Protein AF-A0A7V2TYA4-F1 (afdb_monomer_lite)

pLDDT: mean 87.41, std 10.98, range [27.66, 98.38]

Structure (mmCIF, N/CA/C/O backbone):
data_AF-A0A7V2TYA4-F1
#
_entry.id   AF-A0A7V2TYA4-F1
#
loop_
_atom_site.group_PDB
_atom_site.id
_atom_site.type_symbol
_atom_site.label_atom_id
_atom_site.label_alt_id
_atom_site.label_comp_id
_atom_site.label_asym_id
_atom_site.label_entity_id
_atom_site.label_seq_id
_atom_site.pdbx_PDB_ins_code
_atom_site.Cartn_x
_atom_site.Cartn_y
_atom_site.Cartn_z
_atom_site.occupancy
_atom_site.B_iso_or_equiv
_atom_site.auth_seq_id
_atom_site.auth_comp_id
_atom_site.auth_asym_id
_atom_site.auth_atom_id
_atom_site.pdbx_PDB_model_num
ATOM 1 N N . MET A 1 1 ? -23.452 -5.985 17.671 1.00 49.81 1 MET A N 1
ATOM 2 C CA . MET A 1 1 ? -23.048 -7.409 17.518 1.00 49.81 1 MET A CA 1
ATOM 3 C C . MET A 1 1 ? -22.885 -8.075 18.882 1.00 49.81 1 MET A C 1
ATOM 5 O O . MET A 1 1 ? -22.301 -7.465 19.767 1.00 49.81 1 MET A O 1
ATOM 9 N N . ASN A 1 2 ? -23.367 -9.310 19.077 1.00 70.25 2 ASN A N 1
ATOM 10 C CA . ASN A 1 2 ? -23.093 -10.059 20.311 1.00 70.25 2 ASN A CA 1
ATOM 11 C C . ASN A 1 2 ? -21.607 -10.469 20.336 1.00 70.25 2 ASN A C 1
ATOM 13 O O . ASN A 1 2 ? -21.193 -11.371 19.610 1.00 70.25 2 ASN A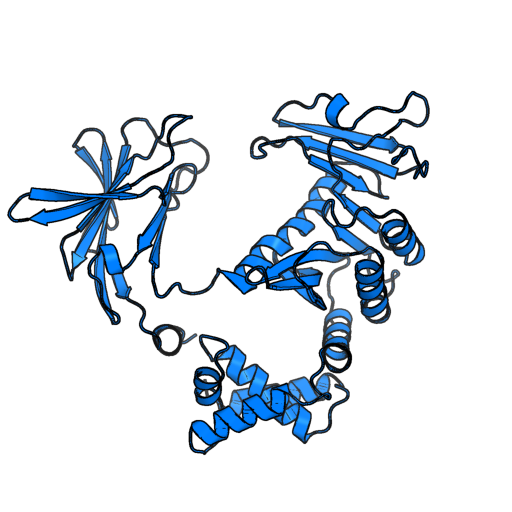 O 1
ATOM 17 N N . SER A 1 3 ? -20.818 -9.776 21.159 1.00 72.62 3 SER A N 1
ATOM 18 C CA . SER A 1 3 ? -19.359 -9.909 21.293 1.00 72.62 3 SER A CA 1
ATOM 19 C C . SER A 1 3 ? -18.895 -11.362 21.512 1.00 72.62 3 SER A C 1
ATOM 21 O O . SER A 1 3 ? -17.857 -11.776 21.002 1.00 72.62 3 SER A O 1
ATOM 23 N N . VAL A 1 4 ? -19.699 -12.183 22.195 1.00 76.81 4 VAL A N 1
ATOM 24 C CA . VAL A 1 4 ? -19.394 -13.605 22.432 1.00 76.81 4 VAL A CA 1
ATOM 25 C C . VAL A 1 4 ? -19.609 -14.454 21.175 1.00 76.81 4 VAL A C 1
ATOM 27 O O . VAL A 1 4 ? -18.836 -15.372 20.906 1.00 76.81 4 VAL A O 1
ATOM 30 N N . HIS A 1 5 ? -20.632 -14.139 20.379 1.00 82.06 5 HIS A N 1
ATOM 31 C CA . HIS A 1 5 ? -20.927 -14.865 19.144 1.00 82.06 5 HIS A CA 1
ATOM 32 C C . HIS A 1 5 ? -19.833 -14.652 18.090 1.00 82.06 5 HIS A C 1
ATOM 34 O O . HIS A 1 5 ? -19.353 -15.619 17.499 1.00 82.06 5 HIS A O 1
ATOM 40 N N . LEU A 1 6 ? -19.375 -13.404 17.925 1.00 83.25 6 LEU A N 1
ATOM 41 C CA . LEU A 1 6 ? -18.252 -13.072 17.043 1.00 83.25 6 LEU A CA 1
ATOM 42 C C . LEU A 1 6 ? -16.983 -13.836 17.448 1.00 83.25 6 LEU A C 1
ATOM 44 O O . LEU A 1 6 ? -16.308 -14.414 16.596 1.00 83.25 6 LEU A O 1
ATOM 48 N N . HIS A 1 7 ? -16.694 -13.907 18.752 1.00 86.19 7 HIS A N 1
ATOM 49 C CA . HIS A 1 7 ? -15.555 -14.666 19.260 1.00 86.19 7 HIS A CA 1
ATOM 50 C C . HIS A 1 7 ? -15.613 -16.142 18.852 1.00 86.19 7 HIS A C 1
ATOM 52 O O . HIS A 1 7 ? -14.642 -16.694 18.335 1.00 86.19 7 HIS A O 1
ATOM 58 N N . GLN A 1 8 ? -16.763 -16.786 19.069 1.00 85.94 8 GLN A N 1
ATOM 59 C CA . GLN A 1 8 ? -16.965 -18.199 18.752 1.00 85.94 8 GLN A CA 1
ATOM 60 C C . GLN A 1 8 ? -16.798 -18.476 17.254 1.00 85.94 8 GLN A C 1
ATOM 62 O O . GLN A 1 8 ? -16.127 -19.444 16.889 1.00 85.94 8 GLN A O 1
ATOM 67 N N . GLN A 1 9 ? -17.336 -17.608 16.391 1.00 88.31 9 GLN A N 1
ATOM 68 C CA . GLN A 1 9 ? -17.153 -17.708 14.941 1.00 88.31 9 GLN A CA 1
ATOM 69 C C . GLN A 1 9 ? -15.679 -17.579 14.539 1.00 88.31 9 GLN A C 1
ATOM 71 O O . GLN A 1 9 ? -15.179 -18.395 13.764 1.00 88.31 9 GLN A O 1
ATOM 76 N N . LEU A 1 10 ? -14.952 -16.612 15.111 1.00 89.94 10 LEU A N 1
ATOM 77 C CA . LEU A 1 10 ? -13.520 -16.440 14.854 1.00 89.94 10 LEU A CA 1
ATOM 78 C C . LEU A 1 10 ? -12.712 -17.669 15.283 1.00 89.94 10 LEU A C 1
ATOM 80 O O . LEU A 1 10 ? -11.847 -18.114 14.533 1.00 89.94 10 LEU A O 1
ATOM 84 N N . VAL A 1 11 ? -13.009 -18.260 16.444 1.00 88.75 11 VAL A N 1
ATOM 85 C CA . VAL A 1 11 ? -12.352 -19.498 16.896 1.00 88.75 11 VAL A CA 1
ATOM 86 C C . VAL A 1 11 ? -12.607 -20.647 15.919 1.00 88.75 11 VAL A C 1
ATOM 88 O O . VAL A 1 11 ? -11.665 -21.339 15.534 1.00 88.75 11 VAL A O 1
ATOM 91 N N . GLN A 1 12 ? -13.856 -20.836 15.483 1.00 88.19 12 GLN A N 1
ATOM 92 C CA . GLN A 1 12 ? -14.211 -21.884 14.520 1.00 88.19 12 GLN A CA 1
ATOM 93 C C . GLN A 1 12 ? -13.504 -21.687 13.174 1.00 88.19 12 GLN A C 1
ATOM 95 O O . GLN A 1 12 ? -12.961 -22.641 12.615 1.00 88.19 12 GLN A O 1
ATOM 100 N N . HIS A 1 13 ? -13.462 -20.456 12.663 1.00 87.94 13 HIS A N 1
ATOM 101 C CA . HIS A 1 13 ? -12.759 -20.146 11.420 1.00 87.94 13 HIS A CA 1
ATOM 102 C C . HIS A 1 13 ? -11.248 -20.353 11.543 1.00 87.94 13 HIS A C 1
ATOM 104 O O . HIS A 1 13 ? -10.657 -21.013 10.688 1.00 87.94 13 HIS A O 1
ATOM 110 N N . LEU A 1 14 ? -10.618 -19.873 12.621 1.00 88.12 14 LEU A N 1
ATOM 111 C CA . LEU A 1 14 ? -9.180 -20.049 12.850 1.00 88.12 14 LEU A CA 1
ATOM 112 C C . LEU A 1 14 ? -8.789 -21.528 12.993 1.00 88.12 14 LEU A C 1
ATOM 114 O O . LEU A 1 14 ? -7.738 -21.923 12.484 1.00 88.12 14 LEU A O 1
ATOM 118 N N . ALA A 1 15 ? -9.648 -22.355 13.597 1.00 86.50 15 ALA A N 1
ATOM 119 C CA . ALA A 1 15 ? -9.442 -23.802 13.668 1.00 86.50 15 ALA A CA 1
ATOM 120 C C . ALA A 1 15 ? -9.391 -24.452 12.271 1.00 86.50 15 ALA A C 1
ATOM 122 O O . ALA A 1 15 ? -8.589 -25.358 12.031 1.00 86.50 15 ALA A O 1
ATOM 123 N N . GLY A 1 16 ? -10.176 -23.941 11.317 1.00 85.25 16 GLY A N 1
ATOM 124 C CA . GLY A 1 16 ? -10.157 -24.380 9.918 1.00 85.25 16 GLY A CA 1
ATOM 125 C C . GLY A 1 16 ? -8.878 -24.009 9.152 1.00 85.25 16 GLY A C 1
ATOM 126 O O . GLY A 1 16 ? -8.538 -24.671 8.170 1.00 85.25 16 GLY A O 1
ATOM 127 N N . LEU A 1 17 ? -8.124 -23.001 9.608 1.00 85.31 17 LEU A N 1
ATOM 128 C CA . LEU A 1 17 ? -6.913 -22.513 8.933 1.00 85.31 17 LEU A CA 1
ATOM 129 C C . LEU A 1 17 ? -5.669 -23.385 9.171 1.00 85.31 17 LEU A C 1
ATOM 131 O O . LEU A 1 17 ? -4.616 -23.097 8.601 1.00 85.31 17 LEU A O 1
ATOM 135 N N . ARG A 1 18 ? -5.766 -24.449 9.990 1.00 83.62 18 ARG A N 1
ATOM 136 C CA . ARG A 1 18 ? -4.643 -25.339 10.359 1.00 83.62 18 ARG A CA 1
ATOM 137 C C . ARG A 1 18 ? -3.399 -24.553 10.807 1.00 83.62 18 ARG A C 1
ATOM 139 O O . ARG A 1 18 ? -2.277 -24.844 10.389 1.00 83.62 18 ARG A O 1
ATOM 146 N N . LEU A 1 19 ? -3.607 -23.526 11.634 1.00 85.62 19 LEU A N 1
ATOM 147 C CA . LEU A 1 19 ? -2.517 -22.742 12.212 1.00 85.62 19 LEU A CA 1
ATOM 148 C C . LEU A 1 19 ? -1.627 -23.646 13.089 1.00 85.62 19 LEU A C 1
ATOM 150 O O . LEU A 1 19 ? -2.163 -24.505 13.792 1.00 85.62 19 LEU A O 1
ATOM 154 N N . PRO A 1 20 ? -0.295 -23.444 13.122 1.00 86.69 20 PRO A N 1
ATOM 155 C CA . PRO A 1 20 ? 0.617 -24.193 13.991 1.00 86.69 20 PRO A CA 1
ATOM 156 C C . PRO A 1 20 ? 0.544 -23.688 15.446 1.00 86.69 20 PRO A C 1
ATOM 158 O O . PRO A 1 20 ? 1.549 -23.314 16.045 1.00 86.69 20 PRO A O 1
ATOM 161 N N . LEU A 1 21 ? -0.670 -23.625 15.991 1.00 86.19 21 LEU A N 1
ATOM 162 C CA . LEU A 1 21 ? -1.006 -23.078 17.300 1.00 86.19 21 LEU A CA 1
ATOM 163 C C . LEU A 1 21 ? -1.814 -24.100 18.098 1.00 86.19 21 LEU A C 1
ATOM 165 O O . LEU A 1 21 ? -2.700 -24.758 17.549 1.00 86.19 21 LEU A O 1
ATOM 169 N N . SER A 1 22 ? -1.565 -24.180 19.405 1.00 87.94 22 SER A N 1
ATOM 170 C CA . SER A 1 22 ? -2.420 -24.946 20.314 1.00 87.94 22 SER A CA 1
ATOM 171 C C . SER A 1 22 ? -3.815 -24.324 20.410 1.00 87.94 22 SER A C 1
ATOM 173 O O . SER A 1 22 ? -4.001 -23.135 20.145 1.00 87.94 22 SER A O 1
ATOM 175 N N . GLN A 1 23 ? -4.808 -25.106 20.831 1.00 86.56 23 GLN A N 1
ATOM 176 C CA . GLN A 1 23 ? -6.184 -24.621 20.959 1.00 86.56 23 GLN A CA 1
ATOM 177 C C . GLN A 1 23 ? -6.295 -23.350 21.835 1.00 86.56 23 GLN A C 1
ATOM 179 O O . GLN A 1 23 ? -6.886 -22.377 21.364 1.00 86.56 23 GLN A O 1
ATOM 184 N N . PRO A 1 24 ? -5.638 -23.244 23.013 1.00 87.56 24 PRO A N 1
ATOM 185 C CA . PRO A 1 24 ? -5.630 -21.994 23.783 1.00 87.56 24 PRO A CA 1
ATOM 186 C C . PRO A 1 24 ? -4.994 -20.803 23.050 1.00 87.56 24 PRO A C 1
ATOM 188 O O . PRO A 1 24 ? -5.409 -19.659 23.237 1.00 87.56 24 PRO A O 1
ATOM 191 N N . GLN A 1 25 ? -3.971 -21.040 22.223 1.00 87.25 25 GLN A N 1
ATOM 192 C CA . GLN A 1 25 ? -3.331 -19.982 21.436 1.00 87.25 25 GLN A CA 1
ATOM 193 C C . GLN A 1 25 ? -4.248 -19.483 20.316 1.00 87.25 25 GLN A C 1
ATOM 195 O O . GLN A 1 25 ? -4.301 -18.279 20.083 1.00 87.25 25 GLN A O 1
ATOM 200 N N . GLN A 1 26 ? -5.000 -20.375 19.668 1.00 88.25 26 GLN A N 1
ATOM 201 C CA . GLN A 1 26 ? -5.997 -19.998 18.661 1.00 88.25 26 GLN A CA 1
ATOM 202 C C . GLN A 1 26 ? -7.149 -19.201 19.281 1.00 88.25 26 GLN A C 1
ATOM 204 O O . GLN A 1 26 ? -7.541 -18.176 18.730 1.00 88.25 26 GLN A O 1
ATOM 209 N N . THR A 1 27 ? -7.633 -19.601 20.462 1.00 88.31 27 THR A N 1
ATOM 210 C CA . THR A 1 27 ? -8.625 -18.818 21.216 1.00 88.31 27 THR A CA 1
ATOM 211 C C . THR A 1 27 ? -8.098 -17.423 21.547 1.00 88.31 27 THR A C 1
ATOM 213 O O . THR A 1 27 ? -8.790 -16.433 21.328 1.00 88.31 27 THR A O 1
ATOM 216 N N . ASN A 1 28 ? -6.849 -17.307 22.008 1.00 88.81 28 ASN A N 1
ATOM 217 C CA . ASN A 1 28 ? -6.254 -15.992 22.252 1.00 88.81 28 ASN A CA 1
ATOM 218 C C . ASN A 1 28 ? -6.092 -15.173 20.962 1.00 88.81 28 ASN A C 1
ATOM 220 O O . ASN A 1 28 ? -6.313 -13.967 20.985 1.00 88.81 28 ASN A O 1
ATOM 224 N N . LEU A 1 29 ? -5.753 -15.795 19.831 1.00 88.62 29 LEU A N 1
ATOM 225 C CA . LEU A 1 29 ? -5.696 -15.095 18.547 1.00 88.62 29 LEU A CA 1
ATOM 226 C C . LEU A 1 29 ? -7.082 -14.590 18.117 1.00 88.62 29 LEU A C 1
ATOM 228 O O . LEU A 1 29 ? -7.189 -13.460 17.654 1.00 88.62 29 LEU A O 1
ATOM 232 N N . ALA A 1 30 ? -8.144 -15.368 18.335 1.00 91.12 30 ALA A N 1
ATOM 233 C CA . ALA A 1 30 ? -9.515 -14.919 18.092 1.00 91.12 30 ALA A CA 1
ATOM 234 C C . ALA A 1 30 ? -9.883 -13.698 18.953 1.00 91.12 30 ALA A C 1
ATOM 236 O O . ALA A 1 30 ? -10.539 -12.786 18.458 1.00 91.12 30 ALA A O 1
ATOM 237 N N . LEU A 1 31 ? -9.427 -13.646 20.215 1.00 91.12 31 LEU A N 1
ATOM 238 C CA . LEU A 1 31 ? -9.601 -12.469 21.078 1.00 91.12 31 LEU A CA 1
ATOM 239 C C . LEU A 1 31 ? -8.906 -11.237 20.486 1.00 91.12 31 LEU A C 1
ATOM 241 O O . LEU A 1 31 ? -9.491 -10.160 20.475 1.00 91.12 31 LEU A O 1
ATOM 245 N N . TRP A 1 32 ? -7.688 -11.400 19.962 1.00 89.31 32 TRP A N 1
ATOM 246 C CA . TRP A 1 32 ? -6.960 -10.327 19.281 1.00 89.31 32 TRP A CA 1
ATOM 247 C C . TRP A 1 32 ? -7.662 -9.851 18.017 1.00 89.31 32 TRP A C 1
ATOM 249 O O . TRP A 1 32 ? -7.841 -8.651 17.850 1.00 89.31 32 TRP A O 1
ATOM 259 N N . CYS A 1 33 ? -8.067 -10.772 17.140 1.00 89.50 33 CYS A N 1
ATOM 260 C CA . CYS A 1 33 ? -8.778 -10.436 15.909 1.00 89.50 33 CYS A CA 1
ATOM 261 C C . CYS A 1 33 ? -10.065 -9.670 16.206 1.00 89.50 33 CYS A C 1
ATOM 263 O O . CYS A 1 33 ? -10.332 -8.662 15.565 1.00 89.50 33 CYS A O 1
ATOM 265 N N . GLN A 1 34 ? -10.826 -10.114 17.204 1.00 89.75 34 GLN A N 1
ATOM 266 C CA . GLN A 1 34 ? -12.022 -9.416 17.642 1.00 89.75 34 GLN A CA 1
ATOM 267 C C . GLN A 1 34 ? -11.703 -8.037 18.205 1.00 89.75 34 GLN A C 1
ATOM 269 O O . GLN A 1 34 ? -12.293 -7.066 17.748 1.00 89.75 34 GLN A O 1
ATOM 274 N N . ALA A 1 35 ? -10.773 -7.946 19.162 1.00 89.38 35 ALA A N 1
ATOM 275 C CA . ALA A 1 35 ? -10.396 -6.675 19.764 1.00 89.38 35 ALA A CA 1
ATOM 276 C C . ALA A 1 35 ? -9.945 -5.685 18.688 1.00 89.38 35 ALA A C 1
ATOM 278 O O . ALA A 1 35 ? -10.424 -4.565 18.682 1.00 89.38 35 ALA A O 1
ATOM 279 N N . LEU A 1 36 ? -9.108 -6.105 17.738 1.00 86.06 36 LEU A N 1
ATOM 280 C CA . LEU A 1 36 ? -8.670 -5.271 16.615 1.00 86.06 36 LEU A CA 1
ATOM 281 C C . LEU A 1 36 ? -9.812 -4.890 15.665 1.00 86.06 36 LEU A C 1
ATOM 283 O O . LEU A 1 36 ? -9.789 -3.794 15.127 1.00 86.06 36 LEU A O 1
ATOM 287 N N . ALA A 1 37 ? -10.789 -5.772 15.447 1.00 83.50 37 ALA A N 1
ATOM 288 C CA . ALA A 1 37 ? -11.907 -5.510 14.541 1.00 83.50 37 ALA A CA 1
ATOM 289 C C . ALA A 1 37 ? -12.947 -4.542 15.119 1.00 83.50 37 ALA A C 1
ATOM 291 O O . ALA A 1 37 ? -13.611 -3.847 14.359 1.00 83.50 37 ALA A O 1
ATOM 292 N N . VAL A 1 38 ? -13.120 -4.529 16.444 1.00 80.56 38 VAL A N 1
ATOM 293 C CA . VAL A 1 38 ? -14.115 -3.680 17.123 1.00 80.56 38 VAL A CA 1
ATOM 294 C C . VAL A 1 38 ? -13.498 -2.455 17.787 1.00 80.56 38 VAL A C 1
ATOM 296 O O . VAL A 1 38 ? -14.233 -1.597 18.265 1.00 80.56 38 VAL A O 1
ATOM 299 N N . SER A 1 39 ? -12.166 -2.398 17.886 1.00 78.12 39 SER A N 1
ATOM 300 C CA . SER A 1 39 ? -11.492 -1.286 18.544 1.00 78.12 39 SER A CA 1
ATOM 301 C C . SER A 1 39 ? -11.128 -0.193 17.553 1.00 78.12 39 SER A C 1
ATOM 303 O O . SER A 1 39 ? -10.645 -0.493 16.464 1.00 78.12 39 SER A O 1
ATOM 305 N N . PRO A 1 40 ? -11.254 1.064 17.986 1.00 63.16 40 PRO A N 1
ATOM 306 C CA . PRO A 1 40 ? -10.957 2.231 17.165 1.00 63.16 40 PRO A CA 1
ATOM 307 C C . PRO A 1 40 ? -9.465 2.350 16.815 1.00 63.16 40 PRO A C 1
ATOM 309 O O . PRO A 1 40 ? -9.065 2.670 15.702 1.00 63.16 40 PRO A O 1
ATOM 312 N N . ASN A 1 41 ? -8.606 1.971 17.759 1.00 73.69 41 ASN A N 1
ATOM 313 C CA . ASN A 1 41 ? -7.161 2.016 17.597 1.00 73.69 41 ASN A CA 1
ATOM 314 C C . ASN A 1 41 ? -6.480 0.804 18.241 1.00 73.69 41 ASN A C 1
ATOM 316 O O . ASN A 1 41 ? -7.079 0.009 18.970 1.00 73.69 41 ASN A O 1
ATOM 320 N N . CYS A 1 42 ? -5.180 0.677 17.985 1.00 77.75 42 CYS A N 1
ATOM 321 C CA . CYS A 1 42 ? -4.367 -0.440 18.449 1.00 77.75 42 CYS A CA 1
ATOM 322 C C . CYS A 1 42 ? -3.738 -0.230 19.842 1.00 77.75 42 CYS A C 1
ATOM 324 O O . CYS A 1 42 ? -2.888 -1.026 20.256 1.00 77.75 42 CYS A O 1
ATOM 326 N N . HIS A 1 43 ? -4.137 0.801 20.602 1.00 80.56 43 HIS A N 1
ATOM 327 C CA . HIS A 1 43 ? -3.653 0.963 21.973 1.00 80.56 43 HIS A CA 1
ATOM 328 C C . HIS A 1 43 ? -4.181 -0.169 22.859 1.00 80.56 43 HIS A C 1
ATOM 330 O O . HIS A 1 43 ? -5.376 -0.450 22.900 1.00 80.56 43 HIS A O 1
ATOM 336 N N . LEU A 1 44 ? -3.300 -0.795 23.648 1.00 85.44 44 LEU A N 1
ATOM 337 C CA . LEU A 1 44 ? -3.672 -1.942 24.492 1.00 85.44 44 LEU A CA 1
ATOM 338 C C . LEU A 1 44 ? -4.829 -1.635 25.452 1.00 85.44 44 LEU A C 1
ATOM 340 O O . LEU A 1 44 ? -5.635 -2.512 25.748 1.00 85.44 44 LEU A O 1
ATOM 344 N N . ALA A 1 45 ? -4.904 -0.394 25.940 1.00 81.00 45 ALA A N 1
ATOM 345 C CA . ALA A 1 45 ? -5.953 0.055 26.848 1.00 81.00 45 ALA A CA 1
ATOM 346 C C . ALA A 1 45 ? -7.329 0.173 26.180 1.00 81.00 45 ALA A C 1
ATOM 348 O O . ALA A 1 45 ? -8.334 0.058 26.881 1.00 81.00 45 ALA A O 1
ATOM 349 N N . THR A 1 46 ? -7.352 0.398 24.867 1.00 79.62 46 THR A N 1
ATOM 350 C CA . THR A 1 46 ? -8.543 0.417 24.015 1.00 79.62 46 THR A CA 1
ATOM 351 C C . THR A 1 46 ? -8.936 -1.008 23.650 1.00 79.62 46 THR A C 1
ATOM 353 O O . THR A 1 46 ? -10.057 -1.427 23.912 1.00 79.62 46 THR A O 1
ATOM 356 N N . LEU A 1 47 ? -7.974 -1.800 23.164 1.00 85.31 47 LEU A N 1
ATOM 357 C CA . LEU A 1 47 ? -8.180 -3.203 22.797 1.00 85.31 47 LEU A CA 1
ATOM 358 C C . LEU A 1 47 ? -8.737 -4.038 23.955 1.00 85.31 47 LEU A C 1
ATOM 360 O O . LEU A 1 47 ? -9.556 -4.927 23.741 1.00 85.31 47 LEU A O 1
ATOM 364 N N . ALA A 1 48 ? -8.323 -3.736 25.189 1.00 89.25 48 ALA A N 1
ATOM 365 C CA . ALA A 1 48 ? -8.840 -4.388 26.386 1.00 89.25 48 ALA A CA 1
ATOM 366 C C . ALA A 1 48 ? -10.360 -4.215 26.568 1.00 89.25 48 ALA A C 1
ATOM 368 O O . ALA A 1 48 ? -10.991 -5.119 27.109 1.00 89.25 48 ALA A O 1
ATOM 369 N N . LEU A 1 49 ? -10.945 -3.101 26.106 1.00 86.19 49 LEU A N 1
ATOM 370 C CA . LEU A 1 49 ? -12.392 -2.845 26.167 1.00 86.19 49 LEU A CA 1
ATOM 371 C C . LEU A 1 49 ? -13.173 -3.702 25.159 1.00 86.19 49 LEU A C 1
ATOM 373 O O . LEU A 1 49 ? -14.327 -4.037 25.405 1.00 86.19 49 LEU A O 1
ATOM 377 N N . GLY A 1 50 ? -12.537 -4.096 24.050 1.00 86.19 50 GLY A N 1
ATOM 378 C CA . GLY A 1 50 ? -13.127 -4.961 23.025 1.00 86.19 50 GLY A CA 1
ATOM 379 C C . GLY A 1 50 ? -13.093 -6.459 23.354 1.00 86.19 50 GLY A C 1
ATOM 380 O O . GLY A 1 50 ? -13.606 -7.268 22.577 1.00 86.19 50 GLY A O 1
ATOM 381 N N . LEU A 1 51 ? -12.483 -6.860 24.477 1.00 89.31 51 LEU A N 1
ATOM 382 C CA . LEU A 1 51 ? -12.362 -8.266 24.859 1.00 89.31 51 LEU A CA 1
ATOM 383 C C . LEU A 1 51 ? -13.655 -8.795 25.507 1.00 89.31 51 LEU A C 1
ATOM 385 O O . LEU A 1 51 ? -14.104 -8.237 26.507 1.00 89.31 51 LEU A O 1
ATOM 389 N N . PRO A 1 52 ? -14.209 -9.933 25.046 1.00 88.44 52 PRO A N 1
ATOM 390 C CA . PRO A 1 52 ? -15.380 -10.578 25.646 1.00 88.44 52 PRO A CA 1
ATOM 391 C C . PRO A 1 52 ? -15.015 -11.373 26.916 1.00 88.44 52 PRO A C 1
ATOM 393 O O . PRO A 1 52 ? -15.381 -12.540 27.053 1.00 88.44 52 PRO A O 1
ATOM 396 N N . LEU A 1 53 ? -14.241 -10.781 27.830 1.00 88.56 53 LEU A N 1
ATOM 397 C CA . LEU A 1 53 ? -13.761 -11.427 29.054 1.00 88.56 53 LEU A CA 1
ATOM 398 C C . LEU A 1 53 ? -14.112 -10.595 30.295 1.00 88.56 53 LEU A C 1
ATOM 400 O O . LEU A 1 53 ? -13.909 -9.381 30.280 1.00 88.56 53 LEU A O 1
ATOM 404 N N . PRO A 1 54 ? -14.556 -11.223 31.400 1.00 86.19 54 PRO A N 1
ATOM 405 C CA . PRO A 1 54 ? -14.699 -10.525 32.669 1.00 86.19 54 PRO A CA 1
ATOM 406 C C . PRO A 1 54 ? -13.318 -10.223 33.266 1.00 86.19 54 PRO A C 1
ATOM 408 O O . PRO A 1 54 ? -12.413 -11.060 33.234 1.00 86.19 54 PRO A O 1
ATOM 411 N N . GLY A 1 55 ? -13.154 -9.040 33.854 1.00 87.69 55 GLY A N 1
ATOM 412 C CA . GLY A 1 55 ? -11.938 -8.684 34.578 1.00 87.69 55 GLY A CA 1
ATOM 413 C C . GLY A 1 55 ? -11.713 -7.182 34.690 1.00 87.69 55 GLY A C 1
ATOM 414 O O . GLY A 1 55 ? -12.331 -6.386 33.990 1.00 87.69 55 GLY A O 1
ATOM 415 N N . GLN A 1 56 ? -10.796 -6.799 35.578 1.00 88.69 56 GLN A N 1
ATOM 416 C CA . GLN A 1 56 ? -10.315 -5.420 35.665 1.00 88.69 56 GLN A CA 1
ATOM 417 C C . GLN A 1 56 ? -9.496 -5.058 34.419 1.00 88.69 56 GLN A C 1
ATOM 419 O O . GLN A 1 56 ? -8.744 -5.889 33.894 1.00 88.69 56 GLN A O 1
ATOM 424 N N . ARG A 1 57 ? -9.610 -3.802 33.976 1.00 85.81 57 ARG A N 1
ATOM 425 C CA . ARG A 1 57 ? -8.984 -3.289 32.750 1.00 85.81 57 ARG A CA 1
ATOM 426 C C . ARG A 1 57 ? -7.474 -3.523 32.736 1.00 85.81 57 ARG A C 1
ATOM 428 O O . ARG A 1 57 ? -6.929 -3.983 31.736 1.00 85.81 57 ARG A O 1
ATOM 435 N N . GLU A 1 58 ? -6.801 -3.285 33.854 1.00 88.94 58 GLU A N 1
ATOM 436 C CA . GLU A 1 58 ? -5.355 -3.445 34.014 1.00 88.94 58 GLU A CA 1
ATOM 437 C C . GLU A 1 58 ? -4.926 -4.896 33.770 1.00 88.94 58 GLU A C 1
ATOM 439 O O . GLU A 1 58 ? -3.938 -5.147 33.076 1.00 88.94 58 GLU A O 1
ATOM 444 N N . ASN A 1 59 ? -5.700 -5.864 34.267 1.00 91.69 59 ASN A N 1
ATOM 445 C CA . ASN A 1 59 ? -5.420 -7.286 34.071 1.00 91.69 59 ASN A CA 1
ATOM 446 C C . ASN A 1 59 ? -5.582 -7.695 32.600 1.00 91.69 59 ASN A C 1
ATOM 448 O O . ASN A 1 59 ? -4.763 -8.457 32.079 1.00 91.69 59 ASN A O 1
ATOM 452 N N . LEU A 1 60 ? -6.589 -7.154 31.910 1.00 91.12 60 LEU A N 1
ATOM 453 C CA . LEU A 1 60 ? -6.804 -7.378 30.478 1.00 91.12 60 LEU A CA 1
ATOM 454 C C . LEU A 1 60 ? -5.690 -6.745 29.627 1.00 91.12 60 LEU A C 1
ATOM 456 O O . LEU A 1 60 ? -5.156 -7.398 28.729 1.00 91.12 60 LEU A O 1
ATOM 460 N N . ILE A 1 61 ? -5.249 -5.529 29.963 1.00 89.50 61 ILE A N 1
ATOM 461 C CA . ILE A 1 61 ? -4.095 -4.875 29.323 1.00 89.50 61 ILE A CA 1
ATOM 462 C C . ILE A 1 61 ? -2.828 -5.718 29.500 1.00 89.50 61 ILE A C 1
ATOM 464 O O . ILE A 1 61 ? -2.087 -5.949 28.540 1.00 89.50 61 ILE A O 1
ATOM 468 N N . GLN A 1 62 ? -2.564 -6.202 30.717 1.00 89.44 62 GLN A N 1
ATOM 469 C CA . GLN A 1 62 ? -1.392 -7.037 30.986 1.00 89.44 62 GLN A CA 1
ATOM 470 C C . GLN A 1 62 ? -1.464 -8.383 30.261 1.00 89.44 62 GLN A C 1
ATOM 472 O O . GLN A 1 62 ? -0.434 -8.873 29.795 1.00 89.44 62 GLN A O 1
ATOM 477 N N . ARG A 1 63 ? -2.662 -8.963 30.111 1.00 90.12 63 ARG A N 1
ATOM 478 C CA . ARG A 1 63 ? -2.878 -10.161 29.289 1.00 90.12 63 ARG A CA 1
ATOM 479 C C . ARG A 1 63 ? -2.458 -9.911 27.840 1.00 90.12 63 ARG A C 1
ATOM 481 O O . ARG A 1 63 ? -1.599 -10.637 27.343 1.00 90.12 63 ARG A O 1
ATOM 488 N N . LEU A 1 64 ? -2.980 -8.856 27.208 1.00 88.31 64 LEU A N 1
ATOM 489 C CA . LEU A 1 64 ? -2.616 -8.483 25.836 1.00 88.31 64 LEU A CA 1
ATOM 490 C C . LEU A 1 64 ? -1.103 -8.245 25.711 1.00 88.31 64 LEU A C 1
ATOM 492 O O . LEU A 1 64 ? -0.431 -8.816 24.854 1.00 88.31 64 LEU A O 1
ATOM 496 N N . ARG A 1 65 ? -0.511 -7.479 26.633 1.00 88.44 65 ARG A N 1
ATOM 497 C CA . ARG A 1 65 ? 0.936 -7.221 26.631 1.00 88.44 65 ARG A CA 1
ATOM 498 C C . ARG A 1 65 ? 1.770 -8.505 26.716 1.00 88.44 65 ARG A C 1
ATOM 500 O O . ARG A 1 65 ? 2.815 -8.588 26.075 1.00 88.44 65 ARG A O 1
ATOM 507 N N . ARG A 1 66 ? 1.349 -9.491 27.515 1.00 87.75 66 ARG A N 1
ATOM 508 C CA . ARG A 1 66 ? 2.027 -10.796 27.612 1.00 87.75 66 ARG A CA 1
ATOM 509 C C . ARG A 1 66 ? 1.864 -11.612 26.336 1.00 87.75 66 ARG A C 1
ATOM 511 O O . ARG A 1 66 ? 2.814 -12.275 25.934 1.00 87.75 66 ARG A O 1
ATOM 518 N N . ASP A 1 67 ? 0.700 -11.548 25.698 1.00 84.62 67 ASP A N 1
ATOM 519 C CA . ASP A 1 67 ? 0.443 -12.264 24.449 1.00 84.62 67 ASP A CA 1
ATOM 520 C C . ASP A 1 67 ? 1.341 -11.772 23.308 1.00 84.62 67 ASP A C 1
ATOM 522 O O . ASP A 1 67 ? 1.938 -12.605 22.630 1.00 84.62 67 ASP A O 1
ATOM 526 N N . LEU A 1 68 ? 1.557 -10.458 23.168 1.00 82.19 68 LEU A N 1
ATOM 527 C CA . LEU A 1 68 ? 2.467 -9.893 22.154 1.00 82.19 68 LEU A CA 1
ATOM 528 C C . LEU A 1 68 ? 3.926 -10.360 22.287 1.00 82.19 68 LEU A C 1
ATOM 530 O O . LEU A 1 68 ? 4.685 -10.288 21.325 1.00 82.19 68 LEU A O 1
ATOM 534 N N . LYS A 1 69 ? 4.333 -10.845 23.466 1.00 83.81 69 LYS A N 1
ATOM 535 C CA . LYS A 1 69 ? 5.688 -11.367 23.710 1.00 83.81 69 LYS A CA 1
ATOM 536 C C . LYS A 1 69 ? 5.842 -12.845 23.342 1.00 83.81 69 LYS A C 1
ATOM 538 O O . LYS A 1 69 ? 6.947 -13.374 23.424 1.00 83.81 69 LYS A O 1
ATOM 543 N N . LYS A 1 70 ? 4.759 -13.542 22.986 1.00 83.75 70 LYS A N 1
ATOM 544 C CA . LYS A 1 70 ? 4.796 -14.981 22.700 1.00 83.75 70 LYS A CA 1
ATOM 545 C C . LYS A 1 70 ? 5.346 -15.240 21.302 1.00 83.75 70 LYS A C 1
ATOM 547 O O . LYS A 1 70 ? 4.753 -14.827 20.311 1.00 83.75 70 LYS A O 1
ATOM 552 N N . GLU A 1 71 ? 6.393 -16.057 21.217 1.00 74.31 71 GLU A N 1
ATOM 553 C CA . GLU A 1 71 ? 6.977 -16.493 19.938 1.00 74.31 71 GLU A CA 1
ATOM 554 C C . GLU A 1 71 ? 5.977 -17.209 19.022 1.00 74.31 71 GLU A C 1
ATOM 556 O O . GLU A 1 71 ? 6.086 -17.146 17.799 1.00 74.31 71 GLU A O 1
ATOM 561 N N . ALA A 1 72 ? 4.971 -17.869 19.601 1.00 72.44 72 ALA A N 1
ATOM 562 C CA . ALA A 1 72 ? 3.934 -18.559 18.841 1.00 72.44 72 ALA A CA 1
ATOM 563 C C . ALA A 1 72 ? 3.170 -17.618 17.890 1.00 72.44 72 ALA A C 1
ATOM 565 O O . ALA A 1 72 ? 2.755 -18.053 16.823 1.00 72.44 72 ALA A O 1
ATOM 566 N N . LEU A 1 73 ? 3.029 -16.332 18.234 1.00 71.25 73 LEU A N 1
ATOM 567 C CA . LEU A 1 73 ? 2.319 -15.338 17.422 1.00 71.25 73 LEU A CA 1
ATOM 568 C C . LEU A 1 73 ? 3.214 -14.634 16.389 1.00 71.25 73 LEU A C 1
ATOM 570 O O . LEU A 1 73 ? 2.765 -13.698 15.729 1.00 71.25 73 LEU A O 1
ATOM 574 N N . GLN A 1 74 ? 4.463 -15.073 16.206 1.00 74.88 74 GLN A N 1
ATOM 575 C CA . GLN A 1 74 ? 5.325 -14.524 15.160 1.00 74.88 74 GLN A CA 1
ATOM 576 C C . GLN A 1 74 ? 4.697 -14.727 13.771 1.00 74.88 74 GLN A C 1
ATOM 578 O O . GLN A 1 74 ? 4.241 -15.824 13.420 1.00 74.88 74 GLN A O 1
ATOM 583 N N . SER A 1 75 ? 4.709 -13.665 12.957 1.00 72.44 75 SER A N 1
ATOM 584 C CA . SER A 1 75 ? 4.108 -13.648 11.614 1.00 72.44 75 SER A CA 1
ATOM 585 C C . SER A 1 75 ? 4.678 -14.743 10.704 1.00 72.44 75 SER A C 1
ATOM 587 O O . SER A 1 75 ? 3.978 -15.283 9.848 1.00 72.44 75 SER A O 1
ATOM 589 N N . ASP A 1 76 ? 5.935 -15.124 10.918 1.00 70.31 76 ASP A N 1
ATOM 590 C CA . ASP A 1 76 ? 6.662 -16.175 10.199 1.00 70.31 76 ASP A CA 1
ATOM 591 C C . ASP A 1 76 ? 6.024 -17.550 10.335 1.00 70.31 76 ASP A C 1
ATOM 593 O O . ASP A 1 76 ? 6.015 -18.319 9.373 1.00 70.31 76 ASP A O 1
ATOM 597 N N . ARG A 1 77 ? 5.421 -17.832 11.489 1.00 73.25 77 ARG A N 1
ATOM 598 C CA . ARG A 1 77 ? 4.818 -19.134 11.780 1.00 73.25 77 ARG A CA 1
ATOM 599 C C . ARG A 1 77 ? 3.332 -19.159 11.454 1.00 73.25 77 ARG A C 1
ATOM 601 O O . ARG A 1 77 ? 2.867 -20.072 10.779 1.00 73.25 77 ARG A O 1
ATOM 608 N N . CYS A 1 78 ? 2.591 -18.152 11.907 1.00 80.56 78 CYS A N 1
ATOM 609 C CA . CYS A 1 78 ? 1.131 -18.187 11.839 1.00 80.56 78 CYS A CA 1
ATOM 610 C C . CYS A 1 78 ? 0.572 -17.656 10.523 1.00 80.56 78 CYS A C 1
ATOM 612 O O . CYS A 1 78 ? -0.354 -18.237 9.959 1.00 80.56 78 CYS A O 1
ATOM 614 N N . TYR A 1 79 ? 1.146 -16.571 10.001 1.00 86.56 79 TYR A N 1
ATOM 615 C CA . TYR A 1 79 ? 0.530 -15.848 8.892 1.00 86.56 79 TYR A CA 1
ATOM 616 C C . TYR A 1 79 ? 0.560 -16.644 7.579 1.00 86.56 79 TYR A C 1
ATOM 618 O O . TYR A 1 79 ? -0.349 -16.548 6.762 1.00 86.56 79 TYR A O 1
ATOM 626 N N . GLN A 1 80 ? 1.564 -17.505 7.389 1.00 86.81 80 GLN A N 1
ATOM 627 C CA . GLN A 1 80 ? 1.682 -18.316 6.171 1.00 86.81 80 GLN A CA 1
ATOM 628 C C . GLN A 1 80 ? 0.533 -19.316 5.990 1.00 86.81 80 GLN A C 1
ATOM 630 O O . GLN A 1 80 ? 0.162 -19.619 4.858 1.00 86.81 80 GLN A O 1
ATOM 635 N N . ALA A 1 81 ? -0.059 -19.819 7.074 1.00 88.62 81 ALA A N 1
ATOM 636 C CA . ALA A 1 81 ? -1.222 -20.698 6.983 1.00 88.62 81 ALA A CA 1
ATOM 637 C C . ALA A 1 81 ? -2.460 -19.944 6.459 1.00 88.62 81 ALA A C 1
ATOM 639 O O . ALA A 1 81 ? -3.155 -20.454 5.579 1.00 88.62 81 ALA A O 1
ATOM 640 N N . LEU A 1 82 ? -2.659 -18.693 6.892 1.00 89.31 82 LEU A N 1
ATOM 641 C CA . LEU A 1 82 ? -3.686 -17.806 6.337 1.00 89.31 82 LEU A CA 1
ATOM 642 C C . LEU A 1 82 ? -3.440 -17.526 4.848 1.00 89.31 82 LEU A C 1
ATOM 644 O O . LEU A 1 82 ? -4.364 -17.614 4.047 1.00 89.31 82 LEU A O 1
ATOM 648 N N . VAL A 1 83 ? -2.191 -17.260 4.456 1.00 92.62 83 VAL A N 1
ATOM 649 C CA . VAL A 1 83 ? -1.829 -17.022 3.048 1.00 92.62 83 VAL A CA 1
ATOM 650 C C . VAL A 1 83 ? -2.125 -18.237 2.165 1.00 92.62 83 VAL A C 1
ATOM 652 O O . VAL A 1 83 ? -2.672 -18.089 1.074 1.00 92.62 83 VAL A O 1
ATOM 655 N N . ARG A 1 84 ? -1.822 -19.454 2.634 1.00 91.62 84 ARG A N 1
ATOM 656 C CA . ARG A 1 84 ? -2.184 -20.688 1.913 1.00 91.62 84 ARG A CA 1
ATOM 657 C C . ARG A 1 84 ? -3.694 -20.840 1.781 1.00 91.62 84 ARG A C 1
ATOM 659 O O . ARG A 1 84 ? -4.169 -21.217 0.715 1.00 91.62 84 ARG A O 1
ATOM 666 N N . HIS A 1 85 ? -4.444 -20.544 2.842 1.00 91.62 85 HIS A N 1
ATOM 667 C CA . HIS A 1 85 ? -5.902 -20.594 2.802 1.00 91.62 85 HIS A CA 1
ATOM 668 C C . HIS A 1 85 ? -6.481 -19.577 1.809 1.00 91.62 85 HIS A C 1
ATOM 670 O O . HIS A 1 85 ? -7.352 -19.932 1.014 1.00 91.62 85 HIS A O 1
ATOM 676 N N . LEU A 1 86 ? -5.952 -18.351 1.797 1.00 93.06 86 LEU A N 1
ATOM 677 C CA . LEU A 1 86 ? -6.302 -17.309 0.831 1.00 93.06 86 LEU A CA 1
ATOM 678 C C . LEU A 1 86 ? -6.080 -17.797 -0.604 1.00 93.06 86 LEU A C 1
ATOM 680 O O . LEU A 1 86 ? -6.977 -17.697 -1.437 1.00 93.06 86 LEU A O 1
ATOM 684 N N . PHE A 1 87 ? -4.914 -18.380 -0.892 1.00 94.62 87 PHE A N 1
ATOM 685 C CA . PHE A 1 87 ? -4.604 -18.864 -2.236 1.00 94.62 87 PHE A CA 1
ATOM 686 C C . PHE A 1 87 ? -5.363 -20.133 -2.639 1.00 94.62 87 PHE A C 1
ATOM 688 O O . PHE A 1 87 ? -5.668 -20.305 -3.820 1.00 94.62 87 PHE A O 1
ATOM 695 N N . ALA A 1 88 ? -5.735 -20.993 -1.688 1.00 92.12 88 ALA A N 1
ATOM 696 C CA . ALA A 1 88 ? -6.603 -22.138 -1.962 1.00 92.12 88 ALA A CA 1
ATOM 697 C C . ALA A 1 88 ? -7.955 -21.683 -2.546 1.00 92.12 88 ALA A C 1
ATOM 699 O O . ALA A 1 88 ? -8.418 -22.247 -3.543 1.00 92.12 88 ALA A O 1
ATOM 700 N N . HIS A 1 89 ? -8.509 -20.598 -1.997 1.00 91.56 89 HIS A N 1
ATOM 701 C CA . HIS A 1 89 ? -9.782 -19.994 -2.402 1.00 91.56 89 HIS A CA 1
ATOM 702 C C . HIS A 1 89 ? -9.629 -18.878 -3.448 1.00 91.56 89 HIS A C 1
ATOM 704 O O . HIS A 1 89 ? -10.587 -18.163 -3.738 1.00 91.56 89 HIS A O 1
ATOM 710 N N . TRP A 1 90 ? -8.444 -18.722 -4.047 1.00 94.06 90 TRP A N 1
ATOM 711 C CA . TRP A 1 90 ? -8.215 -17.700 -5.063 1.00 94.06 90 TRP A CA 1
ATOM 712 C C . TRP A 1 90 ? -9.003 -18.007 -6.340 1.00 94.06 90 TRP A C 1
ATOM 714 O O . TRP A 1 90 ? -8.719 -18.978 -7.043 1.00 94.06 90 TRP A O 1
ATOM 724 N N . SER A 1 91 ? -9.998 -17.181 -6.652 1.00 89.38 91 SER A N 1
ATOM 725 C CA . SER A 1 91 ? -10.870 -17.357 -7.822 1.00 89.38 91 SER A CA 1
ATOM 726 C C . SER A 1 91 ? -10.299 -16.753 -9.109 1.00 89.38 91 SER A C 1
ATOM 728 O O . SER A 1 91 ? -10.755 -17.080 -10.203 1.00 89.38 91 SER A O 1
ATOM 730 N N . GLY A 1 92 ? -9.300 -15.874 -9.002 1.00 89.25 92 GLY A N 1
ATOM 731 C CA . GLY A 1 92 ? -8.712 -15.183 -10.145 1.00 89.25 92 GLY A CA 1
ATOM 732 C C . GLY A 1 92 ? -7.752 -16.055 -10.958 1.00 89.25 92 GLY A C 1
ATOM 733 O O . GLY A 1 92 ? -7.002 -16.860 -10.414 1.00 89.25 92 GLY A O 1
ATOM 734 N N . GLN A 1 93 ? -7.698 -15.817 -12.269 1.00 92.88 93 GLN A N 1
ATOM 735 C CA . GLN A 1 93 ? -6.690 -16.418 -13.157 1.00 92.88 93 GLN A CA 1
ATOM 736 C C . GLN A 1 93 ? -5.320 -15.727 -13.059 1.00 92.88 93 GLN A C 1
ATOM 738 O O . GLN A 1 93 ? -4.325 -16.231 -13.574 1.00 92.88 93 GLN A O 1
ATOM 743 N N . GLU A 1 94 ? -5.253 -14.566 -12.404 1.00 94.44 94 GLU A N 1
ATOM 744 C CA . GLU A 1 94 ? -4.021 -13.811 -12.196 1.00 94.44 94 GLU A CA 1
ATOM 745 C C . GLU A 1 94 ? -3.751 -13.609 -10.705 1.00 94.44 94 GLU A C 1
ATOM 747 O O . GLU A 1 94 ? -4.659 -13.291 -9.938 1.00 94.44 94 GLU A O 1
ATOM 752 N N . VAL A 1 95 ? -2.482 -13.709 -10.318 1.00 97.31 95 VAL A N 1
ATOM 753 C CA . VAL A 1 95 ? -1.962 -13.296 -9.012 1.00 97.31 95 VAL A CA 1
ATOM 754 C C . VAL A 1 95 ? -0.994 -12.145 -9.251 1.00 97.31 95 VAL A C 1
ATOM 756 O O . VAL A 1 95 ? 0.049 -12.305 -9.877 1.00 97.31 95 VAL A O 1
ATOM 759 N N . SER A 1 96 ? -1.358 -10.954 -8.790 1.00 97.38 96 SER A N 1
ATOM 760 C CA . SER A 1 96 ? -0.552 -9.742 -8.955 1.00 97.38 96 SER A CA 1
ATOM 761 C C . SER A 1 96 ? 0.144 -9.416 -7.641 1.00 97.38 96 SER A C 1
ATOM 763 O O . SER A 1 96 ? -0.440 -8.783 -6.769 1.00 97.38 96 SER A O 1
ATOM 765 N N . LEU A 1 97 ? 1.373 -9.893 -7.489 1.00 98.25 97 LEU A N 1
ATOM 766 C CA . LEU A 1 97 ? 2.226 -9.623 -6.344 1.00 98.25 97 LEU A CA 1
ATOM 767 C C . LEU A 1 97 ? 2.763 -8.193 -6.428 1.00 98.25 97 LEU A C 1
ATOM 769 O O . LEU A 1 97 ? 3.291 -7.793 -7.462 1.00 98.25 97 LEU A O 1
ATOM 773 N N . VAL A 1 98 ? 2.647 -7.431 -5.347 1.00 97.81 98 VAL A N 1
ATOM 774 C CA . VAL A 1 98 ? 3.163 -6.064 -5.244 1.00 97.81 98 VAL A CA 1
ATOM 775 C C . VAL A 1 98 ? 4.097 -5.995 -4.048 1.00 97.81 98 VAL A C 1
ATOM 777 O O . VAL A 1 98 ? 3.718 -6.396 -2.946 1.00 97.81 98 VAL A O 1
ATOM 780 N N . MET A 1 99 ? 5.312 -5.507 -4.278 1.00 96.75 99 MET A N 1
ATOM 781 C CA . MET A 1 99 ? 6.283 -5.236 -3.228 1.00 96.75 99 MET A CA 1
ATOM 782 C C . MET A 1 99 ? 6.537 -3.741 -3.142 1.00 96.75 99 MET A C 1
ATOM 784 O O . MET A 1 99 ? 6.744 -3.084 -4.163 1.00 96.75 99 MET A O 1
ATOM 788 N N . ASP A 1 100 ? 6.492 -3.224 -1.922 1.00 94.06 100 ASP A N 1
ATOM 789 C CA . ASP A 1 100 ? 6.807 -1.832 -1.635 1.00 94.06 100 ASP A CA 1
ATOM 790 C C . ASP A 1 100 ? 7.254 -1.690 -0.176 1.00 94.06 100 ASP A C 1
ATOM 792 O O . ASP A 1 100 ? 7.113 -2.612 0.642 1.00 94.06 100 ASP A O 1
ATOM 796 N N . ARG A 1 101 ? 7.815 -0.530 0.144 1.00 91.94 101 ARG A N 1
ATOM 797 C CA . ARG A 1 101 ? 8.339 -0.189 1.460 1.00 91.94 101 ARG A CA 1
ATOM 798 C C . ARG A 1 101 ? 7.611 1.030 2.002 1.00 91.94 101 ARG A C 1
ATOM 800 O O . ARG A 1 101 ? 7.366 1.994 1.286 1.00 91.94 101 ARG A O 1
ATOM 807 N N . THR A 1 102 ? 7.294 1.007 3.292 1.00 86.88 102 THR A N 1
ATOM 808 C CA . THR A 1 102 ? 6.682 2.151 3.971 1.00 86.88 102 THR A CA 1
ATOM 809 C C . THR A 1 102 ? 7.389 2.452 5.281 1.00 86.88 102 THR A C 1
ATOM 811 O O . THR A 1 102 ? 7.734 1.541 6.031 1.00 86.88 102 THR A O 1
ATOM 814 N N . ASP A 1 103 ? 7.620 3.734 5.548 1.00 86.94 103 ASP A N 1
ATOM 815 C CA . ASP A 1 103 ? 8.342 4.195 6.735 1.00 86.94 103 ASP A CA 1
ATOM 816 C C . ASP A 1 103 ? 7.404 4.530 7.893 1.00 86.94 103 ASP A C 1
ATOM 818 O O . ASP A 1 103 ? 6.372 5.168 7.687 1.00 86.94 103 ASP A O 1
ATOM 822 N N . LEU A 1 104 ? 7.782 4.133 9.105 1.00 74.25 104 LEU A N 1
ATOM 823 C CA . LEU A 1 104 ? 7.117 4.460 10.361 1.00 74.25 104 LEU A CA 1
ATOM 824 C C . LEU A 1 104 ? 8.035 5.355 11.202 1.00 74.25 104 LEU A C 1
ATOM 826 O O . LEU A 1 104 ? 9.100 4.919 11.649 1.00 74.25 104 LEU A O 1
ATOM 830 N N . GLU A 1 105 ? 7.613 6.608 11.400 1.00 71.81 105 GLU A N 1
ATOM 831 C CA . GLU A 1 105 ? 8.233 7.599 12.301 1.00 71.81 105 GLU A CA 1
ATOM 832 C C . GLU A 1 105 ? 9.764 7.736 12.184 1.00 71.81 105 GLU A C 1
ATOM 834 O O . GLU A 1 105 ? 10.452 7.935 13.182 1.00 71.81 105 GLU A O 1
ATOM 839 N N . HIS A 1 106 ? 10.335 7.576 10.984 1.00 73.31 106 HIS A N 1
ATOM 840 C CA . HIS A 1 106 ? 11.792 7.602 10.751 1.00 73.31 106 HIS A CA 1
ATOM 841 C C . HIS A 1 106 ? 12.615 6.628 11.618 1.00 73.31 106 HIS A C 1
ATOM 843 O O . HIS A 1 106 ? 13.829 6.773 11.749 1.00 73.31 106 HIS A O 1
ATOM 849 N N . ARG A 1 107 ? 11.968 5.622 12.212 1.00 75.06 107 ARG A N 1
ATOM 850 C CA . ARG A 1 107 ? 12.603 4.618 13.079 1.00 75.06 107 ARG A CA 1
ATOM 851 C C . ARG A 1 107 ? 12.634 3.256 12.422 1.00 75.06 107 ARG A C 1
ATOM 853 O O . ARG A 1 107 ? 13.644 2.557 12.486 1.00 75.06 107 ARG A O 1
ATOM 860 N N . TRP A 1 108 ? 11.541 2.912 11.755 1.00 82.75 108 TRP A N 1
ATOM 861 C CA . TRP A 1 108 ? 11.369 1.613 11.134 1.00 82.75 108 TRP A CA 1
ATOM 862 C C . TRP A 1 108 ? 10.881 1.756 9.702 1.00 82.75 108 TRP A C 1
ATOM 864 O O . TRP A 1 108 ? 10.130 2.670 9.375 1.00 82.75 108 TRP A O 1
ATOM 874 N N . SER A 1 109 ? 11.259 0.802 8.868 1.00 88.19 109 SER A N 1
ATOM 875 C CA . SER A 1 109 ? 10.678 0.586 7.552 1.00 88.19 109 SER A CA 1
ATOM 876 C C . SER A 1 109 ? 10.014 -0.784 7.541 1.00 88.19 109 SER A C 1
ATOM 878 O O . SER A 1 109 ? 10.572 -1.764 8.035 1.00 88.19 109 SER A O 1
ATOM 880 N N . ILE A 1 110 ? 8.820 -0.876 6.968 1.00 90.94 110 ILE A N 1
ATOM 881 C CA . ILE A 1 110 ? 8.161 -2.152 6.702 1.00 90.94 110 ILE A CA 1
ATOM 882 C C . ILE A 1 110 ? 8.328 -2.444 5.218 1.00 90.94 110 ILE A C 1
ATOM 884 O O . ILE A 1 110 ? 7.728 -1.774 4.378 1.00 90.94 110 ILE A O 1
ATOM 888 N N . LEU A 1 111 ? 9.131 -3.459 4.905 1.00 94.38 111 LEU A N 1
ATOM 889 C CA . LEU A 1 111 ? 9.157 -4.061 3.578 1.00 94.38 111 LEU A CA 1
ATOM 890 C C . LEU A 1 111 ? 7.995 -5.050 3.492 1.00 94.38 111 LEU A C 1
ATOM 892 O O . LEU A 1 111 ? 7.946 -6.004 4.268 1.00 94.38 111 LEU A O 1
ATOM 896 N N . SER A 1 112 ? 7.068 -4.828 2.565 1.00 93.75 112 SER A N 1
ATOM 897 C CA . SER A 1 112 ? 5.852 -5.626 2.423 1.00 93.75 112 SER A CA 1
ATOM 898 C C . SER A 1 112 ? 5.773 -6.259 1.040 1.00 93.75 112 SER A C 1
ATOM 900 O O . SER A 1 112 ? 6.058 -5.614 0.034 1.00 93.75 112 SER A O 1
ATOM 902 N N . LEU A 1 113 ? 5.357 -7.522 0.993 1.00 96.62 113 LEU A N 1
ATOM 903 C CA . LEU A 1 113 ? 4.953 -8.233 -0.212 1.00 96.62 113 LEU A CA 1
ATOM 904 C C . LEU A 1 113 ? 3.496 -8.650 -0.039 1.00 96.62 113 LEU A C 1
ATOM 906 O O . LEU A 1 113 ? 3.166 -9.402 0.880 1.00 96.62 113 LEU A O 1
ATOM 910 N N . GLY A 1 114 ? 2.633 -8.195 -0.938 1.00 96.81 114 GLY A N 1
ATOM 911 C CA . GLY A 1 114 ? 1.212 -8.512 -0.911 1.00 96.81 114 GLY A CA 1
ATOM 912 C C . GLY A 1 114 ? 0.657 -8.920 -2.270 1.00 96.81 114 GLY A C 1
ATOM 913 O O . GLY A 1 114 ? 1.353 -8.850 -3.280 1.00 96.81 114 GLY A O 1
ATOM 914 N N . VAL A 1 115 ? -0.605 -9.342 -2.303 1.00 97.44 115 VAL A N 1
ATOM 915 C CA . VAL A 1 115 ? -1.363 -9.590 -3.535 1.00 97.44 115 VAL A CA 1
ATOM 916 C C . VAL A 1 115 ? -2.382 -8.479 -3.757 1.00 97.44 115 VAL A C 1
ATOM 918 O O . VAL A 1 115 ? -3.161 -8.139 -2.869 1.00 97.44 115 VAL A O 1
ATOM 921 N N . ALA A 1 116 ? -2.386 -7.908 -4.956 1.00 95.38 116 ALA A N 1
ATOM 922 C CA . ALA A 1 116 ? -3.350 -6.904 -5.369 1.00 95.38 116 ALA A CA 1
ATOM 923 C C . ALA A 1 116 ? -4.740 -7.533 -5.568 1.00 95.38 116 ALA A C 1
ATOM 925 O O . ALA A 1 116 ? -4.906 -8.461 -6.363 1.00 95.38 116 ALA A O 1
ATOM 926 N N . TYR A 1 117 ? -5.739 -7.000 -4.868 1.00 92.69 117 TYR A N 1
ATOM 927 C CA . TYR A 1 117 ? -7.126 -7.457 -4.885 1.00 92.69 117 TYR A CA 1
ATOM 928 C C . TYR A 1 117 ? -8.060 -6.281 -4.579 1.00 92.69 117 TYR A C 1
ATOM 930 O O . TYR A 1 117 ? -7.812 -5.535 -3.638 1.00 92.69 117 TYR A O 1
ATOM 938 N N . HIS A 1 118 ? -9.093 -6.074 -5.403 1.00 87.88 118 HIS A N 1
ATOM 939 C CA . HIS A 1 118 ? -10.061 -4.968 -5.277 1.00 87.88 118 HIS A CA 1
ATOM 940 C C . HIS A 1 118 ? -9.461 -3.607 -4.868 1.00 87.88 118 HIS A C 1
ATOM 942 O O . HIS A 1 118 ? -9.890 -2.994 -3.898 1.00 87.88 118 HIS A O 1
ATOM 948 N N . GLN A 1 119 ? -8.476 -3.101 -5.620 1.00 86.44 119 GLN A N 1
ATOM 949 C CA . GLN A 1 119 ? -7.871 -1.776 -5.374 1.00 86.44 119 GLN A CA 1
ATOM 950 C C . GLN A 1 119 ? -7.120 -1.635 -4.039 1.00 86.44 119 GLN A C 1
ATOM 952 O O . GLN A 1 119 ? -6.802 -0.521 -3.615 1.00 86.44 119 GLN A O 1
ATOM 957 N N . ARG A 1 120 ? -6.802 -2.760 -3.396 1.00 90.12 120 ARG A N 1
ATOM 958 C CA . ARG A 1 120 ? -5.934 -2.863 -2.223 1.00 90.12 120 ARG A CA 1
ATOM 959 C C . ARG A 1 120 ? -4.900 -3.957 -2.420 1.00 90.12 120 ARG A C 1
ATOM 961 O O . ARG A 1 120 ? -4.944 -4.714 -3.392 1.00 90.12 120 ARG A O 1
ATOM 968 N N . VAL A 1 121 ? -3.944 -4.017 -1.505 1.00 93.31 121 VAL A N 1
ATOM 969 C CA . VAL A 1 121 ? -2.925 -5.059 -1.454 1.00 93.31 121 VAL A CA 1
ATOM 970 C C . VAL A 1 121 ? -3.086 -5.821 -0.147 1.00 93.31 121 VAL A C 1
ATOM 972 O O . VAL A 1 121 ? -2.818 -5.298 0.930 1.00 93.31 121 VAL A O 1
ATOM 975 N N . MET A 1 122 ? -3.525 -7.075 -0.240 1.00 93.31 122 MET A N 1
ATOM 976 C CA . MET A 1 122 ? -3.581 -7.963 0.917 1.00 93.31 122 MET A CA 1
ATOM 977 C C . MET A 1 122 ? -2.159 -8.441 1.235 1.00 93.31 122 MET A C 1
ATOM 979 O O . MET A 1 122 ? -1.514 -9.012 0.349 1.00 93.31 122 MET A O 1
ATOM 983 N N . PRO A 1 123 ? -1.636 -8.213 2.451 1.00 93.19 123 PRO A N 1
ATOM 984 C CA . PRO A 1 123 ? -0.278 -8.617 2.786 1.00 93.19 123 PRO A CA 1
ATOM 985 C C . PRO A 1 123 ? -0.131 -10.143 2.727 1.00 93.19 123 PRO A C 1
ATOM 987 O O . PRO A 1 123 ? -1.029 -10.885 3.107 1.00 93.19 123 PRO A O 1
ATOM 990 N N . LEU A 1 124 ? 1.014 -10.619 2.237 1.00 95.06 124 LEU A N 1
ATOM 991 C CA . LEU A 1 124 ? 1.382 -12.042 2.199 1.00 95.06 124 LEU A CA 1
ATOM 992 C C . LEU A 1 124 ? 2.596 -12.322 3.092 1.00 95.06 124 LEU A C 1
ATOM 994 O O . LEU A 1 124 ? 2.700 -13.368 3.734 1.00 95.06 124 LEU A O 1
ATOM 998 N N . ALA A 1 125 ? 3.538 -11.385 3.127 1.00 93.94 125 ALA A N 1
ATOM 999 C CA . ALA A 1 125 ? 4.668 -11.385 4.041 1.00 93.94 125 ALA A CA 1
ATOM 1000 C C . ALA A 1 125 ? 5.179 -9.956 4.221 1.00 93.94 125 ALA A C 1
ATOM 1002 O O . ALA A 1 125 ? 5.061 -9.128 3.321 1.00 93.94 125 ALA A O 1
ATOM 1003 N N . TRP A 1 126 ? 5.788 -9.683 5.367 1.00 93.12 126 TRP A N 1
ATOM 1004 C CA . TRP A 1 126 ? 6.460 -8.419 5.627 1.00 93.12 126 TRP A CA 1
ATOM 1005 C C . TRP A 1 126 ? 7.662 -8.636 6.536 1.00 93.12 126 TRP A C 1
ATOM 1007 O O . TRP A 1 126 ? 7.753 -9.648 7.236 1.00 93.12 126 TRP A O 1
ATOM 1017 N N . GLN A 1 127 ? 8.572 -7.671 6.532 1.00 91.25 127 GLN A N 1
ATOM 1018 C CA . GLN A 1 127 ? 9.705 -7.620 7.441 1.00 91.25 127 GLN A CA 1
ATOM 1019 C C . GLN A 1 127 ? 9.886 -6.196 7.958 1.00 91.25 127 GLN A C 1
ATOM 1021 O O . GLN A 1 127 ? 9.856 -5.236 7.187 1.00 91.25 127 GLN A O 1
ATOM 1026 N N . LEU A 1 128 ? 10.069 -6.082 9.274 1.00 89.31 128 LEU A N 1
ATOM 1027 C CA . LEU A 1 128 ? 10.452 -4.835 9.919 1.00 89.31 128 LEU A CA 1
ATOM 1028 C C . LEU A 1 128 ? 11.962 -4.652 9.774 1.00 89.31 128 LEU A C 1
ATOM 1030 O O . LEU A 1 128 ? 12.733 -5.580 10.024 1.00 89.31 128 LEU A O 1
ATOM 1034 N N . LEU A 1 129 ? 12.370 -3.465 9.362 1.00 89.88 129 LEU A N 1
ATOM 1035 C CA . LEU A 1 129 ? 13.753 -3.096 9.115 1.00 89.88 129 LEU A CA 1
ATOM 1036 C C . LEU A 1 129 ? 14.047 -1.775 9.825 1.00 89.88 129 LEU A C 1
ATOM 1038 O O . LEU A 1 129 ? 13.121 -0.980 10.011 1.00 89.88 129 LEU A O 1
ATOM 1042 N N . PRO A 1 130 ? 15.305 -1.508 10.210 1.00 86.06 130 PRO A N 1
ATOM 1043 C CA . PRO A 1 130 ? 15.711 -0.161 10.590 1.00 86.06 130 PRO A CA 1
ATOM 1044 C C . PRO A 1 130 ? 15.349 0.832 9.483 1.00 86.06 130 PRO A C 1
ATOM 1046 O O . PRO A 1 130 ? 15.358 0.469 8.304 1.00 86.06 130 PRO A O 1
ATOM 1049 N N . PHE A 1 131 ? 15.030 2.069 9.861 1.00 80.62 131 PHE A N 1
ATOM 1050 C CA . PHE A 1 131 ? 14.722 3.116 8.892 1.00 80.62 131 PHE A CA 1
ATOM 1051 C C . PHE A 1 131 ? 15.827 3.255 7.837 1.00 80.62 131 PHE A C 1
ATOM 1053 O O . PHE A 1 131 ? 17.004 3.421 8.165 1.00 80.62 131 PHE A O 1
ATOM 1060 N N . GLY A 1 132 ? 15.431 3.188 6.567 1.00 73.44 132 GLY A N 1
ATOM 1061 C CA . GLY A 1 132 ? 16.340 3.282 5.431 1.00 73.44 132 GLY A CA 1
ATOM 1062 C C . GLY A 1 132 ? 15.920 2.399 4.258 1.00 73.44 132 GLY A C 1
ATOM 1063 O O . GLY A 1 132 ? 14.831 1.824 4.232 1.00 73.44 132 GLY A O 1
ATOM 1064 N N . GLY A 1 133 ? 16.795 2.317 3.255 1.00 69.69 133 GLY A N 1
ATOM 1065 C CA . GLY A 1 133 ? 16.556 1.507 2.060 1.00 69.69 133 GLY A CA 1
ATOM 1066 C C . GLY A 1 133 ? 16.601 0.004 2.335 1.00 69.69 133 GLY A C 1
ATOM 1067 O O . GLY A 1 133 ? 17.259 -0.458 3.268 1.00 69.69 133 GLY A O 1
ATOM 1068 N N . THR A 1 134 ? 15.928 -0.776 1.489 1.00 77.00 134 THR A N 1
ATOM 1069 C CA . THR A 1 134 ? 15.993 -2.240 1.549 1.00 77.00 134 THR A CA 1
ATOM 1070 C C . THR A 1 134 ? 17.098 -2.793 0.662 1.00 77.00 134 THR A C 1
ATOM 1072 O O . THR A 1 134 ? 17.284 -2.388 -0.484 1.00 77.00 134 THR A O 1
ATOM 1075 N N . GLY A 1 135 ? 17.837 -3.767 1.191 1.00 86.12 135 GLY A N 1
ATOM 1076 C CA . GLY A 1 135 ? 18.788 -4.540 0.402 1.00 86.12 135 GLY A CA 1
ATOM 1077 C C . GLY A 1 135 ? 18.094 -5.611 -0.443 1.00 86.12 135 GLY A C 1
ATOM 1078 O O . GLY A 1 135 ? 17.101 -6.211 -0.028 1.00 86.12 135 GLY A O 1
ATOM 1079 N N . MET A 1 136 ? 18.688 -5.937 -1.592 1.00 91.31 136 MET A N 1
ATOM 1080 C CA . MET A 1 136 ? 18.247 -7.025 -2.477 1.00 91.31 136 MET A CA 1
ATOM 1081 C C . MET A 1 136 ? 18.040 -8.360 -1.737 1.00 91.31 136 MET A C 1
ATOM 1083 O O . MET A 1 136 ? 17.114 -9.108 -2.054 1.00 91.31 136 MET A O 1
ATOM 1087 N N . ALA A 1 137 ? 18.893 -8.677 -0.757 1.00 93.06 137 ALA A N 1
ATOM 1088 C CA . ALA A 1 137 ? 18.805 -9.919 0.010 1.00 93.06 137 ALA A CA 1
ATOM 1089 C C . ALA A 1 137 ? 17.461 -10.050 0.750 1.00 93.06 137 ALA A C 1
ATOM 1091 O O . ALA A 1 137 ? 16.839 -11.113 0.702 1.00 93.06 137 ALA A O 1
ATOM 1092 N N . GLU A 1 138 ? 16.973 -8.963 1.356 1.00 93.62 138 GLU A N 1
ATOM 1093 C CA . GLU A 1 138 ? 15.695 -8.950 2.078 1.00 93.62 138 GLU A CA 1
ATOM 1094 C C . GLU A 1 138 ? 14.505 -9.073 1.119 1.00 93.62 138 GLU A C 1
ATOM 1096 O O . GLU A 1 138 ? 13.581 -9.850 1.360 1.00 93.62 138 GLU A O 1
ATOM 1101 N N . GLN A 1 139 ? 14.566 -8.400 -0.033 1.00 94.94 139 GLN A N 1
ATOM 1102 C CA . GLN A 1 139 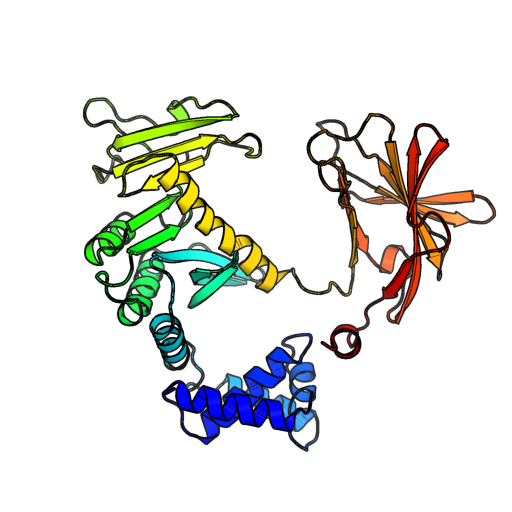? 13.551 -8.508 -1.089 1.00 94.94 139 GLN A CA 1
ATOM 1103 C C . GLN A 1 139 ? 13.426 -9.958 -1.600 1.00 94.94 139 GLN A C 1
ATOM 1105 O O . GLN A 1 139 ? 12.331 -10.526 -1.661 1.00 94.94 139 GLN A O 1
ATOM 1110 N N . ILE A 1 140 ? 14.559 -10.608 -1.896 1.00 95.75 140 ILE A N 1
ATOM 1111 C CA . ILE A 1 140 ? 14.609 -12.017 -2.318 1.00 95.75 140 ILE A CA 1
ATOM 1112 C C . ILE A 1 140 ? 14.064 -12.947 -1.229 1.00 95.75 140 ILE A C 1
ATOM 1114 O O . ILE A 1 140 ? 13.343 -13.903 -1.531 1.00 95.75 140 ILE A O 1
ATOM 1118 N N . LYS A 1 141 ? 14.403 -12.685 0.036 1.00 94.50 141 LYS A N 1
ATOM 1119 C CA . LYS A 1 141 ? 13.946 -13.475 1.183 1.00 94.50 141 LYS A CA 1
ATOM 1120 C C . LYS A 1 141 ? 12.419 -13.459 1.301 1.00 94.50 141 LYS A C 1
ATOM 1122 O O . LYS A 1 141 ? 11.828 -14.525 1.481 1.00 94.50 141 LYS A O 1
ATOM 1127 N N . LEU A 1 142 ? 11.771 -12.305 1.115 1.00 93.81 142 LEU A N 1
ATOM 1128 C CA . LEU A 1 142 ? 10.304 -12.216 1.109 1.00 93.81 142 LEU A CA 1
ATOM 1129 C C . LEU A 1 142 ? 9.673 -13.011 -0.044 1.00 93.81 142 LEU A C 1
ATOM 1131 O O . LEU A 1 142 ? 8.719 -13.754 0.190 1.00 93.81 142 LEU A O 1
ATOM 1135 N N . LEU A 1 143 ? 10.217 -12.926 -1.266 1.00 95.44 143 LEU A N 1
ATOM 1136 C CA . LEU A 1 143 ? 9.703 -13.718 -2.397 1.00 95.44 143 LEU A CA 1
ATOM 1137 C C . LEU A 1 143 ? 9.834 -15.223 -2.142 1.00 95.44 143 LEU A C 1
ATOM 1139 O O . LEU A 1 143 ? 8.883 -15.975 -2.362 1.00 95.44 143 LEU A O 1
ATOM 1143 N N . LYS A 1 144 ? 10.995 -15.668 -1.643 1.00 95.19 144 LYS A N 1
ATOM 1144 C CA . LYS A 1 144 ? 11.236 -17.072 -1.267 1.00 95.19 144 LYS A CA 1
ATOM 1145 C C . LYS A 1 144 ? 10.246 -17.560 -0.214 1.00 95.19 144 LYS A C 1
ATOM 1147 O O . LYS A 1 144 ? 9.779 -18.690 -0.310 1.00 95.19 144 LYS A O 1
ATOM 1152 N N . ARG A 1 145 ? 9.903 -16.713 0.756 1.00 92.75 145 ARG A N 1
ATOM 1153 C CA . ARG A 1 145 ? 8.943 -17.041 1.814 1.00 92.75 145 ARG A CA 1
ATOM 1154 C C . ARG A 1 145 ? 7.521 -17.236 1.292 1.00 92.75 145 ARG A C 1
ATOM 1156 O O . ARG A 1 145 ? 6.837 -18.135 1.765 1.00 92.75 145 ARG A O 1
ATOM 1163 N N . VAL A 1 146 ? 7.085 -16.427 0.327 1.00 93.50 146 VAL A N 1
ATOM 1164 C CA . VAL A 1 146 ? 5.719 -16.491 -0.225 1.00 93.50 146 VAL A CA 1
ATOM 1165 C C . VAL A 1 146 ? 5.573 -17.568 -1.305 1.00 93.50 146 VAL A C 1
ATOM 1167 O O . VAL A 1 146 ? 4.502 -18.160 -1.435 1.00 93.50 146 VAL A O 1
ATOM 1170 N N . LYS A 1 147 ? 6.644 -17.886 -2.048 1.00 95.00 147 LYS A N 1
ATOM 1171 C CA . LYS A 1 147 ? 6.633 -18.854 -3.162 1.00 95.00 147 LYS A CA 1
ATOM 1172 C C . LYS A 1 147 ? 5.915 -20.186 -2.869 1.00 95.00 147 LYS A C 1
ATOM 1174 O O . LYS A 1 147 ? 5.191 -20.628 -3.761 1.00 95.00 147 LYS A O 1
ATOM 1179 N N . PRO A 1 148 ? 6.067 -20.839 -1.698 1.00 93.56 148 PRO A N 1
ATOM 1180 C CA . PRO A 1 148 ? 5.402 -22.113 -1.417 1.00 93.56 148 PRO A CA 1
ATOM 1181 C C . PRO A 1 148 ? 3.876 -22.022 -1.311 1.00 93.56 148 PRO A C 1
ATOM 1183 O O . PRO A 1 148 ? 3.208 -23.042 -1.437 1.00 93.56 148 PRO A O 1
ATOM 1186 N N . ALA A 1 149 ? 3.323 -20.838 -1.034 1.00 92.75 149 ALA A N 1
ATOM 1187 C CA . ALA A 1 149 ? 1.882 -20.642 -0.898 1.00 92.75 149 ALA A CA 1
ATOM 1188 C C . ALA A 1 149 ? 1.209 -20.179 -2.200 1.00 92.75 149 ALA A C 1
ATOM 1190 O O . ALA A 1 149 ? -0.007 -20.304 -2.327 1.00 92.75 149 ALA A O 1
ATOM 1191 N N . VAL A 1 150 ? 1.979 -19.650 -3.157 1.00 94.69 150 VAL A N 1
ATOM 1192 C CA . VAL A 1 150 ? 1.455 -19.208 -4.457 1.00 94.69 150 VAL A CA 1
ATOM 1193 C C . VAL A 1 150 ? 0.933 -20.421 -5.246 1.00 94.69 150 VAL A C 1
ATOM 1195 O O . VAL A 1 150 ? 1.642 -21.431 -5.305 1.00 94.69 150 VAL A O 1
ATOM 1198 N N . PRO A 1 151 ? -0.265 -20.349 -5.867 1.00 94.69 151 PRO A N 1
ATOM 1199 C CA . PRO A 1 151 ? -0.823 -21.461 -6.634 1.00 94.69 151 PRO A CA 1
ATOM 1200 C C . PRO A 1 151 ? 0.074 -21.905 -7.799 1.00 94.69 151 PRO A C 1
ATOM 1202 O O . PRO A 1 151 ? 0.927 -21.150 -8.270 1.00 94.69 151 PRO A O 1
ATOM 1205 N N . SER A 1 152 ? -0.154 -23.129 -8.288 1.00 93.00 152 SER A N 1
ATOM 1206 C CA . SER A 1 152 ? 0.529 -23.653 -9.480 1.00 93.00 152 SER A CA 1
ATOM 1207 C C . SER A 1 152 ? 0.344 -22.723 -10.682 1.00 93.00 152 SER A C 1
ATOM 1209 O O . SER A 1 152 ? -0.743 -22.177 -10.891 1.00 93.00 152 SER A O 1
ATOM 1211 N N . LEU A 1 153 ? 1.390 -22.599 -11.504 1.00 94.31 153 LEU A N 1
ATOM 1212 C CA . LEU A 1 153 ? 1.364 -21.806 -12.738 1.00 94.31 153 LEU A CA 1
ATOM 1213 C C . LEU A 1 153 ? 0.385 -22.360 -13.783 1.00 94.31 153 LEU A C 1
ATOM 1215 O O . LEU A 1 153 ? -0.019 -21.638 -14.686 1.00 94.31 153 LEU A O 1
ATOM 1219 N N . GLU A 1 154 ? -0.027 -23.621 -13.641 1.00 93.06 154 GLU A N 1
ATOM 1220 C CA . GLU A 1 154 ? -1.092 -24.228 -14.449 1.00 93.06 154 GLU A CA 1
ATOM 1221 C C . GLU A 1 154 ? -2.468 -23.612 -14.150 1.00 93.06 154 GLU A C 1
ATOM 1223 O O . GLU A 1 154 ? -3.335 -23.573 -15.019 1.00 93.06 154 GLU A O 1
ATOM 1228 N N . ARG A 1 155 ? -2.673 -23.115 -12.921 1.00 93.69 155 ARG A N 1
ATOM 1229 C CA . ARG A 1 155 ? -3.9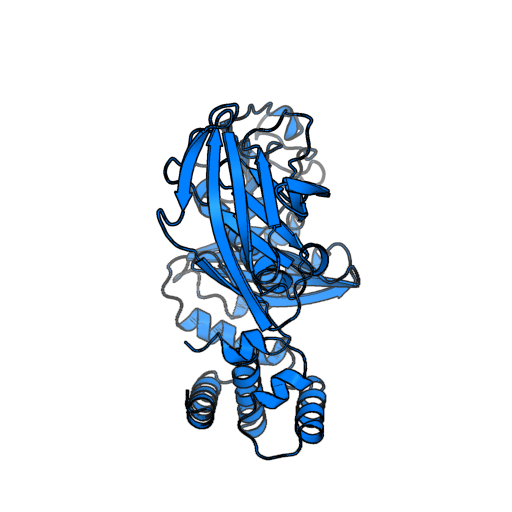34 -22.504 -12.474 1.00 93.69 155 ARG A CA 1
ATOM 1230 C C . ARG A 1 155 ? -3.927 -20.989 -12.634 1.00 93.69 155 ARG A C 1
ATOM 1232 O O . ARG A 1 155 ? -4.971 -20.408 -12.922 1.00 93.69 155 ARG A O 1
ATOM 1239 N N . VAL A 1 156 ? -2.789 -20.342 -12.376 1.00 96.75 156 VAL A N 1
ATOM 1240 C CA . VAL A 1 156 ? -2.703 -18.877 -12.323 1.00 96.75 156 VAL A CA 1
ATOM 1241 C C . VAL A 1 156 ? -1.472 -18.331 -13.028 1.00 96.75 156 VAL A C 1
ATOM 1243 O O . VAL A 1 156 ? -0.374 -18.875 -12.943 1.00 96.75 156 VAL A O 1
ATOM 1246 N N . ARG A 1 157 ? -1.634 -17.157 -13.633 1.00 96.94 157 ARG A N 1
ATOM 1247 C CA . ARG A 1 157 ? -0.530 -16.328 -14.109 1.00 96.94 157 ARG A CA 1
ATOM 1248 C C . ARG A 1 157 ? -0.059 -15.408 -12.990 1.00 96.94 157 ARG A C 1
ATOM 1250 O O . ARG A 1 157 ? -0.848 -14.633 -12.450 1.00 96.94 157 ARG A O 1
ATOM 1257 N N . VAL A 1 158 ? 1.225 -15.455 -12.656 1.00 98.00 158 VAL A N 1
ATOM 1258 C CA . VAL A 1 158 ? 1.792 -14.634 -11.579 1.00 98.00 158 VAL A CA 1
ATOM 1259 C C . VAL A 1 158 ? 2.562 -13.456 -12.165 1.00 98.00 158 VAL A C 1
ATOM 1261 O O . VAL A 1 158 ? 3.397 -13.637 -13.048 1.00 98.00 158 VAL A O 1
ATOM 1264 N N . HIS A 1 159 ? 2.290 -12.260 -11.651 1.00 97.75 159 HIS A N 1
ATOM 1265 C CA . HIS A 1 159 ? 3.007 -11.032 -11.979 1.00 97.75 159 HIS A CA 1
ATOM 1266 C C . HIS A 1 159 ? 3.580 -10.408 -10.714 1.00 97.75 159 HIS A C 1
ATOM 1268 O O . HIS A 1 159 ? 2.851 -10.232 -9.745 1.00 97.75 159 HIS A O 1
ATOM 1274 N N . PHE A 1 160 ? 4.850 -10.028 -10.742 1.00 98.38 160 PHE A N 1
ATOM 1275 C CA . PHE A 1 160 ? 5.506 -9.242 -9.708 1.00 98.38 160 PHE A CA 1
ATOM 1276 C C . PHE A 1 160 ? 5.611 -7.774 -10.128 1.00 98.38 160 PHE A C 1
ATOM 1278 O O . PHE A 1 160 ? 6.100 -7.467 -11.214 1.00 98.38 160 PHE A O 1
ATOM 1285 N N . TYR A 1 161 ? 5.194 -6.871 -9.249 1.00 97.62 161 TYR A N 1
ATOM 1286 C CA . TYR A 1 161 ? 5.282 -5.433 -9.441 1.00 97.62 161 TYR A CA 1
ATOM 1287 C C . TYR A 1 161 ? 6.094 -4.788 -8.323 1.00 97.62 161 TYR A C 1
ATOM 1289 O O . TYR A 1 161 ? 5.852 -5.042 -7.144 1.00 97.62 161 TYR A O 1
ATOM 1297 N N . GLY A 1 162 ? 7.002 -3.897 -8.709 1.00 94.44 162 GLY A N 1
ATOM 1298 C CA . GLY A 1 162 ? 7.775 -3.069 -7.790 1.00 94.44 162 GLY A CA 1
ATOM 1299 C C . GLY A 1 162 ? 8.082 -1.709 -8.406 1.00 94.44 162 GLY A C 1
ATOM 1300 O O . GLY A 1 162 ? 7.965 -1.509 -9.618 1.00 94.44 162 GLY A O 1
ATOM 1301 N N . ASP A 1 163 ? 8.436 -0.743 -7.573 1.00 90.88 163 ASP A N 1
ATOM 1302 C CA . ASP A 1 163 ? 8.971 0.533 -8.033 1.00 90.88 163 ASP A CA 1
ATOM 1303 C C . ASP A 1 163 ? 10.469 0.405 -8.408 1.00 90.88 163 ASP A C 1
ATOM 1305 O O . ASP A 1 163 ? 10.973 -0.696 -8.655 1.00 90.88 163 ASP A O 1
ATOM 1309 N N . CYS A 1 164 ? 11.185 1.529 -8.503 1.00 88.88 164 CYS A N 1
ATOM 1310 C CA . CYS A 1 164 ? 12.601 1.488 -8.839 1.00 88.88 164 CYS A CA 1
ATOM 1311 C C . CYS A 1 164 ? 13.474 0.842 -7.756 1.00 88.88 164 CYS A C 1
ATOM 1313 O O . CYS A 1 164 ? 14.537 0.330 -8.098 1.00 88.88 164 CYS A O 1
ATOM 1315 N N . GLU A 1 165 ? 13.067 0.802 -6.487 1.00 89.88 165 GLU A N 1
ATOM 1316 C CA . GLU A 1 165 ? 13.828 0.166 -5.403 1.00 89.88 165 GLU A CA 1
ATOM 1317 C C . GLU A 1 165 ? 14.003 -1.349 -5.637 1.00 89.88 165 GLU A C 1
ATOM 1319 O O . GLU A 1 165 ? 15.031 -1.926 -5.281 1.00 89.88 165 GLU A O 1
ATOM 1324 N N . PHE A 1 166 ? 13.062 -1.980 -6.344 1.00 91.44 166 PHE A N 1
ATOM 1325 C CA . PHE A 1 166 ? 13.006 -3.431 -6.576 1.00 91.44 166 PHE A CA 1
ATOM 1326 C C . PHE A 1 166 ? 13.570 -3.858 -7.942 1.00 91.44 166 PHE A C 1
ATOM 1328 O O . PHE A 1 166 ? 13.249 -4.923 -8.470 1.00 91.44 166 PHE A O 1
ATOM 1335 N N . ARG A 1 167 ? 14.427 -3.030 -8.551 1.00 91.50 167 ARG A N 1
ATOM 1336 C CA . ARG A 1 167 ? 14.979 -3.249 -9.904 1.00 91.50 167 ARG A CA 1
ATOM 1337 C C . ARG A 1 167 ? 16.256 -4.100 -9.958 1.00 91.50 167 ARG A C 1
ATOM 1339 O O . ARG A 1 167 ? 16.935 -4.111 -10.982 1.00 91.50 167 ARG A O 1
ATOM 1346 N N . ALA A 1 168 ? 16.619 -4.794 -8.883 1.00 91.38 168 ALA A N 1
ATOM 1347 C CA . ALA A 1 168 ? 17.830 -5.612 -8.860 1.00 91.38 168 ALA A CA 1
ATOM 1348 C C . ALA A 1 168 ? 17.732 -6.794 -9.848 1.00 91.38 168 ALA A C 1
ATOM 1350 O O . ALA A 1 168 ? 16.761 -7.554 -9.829 1.00 91.38 168 ALA A O 1
ATOM 1351 N N . VAL A 1 169 ? 18.763 -6.989 -10.679 1.00 91.75 169 VAL A N 1
ATOM 1352 C CA . VAL A 1 169 ? 18.815 -8.075 -11.678 1.00 91.75 169 VAL A CA 1
ATOM 1353 C C . VAL A 1 169 ? 18.611 -9.464 -11.049 1.00 91.75 169 VAL A C 1
ATOM 1355 O O . VAL A 1 169 ? 17.834 -10.250 -11.598 1.00 91.75 169 VAL A O 1
ATOM 1358 N N . PRO A 1 170 ? 19.212 -9.804 -9.887 1.00 93.81 170 PRO A N 1
ATOM 1359 C CA . PRO A 1 170 ? 18.965 -11.102 -9.259 1.00 93.81 170 PRO A CA 1
ATOM 1360 C C . PRO A 1 170 ? 17.509 -11.317 -8.823 1.00 93.81 170 PRO A C 1
ATOM 1362 O O . PRO A 1 170 ? 17.030 -12.448 -8.884 1.00 93.81 170 PRO A O 1
ATOM 1365 N N . LEU A 1 171 ? 16.784 -10.256 -8.450 1.00 94.19 171 LEU A N 1
ATOM 1366 C CA . LEU A 1 171 ? 15.355 -10.335 -8.127 1.00 94.19 171 LEU A CA 1
ATOM 1367 C C . LEU A 1 171 ? 14.533 -10.706 -9.372 1.00 94.19 171 LEU A C 1
ATOM 1369 O O . LEU A 1 171 ? 13.705 -11.611 -9.329 1.00 94.19 171 LEU A O 1
ATOM 1373 N N . GLN A 1 172 ? 14.823 -10.068 -10.508 1.00 94.00 172 GLN A N 1
ATOM 1374 C CA . GLN A 1 172 ? 14.157 -10.340 -11.789 1.00 94.00 172 GLN A CA 1
ATOM 1375 C C . GLN A 1 172 ? 14.482 -11.743 -12.316 1.00 94.00 172 GLN A C 1
ATOM 1377 O O . GLN A 1 172 ? 13.593 -12.461 -12.780 1.00 94.00 172 GLN A O 1
ATOM 1382 N N . ARG A 1 173 ? 15.744 -12.178 -12.189 1.00 93.56 173 ARG A N 1
ATOM 1383 C CA . ARG A 1 173 ? 16.155 -13.557 -12.499 1.00 93.56 173 ARG A CA 1
ATOM 1384 C C . ARG A 1 173 ? 15.411 -14.568 -11.629 1.00 93.56 173 ARG A C 1
ATOM 1386 O O . ARG A 1 173 ? 14.967 -15.583 -12.152 1.00 93.56 173 ARG A O 1
ATOM 1393 N N . LEU A 1 174 ? 15.220 -14.281 -10.340 1.00 96.38 174 LEU A N 1
ATOM 1394 C CA . LEU A 1 174 ? 14.466 -15.152 -9.440 1.00 96.38 174 LEU A CA 1
ATOM 1395 C C . LEU A 1 174 ? 12.996 -15.282 -9.858 1.00 96.38 174 LEU A C 1
ATOM 1397 O O . LEU A 1 174 ? 12.489 -16.401 -9.911 1.00 96.38 174 LEU A O 1
ATOM 1401 N N . CYS A 1 175 ? 12.332 -14.172 -10.202 1.00 96.81 175 CYS A N 1
ATOM 1402 C CA . CYS A 1 175 ? 10.973 -14.209 -10.749 1.00 96.81 175 CYS A CA 1
ATOM 1403 C C . CYS A 1 175 ? 10.908 -15.109 -11.989 1.00 96.81 175 CYS A C 1
ATOM 1405 O O . CYS A 1 175 ? 10.066 -16.003 -12.049 1.00 96.81 175 CYS A O 1
ATOM 1407 N N . ARG A 1 176 ? 11.863 -14.965 -12.918 1.00 94.81 176 ARG A N 1
ATOM 1408 C CA . ARG A 1 176 ? 11.954 -15.821 -14.109 1.00 94.81 176 ARG A CA 1
ATOM 1409 C C . ARG A 1 176 ? 12.134 -17.301 -13.757 1.00 94.81 176 ARG A C 1
ATOM 1411 O O . ARG A 1 176 ? 11.446 -18.135 -14.334 1.00 94.81 176 ARG A O 1
ATOM 1418 N N . THR A 1 177 ? 12.998 -17.635 -12.796 1.00 96.31 177 THR A N 1
ATOM 1419 C CA . THR A 1 177 ? 13.176 -19.018 -12.312 1.00 96.31 177 THR A CA 1
ATOM 1420 C C . THR A 1 177 ? 11.886 -19.594 -11.727 1.00 96.31 177 THR A C 1
ATOM 1422 O O . THR A 1 177 ? 11.623 -20.785 -11.861 1.00 96.31 177 THR A O 1
ATOM 1425 N N . TYR A 1 178 ? 11.052 -18.764 -11.100 1.00 97.38 178 TYR A N 1
ATOM 1426 C CA . TYR A 1 178 ? 9.738 -19.171 -10.602 1.00 97.38 178 TYR A CA 1
ATOM 1427 C C . TYR A 1 178 ? 8.644 -19.208 -11.670 1.00 97.38 178 TYR A C 1
ATOM 1429 O O . TYR A 1 178 ? 7.512 -19.535 -11.324 1.00 97.38 178 TYR A O 1
ATOM 1437 N N . GLY A 1 179 ? 8.953 -18.866 -12.924 1.00 96.94 179 GLY A N 1
ATOM 1438 C CA . GLY A 1 179 ? 7.966 -18.701 -13.992 1.00 96.94 179 GLY A CA 1
ATOM 1439 C C . GLY A 1 179 ? 7.032 -17.506 -13.775 1.00 96.94 179 GLY A C 1
ATOM 1440 O O . GLY A 1 179 ? 5.937 -17.470 -14.329 1.00 96.94 179 GLY A O 1
ATOM 1441 N N . TRP A 1 180 ? 7.427 -16.548 -12.934 1.00 97.81 180 TRP A N 1
ATOM 1442 C CA . TRP A 1 180 ? 6.669 -15.332 -12.660 1.00 97.81 180 TRP A CA 1
ATOM 1443 C C . TRP A 1 180 ? 7.071 -14.233 -13.636 1.00 97.81 180 TRP A C 1
ATOM 1445 O O . TRP A 1 180 ? 8.258 -13.945 -13.813 1.00 97.81 180 TRP A O 1
ATOM 1455 N N . HIS A 1 181 ? 6.067 -13.573 -14.204 1.00 97.56 181 HIS A N 1
ATOM 1456 C CA . HIS A 1 181 ? 6.265 -12.343 -14.956 1.00 97.56 181 HIS A CA 1
ATOM 1457 C C . HIS A 1 181 ? 6.571 -11.193 -14.009 1.00 97.56 181 HIS A C 1
ATOM 1459 O O . HIS A 1 181 ? 6.218 -11.238 -12.828 1.00 97.56 181 HIS A O 1
ATOM 1465 N N . TRP A 1 182 ? 7.204 -10.138 -14.502 1.00 97.56 182 TRP A N 1
ATOM 1466 C CA . TRP A 1 182 ? 7.551 -8.998 -13.668 1.00 97.56 182 TRP A CA 1
ATOM 1467 C C . TRP A 1 182 ? 7.500 -7.682 -14.434 1.00 97.56 182 TRP A C 1
ATOM 1469 O O . TRP A 1 182 ? 7.721 -7.622 -15.639 1.00 97.56 182 TRP A O 1
ATOM 1479 N N . GLN A 1 183 ? 7.211 -6.611 -13.702 1.00 97.56 183 GLN A N 1
ATOM 1480 C CA . GLN A 1 183 ? 7.325 -5.241 -14.174 1.00 97.56 183 GLN A CA 1
ATOM 1481 C C . GLN A 1 183 ? 7.824 -4.358 -13.027 1.00 97.56 183 GLN A C 1
ATOM 1483 O O . GLN A 1 183 ? 7.170 -4.251 -11.989 1.00 97.56 183 GLN A O 1
ATOM 1488 N N . VAL A 1 184 ? 8.965 -3.700 -13.218 1.00 96.25 184 VAL A N 1
ATOM 1489 C CA . VAL A 1 184 ? 9.610 -2.873 -12.185 1.00 96.25 184 VAL A CA 1
ATOM 1490 C C . VAL A 1 184 ? 9.912 -1.473 -12.693 1.00 96.25 184 VAL A C 1
ATOM 1492 O O . VAL A 1 184 ? 10.186 -1.282 -13.878 1.00 96.25 184 VAL A O 1
ATOM 1495 N N . GLY A 1 185 ? 9.845 -0.485 -11.802 1.00 94.81 185 GLY A N 1
ATOM 1496 C CA . GLY A 1 185 ? 10.194 0.897 -12.124 1.00 94.81 185 GLY A CA 1
ATOM 1497 C C . GLY A 1 185 ? 11.686 1.070 -12.418 1.00 94.81 185 GLY A C 1
ATOM 1498 O O . GLY A 1 185 ? 12.532 0.339 -11.909 1.00 94.81 185 GLY A O 1
ATOM 1499 N N . LEU A 1 186 ? 12.022 2.072 -13.221 1.00 93.69 186 LEU A N 1
ATOM 1500 C CA . LEU A 1 186 ? 13.395 2.460 -13.532 1.00 93.69 186 LEU A CA 1
ATOM 1501 C C . LEU A 1 186 ? 13.597 3.945 -13.233 1.00 93.69 186 LEU A C 1
ATOM 1503 O O . LEU A 1 186 ? 12.678 4.753 -13.380 1.00 93.69 186 LEU A O 1
ATOM 1507 N N . LYS A 1 187 ? 14.820 4.303 -12.834 1.00 91.25 187 LYS A N 1
ATOM 1508 C CA . LYS A 1 187 ? 15.239 5.703 -12.747 1.00 91.25 187 LYS A CA 1
ATOM 1509 C C . LYS A 1 187 ? 15.606 6.222 -14.137 1.00 91.25 187 LYS A C 1
ATOM 1511 O O . LYS A 1 187 ? 16.093 5.460 -14.967 1.00 91.25 187 LYS A O 1
ATOM 1516 N N . SER A 1 188 ? 15.373 7.506 -14.389 1.00 90.00 188 SER A N 1
ATOM 1517 C CA . SER A 1 188 ? 15.575 8.141 -15.701 1.00 90.00 188 SER A CA 1
ATOM 1518 C C . SER A 1 188 ? 17.037 8.209 -16.156 1.00 90.00 188 SER A C 1
ATOM 1520 O O . SER A 1 188 ? 17.294 8.337 -17.351 1.00 90.00 188 SER A O 1
ATOM 1522 N N . ASP A 1 189 ? 17.977 8.136 -15.216 1.00 90.44 189 ASP A N 1
ATOM 1523 C CA . ASP A 1 189 ? 19.427 8.158 -15.431 1.00 90.44 189 ASP A CA 1
ATOM 1524 C C . ASP A 1 189 ? 20.004 6.794 -15.849 1.00 90.44 189 ASP A C 1
ATOM 1526 O O . ASP A 1 189 ? 21.168 6.709 -16.240 1.00 90.44 189 ASP A O 1
ATOM 1530 N N . LEU A 1 190 ? 19.204 5.722 -15.802 1.00 91.50 190 LEU A N 1
ATOM 1531 C CA . LEU A 1 190 ? 19.643 4.405 -16.253 1.00 91.50 190 LEU A CA 1
ATOM 1532 C C . LEU A 1 190 ? 19.814 4.359 -17.768 1.00 91.50 190 LEU A C 1
ATOM 1534 O O . LEU A 1 190 ? 19.057 4.965 -18.525 1.00 91.50 190 LEU A O 1
ATOM 1538 N N . TYR A 1 191 ? 20.787 3.562 -18.197 1.00 93.19 191 TYR A N 1
ATOM 1539 C CA . TYR A 1 191 ? 21.081 3.337 -19.602 1.00 93.19 191 TYR A CA 1
ATOM 1540 C C . TYR A 1 191 ? 20.356 2.103 -20.135 1.00 93.19 191 TYR A C 1
ATOM 1542 O O . TYR A 1 191 ? 20.294 1.057 -19.477 1.00 93.19 191 TYR A O 1
ATOM 1550 N N . PHE A 1 192 ? 19.865 2.226 -21.362 1.00 94.69 192 PHE A N 1
ATOM 1551 C CA . PHE A 1 192 ? 19.357 1.131 -22.172 1.00 94.69 192 PHE A CA 1
ATOM 1552 C C . PHE A 1 192 ? 20.025 1.144 -23.549 1.00 94.69 192 PHE A C 1
ATOM 1554 O O . PHE A 1 192 ? 20.523 2.178 -24.001 1.00 94.69 192 PHE A O 1
ATOM 1561 N N . ARG A 1 193 ? 20.015 0.005 -24.238 1.00 94.00 193 ARG A N 1
ATOM 1562 C CA . ARG A 1 193 ? 20.346 -0.069 -25.664 1.00 94.00 193 ARG A CA 1
ATOM 1563 C C . ARG A 1 193 ? 19.324 -0.931 -26.412 1.00 94.00 193 ARG A C 1
ATOM 1565 O O . ARG A 1 193 ? 18.880 -1.947 -25.871 1.00 94.00 193 ARG A O 1
ATOM 1572 N N . PRO A 1 194 ? 18.937 -0.563 -27.644 1.00 90.31 194 PRO A N 1
ATOM 1573 C CA . PRO A 1 194 ? 18.291 -1.493 -28.570 1.00 90.31 194 PRO A CA 1
ATOM 1574 C C . PRO A 1 194 ? 19.219 -2.677 -28.901 1.00 90.31 194 PRO A C 1
ATOM 1576 O O . PRO A 1 194 ? 20.412 -2.627 -28.602 1.00 90.31 194 PRO A O 1
ATOM 1579 N N . GLN A 1 195 ? 18.702 -3.722 -29.562 1.00 87.56 195 GLN A N 1
ATOM 1580 C CA . GLN A 1 195 ? 19.530 -4.856 -30.020 1.00 87.56 195 GLN A CA 1
ATOM 1581 C C . GLN A 1 195 ? 20.751 -4.393 -30.829 1.00 87.56 195 GLN A C 1
ATOM 1583 O O . GLN A 1 195 ? 21.858 -4.899 -30.653 1.00 87.56 195 GLN A O 1
ATOM 1588 N N . THR A 1 196 ? 20.542 -3.385 -31.676 1.00 85.69 196 THR A N 1
ATOM 1589 C CA . THR A 1 196 ? 21.571 -2.736 -32.484 1.00 85.69 196 THR A CA 1
ATOM 1590 C C . THR A 1 196 ? 21.599 -1.246 -32.159 1.00 85.69 196 THR A C 1
ATOM 1592 O O . THR A 1 196 ? 20.621 -0.539 -32.409 1.00 85.69 196 THR A O 1
ATOM 1595 N N . GLY A 1 197 ? 22.705 -0.759 -31.601 1.00 87.75 197 GLY A N 1
ATOM 1596 C CA . GLY A 1 197 ? 22.893 0.660 -31.306 1.00 87.75 197 GLY A CA 1
ATOM 1597 C C . GLY A 1 197 ? 23.681 0.917 -30.022 1.00 87.75 197 GLY A C 1
ATOM 1598 O O . GLY A 1 197 ? 23.971 -0.019 -29.270 1.00 87.75 197 GLY A O 1
ATOM 1599 N N . PRO A 1 198 ? 24.044 2.185 -29.773 1.00 92.31 198 PRO A N 1
ATOM 1600 C CA . PRO A 1 198 ? 24.770 2.564 -28.575 1.00 92.31 198 PRO A CA 1
ATOM 1601 C C . PRO A 1 198 ? 23.867 2.539 -27.338 1.00 92.31 198 PRO A C 1
ATOM 1603 O O . PRO A 1 198 ? 22.638 2.626 -27.416 1.00 92.31 198 PRO A O 1
ATOM 1606 N N . TRP A 1 199 ? 24.511 2.474 -26.175 1.00 93.94 199 TRP A N 1
ATOM 1607 C CA . TRP A 1 199 ? 23.862 2.762 -24.904 1.00 93.94 199 TRP A CA 1
ATOM 1608 C C . TRP A 1 199 ? 23.446 4.229 -24.838 1.00 93.94 199 TRP A C 1
ATOM 1610 O O . TRP A 1 199 ? 24.222 5.120 -25.173 1.00 93.94 199 TRP A O 1
ATOM 1620 N N . GLN A 1 200 ? 22.238 4.473 -24.348 1.00 93.81 200 GLN A N 1
ATOM 1621 C CA . GLN A 1 200 ? 21.691 5.809 -24.142 1.00 93.81 200 GLN A CA 1
ATOM 1622 C C . GLN A 1 200 ? 20.869 5.843 -22.851 1.00 93.81 200 GLN A C 1
ATOM 1624 O O . GLN A 1 200 ? 20.359 4.813 -22.409 1.00 93.81 200 GLN A O 1
ATOM 1629 N N . GLN A 1 201 ? 20.752 7.010 -22.223 1.00 94.25 201 GLN A N 1
ATOM 1630 C CA . GLN A 1 201 ? 19.947 7.157 -21.010 1.00 94.25 201 GLN A CA 1
ATOM 1631 C C . GLN A 1 201 ? 18.454 7.046 -21.320 1.00 94.25 201 GLN A C 1
ATOM 1633 O O . GLN A 1 201 ? 17.995 7.463 -22.376 1.00 94.25 201 GLN A O 1
ATOM 1638 N N . LEU A 1 202 ? 17.650 6.568 -20.375 1.00 93.62 202 LEU A N 1
ATOM 1639 C CA . LEU A 1 202 ? 16.193 6.548 -20.532 1.00 93.62 202 LEU A CA 1
ATOM 1640 C C . LEU A 1 202 ? 15.622 7.953 -20.762 1.00 93.62 202 LEU A C 1
ATOM 1642 O O . LEU A 1 202 ? 14.727 8.124 -21.589 1.00 93.62 202 LEU A O 1
ATOM 1646 N N . ALA A 1 203 ? 16.191 8.964 -20.100 1.00 92.75 203 ALA A N 1
ATOM 1647 C CA . ALA A 1 203 ? 15.840 10.367 -20.305 1.00 92.75 203 ALA A CA 1
ATOM 1648 C C . ALA A 1 203 ? 16.008 10.844 -21.763 1.00 92.75 203 ALA A C 1
ATOM 1650 O O . ALA A 1 203 ? 15.261 11.721 -22.200 1.00 92.75 203 ALA A O 1
ATOM 1651 N N . SER A 1 204 ? 16.919 10.248 -22.549 1.00 92.62 204 SER A N 1
ATOM 1652 C CA . SER A 1 204 ? 17.139 10.642 -23.950 1.00 92.62 204 SER A CA 1
ATOM 1653 C C . SER A 1 204 ? 16.017 10.205 -24.891 1.00 92.62 204 SER A C 1
ATOM 1655 O O . SER A 1 204 ? 15.993 10.628 -26.045 1.00 92.62 204 SER A O 1
ATOM 1657 N N . LEU A 1 205 ? 15.044 9.413 -24.419 1.00 91.31 205 LEU A N 1
ATOM 1658 C CA . LEU A 1 205 ? 13.854 9.082 -25.205 1.00 91.31 205 LEU A CA 1
ATOM 1659 C C . LEU A 1 205 ? 13.019 10.324 -25.562 1.00 91.31 205 LEU A C 1
ATOM 1661 O O . LEU A 1 205 ? 12.226 10.254 -26.503 1.00 91.31 205 LEU A O 1
ATOM 1665 N N . GLY A 1 206 ? 13.190 11.445 -24.850 1.00 89.38 206 GLY A N 1
ATOM 1666 C CA . GLY A 1 206 ? 12.590 12.729 -25.221 1.00 89.38 206 GLY A CA 1
ATOM 1667 C C . GLY A 1 206 ? 11.063 12.681 -25.274 1.00 89.38 206 GLY A C 1
ATOM 1668 O O . GLY A 1 206 ? 10.456 13.182 -26.223 1.00 89.38 206 GLY A O 1
ATOM 1669 N N . LEU A 1 207 ? 10.440 12.006 -24.301 1.00 93.62 207 LEU A N 1
ATOM 1670 C CA . LEU A 1 207 ? 8.983 11.972 -24.191 1.00 93.62 207 LEU A CA 1
ATOM 1671 C C . LEU A 1 207 ? 8.452 13.392 -23.993 1.00 93.62 207 LEU A C 1
ATOM 1673 O O . LEU A 1 207 ? 9.093 14.216 -23.349 1.00 93.62 207 LEU A O 1
ATOM 1677 N N . LYS A 1 208 ? 7.252 13.648 -24.509 1.00 93.44 208 LYS A N 1
ATOM 1678 C CA . LYS A 1 208 ? 6.458 14.834 -24.169 1.00 93.44 208 LYS A CA 1
ATOM 1679 C C . LYS A 1 208 ? 5.284 14.428 -23.286 1.00 93.44 208 LYS A C 1
ATOM 1681 O O . LYS A 1 208 ? 4.838 13.282 -23.343 1.00 93.44 208 LYS A O 1
ATOM 1686 N N . THR A 1 209 ? 4.749 15.367 -22.517 1.00 93.38 209 THR A N 1
ATOM 1687 C CA . THR A 1 209 ? 3.513 15.168 -21.754 1.00 93.38 209 THR A CA 1
ATOM 1688 C C . THR A 1 209 ? 2.390 14.641 -22.658 1.00 93.38 209 THR A C 1
ATOM 1690 O O . THR A 1 209 ? 2.200 15.113 -23.777 1.00 93.38 209 THR A O 1
ATOM 1693 N N . GLY A 1 210 ? 1.672 13.621 -22.193 1.00 91.94 210 GLY A N 1
ATOM 1694 C CA . GLY A 1 210 ? 0.667 12.872 -22.951 1.00 91.94 210 GLY A CA 1
ATOM 1695 C C . GLY A 1 210 ? 1.219 11.727 -23.808 1.00 91.94 210 GLY A C 1
ATOM 1696 O O . GLY A 1 210 ? 0.431 10.949 -24.345 1.00 91.94 210 GLY A O 1
ATOM 1697 N N . GLN A 1 211 ? 2.542 11.582 -23.944 1.00 94.69 211 GLN A N 1
ATOM 1698 C CA . GLN A 1 211 ? 3.137 10.534 -24.773 1.00 94.69 211 GLN A CA 1
ATOM 1699 C C . GLN A 1 211 ? 3.467 9.268 -23.991 1.00 94.69 211 GLN A C 1
ATOM 1701 O O . GLN A 1 211 ? 3.842 9.288 -22.817 1.00 94.69 211 GLN A O 1
ATOM 1706 N N . ARG A 1 212 ? 3.409 8.148 -24.711 1.00 94.88 212 ARG A N 1
ATOM 1707 C CA . ARG A 1 212 ? 3.872 6.846 -24.251 1.00 94.88 212 ARG A CA 1
ATOM 1708 C C . ARG A 1 212 ? 4.618 6.139 -25.368 1.00 94.88 212 ARG A C 1
ATOM 1710 O O . ARG A 1 212 ? 4.203 6.202 -26.523 1.00 94.88 212 ARG A O 1
ATOM 1717 N N . ARG A 1 213 ? 5.705 5.458 -25.023 1.00 96.25 213 ARG A N 1
ATOM 1718 C CA . ARG A 1 213 ? 6.489 4.635 -25.944 1.00 96.25 213 ARG A CA 1
ATOM 1719 C C . ARG A 1 213 ? 6.666 3.232 -25.389 1.00 96.25 213 ARG A C 1
ATOM 1721 O O . ARG A 1 213 ? 6.808 3.037 -24.182 1.00 96.25 213 ARG A O 1
ATOM 1728 N N . TYR A 1 214 ? 6.685 2.278 -26.308 1.00 97.19 214 TYR A N 1
ATOM 1729 C CA . TYR A 1 214 ? 6.918 0.869 -26.043 1.00 97.19 214 TYR A CA 1
ATOM 1730 C C . TYR A 1 214 ? 8.140 0.439 -26.841 1.00 97.19 214 TYR A C 1
ATOM 1732 O O . TYR A 1 214 ? 8.158 0.588 -28.061 1.00 97.19 214 TYR A O 1
ATOM 1740 N N . LEU A 1 215 ? 9.162 -0.061 -26.156 1.00 95.88 215 LEU A N 1
ATOM 1741 C CA . LEU A 1 215 ? 10.355 -0.606 -26.786 1.00 95.88 215 LEU A CA 1
ATOM 1742 C C . LEU A 1 215 ? 10.470 -2.067 -26.373 1.00 95.88 215 LEU A C 1
ATOM 1744 O O . LEU A 1 215 ? 10.402 -2.390 -25.190 1.00 95.88 215 LEU A O 1
ATOM 1748 N N . ASN A 1 216 ? 10.618 -2.952 -27.348 1.00 96.56 216 ASN A N 1
ATOM 1749 C CA . ASN A 1 216 ? 10.734 -4.384 -27.110 1.00 96.56 216 ASN A CA 1
ATOM 1750 C C . ASN A 1 216 ? 12.156 -4.853 -27.406 1.00 96.56 216 ASN A C 1
ATOM 1752 O O . ASN A 1 216 ? 12.835 -4.265 -28.246 1.00 96.56 216 ASN A O 1
ATOM 1756 N N . GLN A 1 217 ? 12.578 -5.924 -26.734 1.00 95.25 217 GLN A N 1
ATOM 1757 C CA . GLN A 1 217 ? 13.880 -6.565 -26.937 1.00 95.25 217 GLN A CA 1
ATOM 1758 C C . GLN A 1 217 ? 15.079 -5.614 -26.745 1.00 95.25 217 GLN A C 1
ATOM 1760 O O . GLN A 1 217 ? 16.005 -5.572 -27.553 1.00 95.25 217 GLN A O 1
ATOM 1765 N N . VAL A 1 218 ? 15.057 -4.832 -25.668 1.00 94.94 218 VAL A N 1
ATOM 1766 C CA . VAL A 1 218 ? 16.145 -3.935 -25.260 1.00 94.94 218 VAL A CA 1
ATOM 1767 C C . VAL A 1 218 ? 17.018 -4.576 -24.185 1.00 94.94 218 VAL A C 1
ATOM 1769 O O . VAL A 1 218 ? 16.602 -5.507 -23.496 1.00 94.94 218 VAL A O 1
ATOM 1772 N N . TYR A 1 219 ? 18.220 -4.042 -24.008 1.00 94.38 219 TYR A N 1
ATOM 1773 C CA . TYR A 1 219 ? 19.125 -4.401 -22.921 1.00 94.38 219 TYR A CA 1
ATOM 1774 C C . TYR A 1 219 ? 19.226 -3.235 -21.940 1.00 94.38 219 TYR A C 1
ATOM 1776 O O . TYR A 1 219 ? 19.239 -2.069 -22.343 1.00 94.38 219 TYR A O 1
ATOM 1784 N N . LEU A 1 220 ? 19.272 -3.550 -20.650 1.00 90.88 220 LEU A N 1
ATOM 1785 C CA . LEU A 1 220 ? 19.377 -2.600 -19.546 1.00 90.88 220 LEU A CA 1
ATOM 1786 C C . LEU A 1 220 ? 20.687 -2.808 -18.800 1.00 90.88 220 LEU A C 1
ATOM 1788 O O . LEU A 1 220 ? 21.231 -3.908 -18.798 1.00 90.88 220 LEU A O 1
ATOM 1792 N N . THR A 1 221 ? 21.133 -1.771 -18.088 1.00 79.38 221 THR A N 1
ATOM 1793 C CA . THR A 1 221 ? 22.332 -1.778 -17.229 1.00 79.38 221 THR A CA 1
ATOM 1794 C C . THR A 1 221 ? 23.620 -2.079 -18.004 1.00 79.38 221 THR A C 1
ATOM 1796 O O . THR A 1 221 ? 23.907 -3.225 -18.332 1.00 79.38 221 THR A O 1
ATOM 1799 N N . GLN A 1 222 ? 24.433 -1.048 -18.249 1.00 77.19 222 GLN A N 1
ATOM 1800 C CA . GLN A 1 222 ? 25.727 -1.192 -18.936 1.00 77.19 222 GLN A CA 1
ATOM 1801 C C . GLN A 1 222 ? 26.630 -2.253 -18.293 1.00 77.19 222 GLN A C 1
ATOM 1803 O O . GLN A 1 222 ? 27.314 -2.983 -18.997 1.00 77.19 222 GLN A O 1
ATOM 1808 N N . GLU A 1 223 ? 26.596 -2.355 -16.964 1.00 77.00 223 GLU A N 1
ATOM 1809 C CA . GLU A 1 223 ? 27.436 -3.272 -16.191 1.00 77.00 223 GLU A CA 1
ATOM 1810 C C . GLU A 1 223 ? 27.072 -4.753 -16.378 1.00 77.00 223 GLU A C 1
ATOM 1812 O O . GLU A 1 223 ? 27.949 -5.612 -16.352 1.00 77.00 223 GLU A O 1
ATOM 1817 N N . HIS A 1 224 ? 25.787 -5.080 -16.547 1.00 77.44 224 HIS A N 1
ATOM 1818 C CA . HIS A 1 224 ? 25.326 -6.475 -16.568 1.00 77.44 224 HIS A CA 1
ATOM 1819 C C . HIS A 1 224 ? 24.782 -6.933 -17.920 1.00 77.44 224 HIS A C 1
ATOM 1821 O O . HIS A 1 224 ? 24.427 -8.107 -18.038 1.00 77.44 224 HIS A O 1
ATOM 1827 N N . ASP A 1 225 ? 24.669 -6.020 -18.892 1.00 83.38 225 ASP A N 1
ATOM 1828 C CA . ASP A 1 225 ? 24.052 -6.240 -20.207 1.00 83.38 225 ASP A CA 1
ATOM 1829 C C . ASP A 1 225 ? 22.767 -7.079 -20.097 1.00 83.38 225 ASP A C 1
ATOM 1831 O O . ASP A 1 225 ? 22.582 -8.127 -20.719 1.00 83.38 225 ASP A O 1
ATOM 1835 N N . PHE A 1 226 ? 21.890 -6.659 -19.185 1.00 87.12 226 PHE A N 1
ATOM 1836 C CA . PHE A 1 226 ? 20.739 -7.441 -18.772 1.00 87.12 226 PHE A CA 1
ATOM 1837 C C . PHE A 1 226 ? 19.623 -7.332 -19.812 1.00 87.12 226 PHE A C 1
ATOM 1839 O O . PHE A 1 226 ? 18.979 -6.291 -19.957 1.00 87.12 226 PHE A O 1
ATOM 1846 N N . GLY A 1 227 ? 19.381 -8.425 -20.531 1.00 87.31 227 GLY A N 1
ATOM 1847 C CA . GLY A 1 227 ? 18.383 -8.487 -21.588 1.00 87.31 227 GLY A CA 1
ATOM 1848 C C . GLY A 1 227 ? 18.360 -9.836 -22.319 1.00 87.31 227 GLY A C 1
ATOM 1849 O O . GLY A 1 227 ? 19.070 -10.765 -21.925 1.00 87.31 227 GLY A O 1
ATOM 1850 N N . PRO A 1 228 ? 17.542 -9.959 -23.376 1.00 92.25 228 PRO A N 1
ATOM 1851 C CA . PRO A 1 228 ? 16.577 -8.951 -23.807 1.00 92.25 228 PRO A CA 1
ATOM 1852 C C . PRO A 1 228 ? 15.389 -8.843 -22.834 1.00 92.25 228 PRO A C 1
ATOM 1854 O O . PRO A 1 228 ? 14.880 -9.844 -22.330 1.00 92.25 228 PRO A O 1
ATOM 1857 N N . VAL A 1 229 ? 14.950 -7.612 -22.579 1.00 95.38 229 VAL A N 1
ATOM 1858 C CA . VAL A 1 229 ? 13.727 -7.258 -21.840 1.00 95.38 229 VAL A CA 1
ATOM 1859 C C . VAL A 1 229 ? 12.925 -6.233 -22.638 1.00 95.38 229 VAL A C 1
ATOM 1861 O O . VAL A 1 229 ? 13.338 -5.808 -23.714 1.00 95.38 229 VAL A O 1
ATOM 1864 N N . ASN A 1 230 ? 11.773 -5.813 -22.131 1.00 97.31 230 ASN A N 1
ATOM 1865 C CA . ASN A 1 230 ? 10.959 -4.780 -22.759 1.00 97.31 230 ASN A CA 1
ATOM 1866 C C . ASN A 1 230 ? 10.856 -3.560 -21.838 1.00 97.31 230 ASN A C 1
ATOM 1868 O O . ASN A 1 230 ? 11.107 -3.643 -20.634 1.00 97.31 230 ASN A O 1
ATOM 1872 N N . LEU A 1 231 ? 10.530 -2.412 -22.422 1.00 97.12 231 LEU A N 1
ATOM 1873 C CA . LEU A 1 231 ? 10.551 -1.108 -21.778 1.00 97.12 231 LEU A CA 1
ATOM 1874 C C . LEU A 1 231 ? 9.273 -0.339 -22.116 1.00 97.12 231 LEU A C 1
ATOM 1876 O O . LEU A 1 231 ? 8.901 -0.179 -23.280 1.00 97.12 231 LEU A O 1
ATOM 1880 N N . ILE A 1 232 ? 8.628 0.183 -21.079 1.00 97.31 232 ILE A N 1
ATOM 1881 C CA . ILE A 1 232 ? 7.538 1.150 -21.194 1.00 97.31 232 ILE A CA 1
ATOM 1882 C C . ILE A 1 232 ? 8.067 2.491 -20.704 1.00 97.31 232 ILE A C 1
ATOM 1884 O O . ILE A 1 232 ? 8.571 2.578 -19.587 1.00 97.31 232 ILE A O 1
ATOM 1888 N N . ALA A 1 233 ? 7.914 3.533 -21.514 1.00 96.81 233 ALA A N 1
ATOM 1889 C CA . ALA A 1 233 ? 8.119 4.915 -21.105 1.00 96.81 233 ALA A CA 1
ATOM 1890 C C . ALA A 1 233 ? 6.779 5.651 -21.194 1.00 96.81 233 ALA A C 1
ATOM 1892 O O . ALA A 1 233 ? 6.127 5.606 -22.236 1.00 96.81 233 ALA A O 1
ATOM 1893 N N . ASP A 1 234 ? 6.355 6.309 -20.122 1.00 93.56 234 ASP A N 1
ATOM 1894 C CA . ASP A 1 234 ? 5.083 7.031 -20.034 1.00 93.56 234 ASP A CA 1
ATOM 1895 C C . ASP A 1 234 ? 5.317 8.415 -19.449 1.00 93.56 234 ASP A C 1
ATOM 1897 O O . ASP A 1 234 ? 5.979 8.545 -18.424 1.00 93.56 234 ASP A O 1
ATOM 1901 N N . TRP A 1 235 ? 4.727 9.433 -20.060 1.00 94.50 235 TRP A N 1
ATOM 1902 C CA . TRP A 1 235 ? 4.577 10.739 -19.440 1.00 94.50 235 TRP A CA 1
ATOM 1903 C C . TRP A 1 235 ? 3.108 11.131 -19.499 1.00 94.50 235 TRP A C 1
ATOM 1905 O O . TRP A 1 235 ? 2.687 11.927 -20.334 1.00 94.50 235 TRP A O 1
ATOM 1915 N N . SER A 1 236 ? 2.297 10.533 -18.629 1.00 84.94 236 SER A N 1
ATOM 1916 C CA . SER A 1 236 ? 0.878 10.892 -18.546 1.00 84.94 236 SER A CA 1
ATOM 1917 C C . SER A 1 236 ? 0.713 12.347 -18.060 1.00 84.94 236 SER A C 1
ATOM 1919 O O . SER A 1 236 ? 1.536 12.806 -17.268 1.00 84.94 236 SER A O 1
ATOM 1921 N N . PRO A 1 237 ? -0.341 13.086 -18.468 1.00 77.69 237 PRO A N 1
ATOM 1922 C CA . PRO A 1 237 ? -0.501 14.509 -18.128 1.00 77.69 237 PRO A CA 1
ATOM 1923 C C . PRO A 1 237 ? -0.532 14.838 -16.632 1.00 77.69 237 PRO A C 1
ATOM 1925 O O . PRO A 1 237 ? -0.222 15.950 -16.234 1.00 77.69 237 PRO A O 1
ATOM 1928 N N . ASN A 1 238 ? -0.887 13.865 -15.795 1.00 76.69 238 ASN A N 1
ATOM 1929 C CA . ASN A 1 238 ? -0.927 13.980 -14.340 1.00 76.69 238 ASN A CA 1
ATOM 1930 C C . ASN A 1 238 ? 0.406 13.624 -13.651 1.00 76.69 238 ASN A C 1
ATOM 1932 O O . ASN A 1 238 ? 0.428 13.400 -12.442 1.00 76.69 238 ASN A O 1
ATOM 1936 N N . GLN A 1 239 ? 1.502 13.495 -14.401 1.00 75.94 239 GLN A N 1
ATOM 1937 C CA . GLN A 1 239 ? 2.828 13.174 -13.876 1.00 75.94 239 GLN A CA 1
ATOM 1938 C C . GLN A 1 239 ? 3.763 14.376 -14.039 1.00 75.94 239 GLN A C 1
ATOM 1940 O O . GLN A 1 239 ? 3.908 14.912 -15.137 1.00 75.94 239 GLN A O 1
ATOM 1945 N N . ALA A 1 240 ? 4.454 14.746 -12.959 1.00 80.44 240 ALA A N 1
ATOM 1946 C CA . ALA A 1 240 ? 5.454 15.817 -12.977 1.00 80.44 240 ALA A CA 1
ATOM 1947 C C . ALA A 1 240 ? 6.669 15.494 -13.869 1.00 80.44 240 ALA A C 1
ATOM 1949 O O . ALA A 1 240 ? 7.326 16.394 -14.381 1.00 80.44 240 ALA A O 1
ATOM 1950 N N . SER A 1 241 ? 6.971 14.209 -14.063 1.00 88.62 241 SER A N 1
ATOM 1951 C CA . SER A 1 241 ? 8.113 13.731 -14.843 1.00 88.62 241 SER A CA 1
ATOM 1952 C C . SER A 1 241 ? 7.803 12.389 -15.520 1.00 88.62 241 SER A C 1
ATOM 1954 O O . SER A 1 241 ? 6.916 11.660 -15.055 1.00 88.62 241 SER A O 1
ATOM 1956 N N . PRO A 1 242 ? 8.514 12.040 -16.612 1.00 91.56 242 PRO A N 1
ATOM 1957 C CA . PRO A 1 242 ? 8.342 10.758 -17.283 1.00 91.56 242 PRO A CA 1
ATOM 1958 C C . PRO A 1 242 ? 8.742 9.590 -16.376 1.00 91.56 242 PRO A C 1
ATOM 1960 O O . PRO A 1 242 ? 9.734 9.645 -15.645 1.00 91.56 242 PRO A O 1
ATOM 1963 N N . ARG A 1 243 ? 7.983 8.500 -16.469 1.00 93.12 243 ARG A N 1
ATOM 1964 C CA . ARG A 1 243 ? 8.210 7.248 -15.747 1.00 93.12 243 ARG A CA 1
ATOM 1965 C C . ARG A 1 243 ? 8.580 6.130 -16.711 1.00 93.12 243 ARG A C 1
ATOM 1967 O O . ARG A 1 243 ? 8.081 6.058 -17.833 1.00 93.12 243 ARG A O 1
ATOM 1974 N N . TYR A 1 244 ? 9.437 5.234 -16.237 1.00 95.56 244 TYR A N 1
ATOM 1975 C CA . TYR A 1 244 ? 9.994 4.143 -17.025 1.00 95.56 244 TYR A CA 1
ATOM 1976 C C . TYR A 1 244 ? 9.812 2.821 -16.282 1.00 95.56 244 TYR A C 1
ATOM 1978 O O . TYR A 1 244 ? 9.985 2.770 -15.062 1.00 95.56 244 TYR A O 1
ATOM 1986 N N . TRP A 1 245 ? 9.491 1.750 -17.007 1.00 96.81 245 TRP A N 1
ATOM 1987 C CA . TRP A 1 245 ? 9.386 0.402 -16.449 1.00 96.81 245 TRP A CA 1
ATOM 1988 C C . TRP A 1 245 ? 10.047 -0.630 -17.345 1.00 96.81 245 TRP A C 1
ATOM 1990 O O . TRP A 1 245 ? 9.799 -0.646 -18.549 1.00 96.81 245 TRP A O 1
ATOM 2000 N N . ALA A 1 246 ? 10.806 -1.532 -16.733 1.00 96.75 246 ALA A N 1
ATOM 2001 C CA . ALA A 1 246 ? 11.268 -2.762 -17.359 1.00 96.75 246 ALA A CA 1
ATOM 2002 C C . ALA A 1 246 ? 10.262 -3.887 -17.111 1.00 96.75 246 ALA A C 1
ATOM 2004 O O . ALA A 1 246 ? 9.648 -3.928 -16.042 1.00 96.75 246 ALA A O 1
ATOM 2005 N N . LEU A 1 247 ? 10.131 -4.809 -18.061 1.00 97.38 247 LEU A N 1
ATOM 2006 C CA . LEU A 1 247 ? 9.277 -5.988 -17.943 1.00 97.38 247 LEU A CA 1
ATOM 2007 C C . LEU A 1 247 ? 9.752 -7.134 -18.846 1.00 97.38 247 LEU A C 1
ATOM 2009 O O . LEU A 1 247 ? 10.400 -6.903 -19.867 1.00 97.38 247 LEU A O 1
ATOM 2013 N N . ASP A 1 248 ? 9.411 -8.369 -18.482 1.00 96.25 248 ASP A N 1
ATOM 2014 C CA . ASP A 1 248 ? 9.750 -9.569 -19.259 1.00 96.25 248 ASP A CA 1
ATOM 2015 C C . ASP A 1 248 ? 8.792 -9.820 -20.433 1.00 96.25 248 ASP A C 1
ATOM 2017 O O . ASP A 1 248 ? 9.210 -10.274 -21.497 1.00 96.25 248 ASP A O 1
ATOM 2021 N N . LEU A 1 249 ? 7.511 -9.497 -20.257 1.00 95.94 249 LEU A N 1
ATOM 2022 C CA . LEU A 1 249 ? 6.497 -9.599 -21.307 1.00 95.94 249 LEU A CA 1
ATOM 2023 C C . LEU A 1 249 ? 6.585 -8.445 -22.312 1.00 95.94 249 LEU A C 1
ATOM 2025 O O . LEU A 1 249 ? 7.103 -7.385 -21.958 1.00 95.94 249 LEU A O 1
ATOM 2029 N N . PRO A 1 250 ? 6.049 -8.608 -23.538 1.00 97.25 250 PRO A N 1
ATOM 2030 C CA . PRO A 1 250 ? 6.014 -7.535 -24.523 1.00 97.25 250 PRO A CA 1
ATOM 2031 C C . PRO A 1 250 ? 5.445 -6.231 -23.953 1.00 97.25 250 PRO A C 1
ATOM 2033 O O . PRO A 1 250 ? 4.405 -6.210 -23.287 1.00 97.25 250 PRO A O 1
ATOM 2036 N N . ALA A 1 251 ? 6.146 -5.134 -24.221 1.00 97.25 251 ALA A N 1
ATOM 2037 C CA . ALA A 1 251 ? 5.710 -3.792 -23.899 1.00 97.25 251 ALA A CA 1
ATOM 2038 C C . ALA A 1 251 ? 4.581 -3.391 -24.855 1.00 97.25 251 ALA A C 1
ATOM 2040 O O . ALA A 1 251 ? 4.798 -3.196 -26.052 1.00 97.25 251 ALA A O 1
ATOM 2041 N N . ASP A 1 252 ? 3.374 -3.265 -24.306 1.00 96.94 252 ASP A N 1
ATOM 2042 C CA . ASP A 1 252 ? 2.181 -2.814 -25.014 1.00 96.94 252 ASP A CA 1
ATOM 2043 C C . ASP A 1 252 ? 1.186 -2.098 -24.071 1.00 96.94 252 ASP A C 1
ATOM 2045 O O . ASP A 1 252 ? 1.418 -1.891 -22.869 1.00 96.94 252 ASP A O 1
ATOM 2049 N N . SER A 1 253 ? 0.036 -1.701 -24.621 1.00 93.94 253 SER A N 1
ATOM 2050 C CA . SER A 1 253 ? -1.035 -1.043 -23.862 1.00 93.94 253 SER A CA 1
ATOM 2051 C C . SER A 1 253 ? -1.677 -1.926 -22.791 1.00 93.94 253 SER A C 1
ATOM 2053 O O . SER A 1 253 ? -2.230 -1.405 -21.818 1.00 93.94 253 SER A O 1
ATOM 2055 N N . GLN A 1 254 ? -1.635 -3.249 -22.940 1.00 94.00 254 GLN A N 1
ATOM 2056 C CA . GLN A 1 254 ? -2.169 -4.184 -21.957 1.00 94.00 254 GLN A CA 1
ATOM 2057 C C . GLN A 1 254 ? -1.201 -4.344 -20.786 1.00 94.00 254 GLN A C 1
ATOM 2059 O O . GLN A 1 254 ? -1.632 -4.267 -19.638 1.00 94.00 254 GLN A O 1
ATOM 2064 N N . ALA A 1 255 ? 0.097 -4.484 -21.054 1.00 94.19 255 ALA A N 1
ATOM 2065 C CA . ALA A 1 255 ? 1.151 -4.519 -20.052 1.00 94.19 255 ALA A CA 1
ATOM 2066 C C . ALA A 1 255 ? 1.139 -3.246 -19.199 1.00 94.19 255 ALA A C 1
ATOM 2068 O O . ALA A 1 255 ? 1.078 -3.333 -17.974 1.00 94.19 255 ALA A O 1
ATOM 2069 N N . TRP A 1 256 ? 1.043 -2.070 -19.831 1.00 93.06 256 TRP A N 1
ATOM 2070 C CA . TRP A 1 256 ? 0.895 -0.809 -19.098 1.00 93.06 256 TRP A CA 1
ATOM 2071 C C . TRP A 1 256 ? -0.354 -0.795 -18.199 1.00 93.06 256 TRP A C 1
ATOM 2073 O O . TRP A 1 256 ? -0.269 -0.418 -17.030 1.00 93.06 256 TRP A O 1
ATOM 2083 N N . ARG A 1 257 ? -1.513 -1.251 -18.706 1.00 89.94 257 ARG A N 1
ATOM 2084 C CA . ARG A 1 257 ? -2.753 -1.336 -17.912 1.00 89.94 257 ARG A CA 1
ATOM 2085 C C . ARG A 1 257 ? -2.618 -2.299 -16.731 1.00 89.94 257 ARG A C 1
ATOM 2087 O O . ARG A 1 257 ? -3.038 -1.939 -15.633 1.00 89.94 257 ARG A O 1
ATOM 2094 N N . ARG A 1 258 ? -2.017 -3.477 -16.930 1.00 90.31 258 ARG A N 1
ATOM 2095 C CA . ARG A 1 258 ? -1.755 -4.463 -15.866 1.00 90.31 258 ARG A CA 1
ATOM 2096 C C . ARG A 1 258 ? -0.842 -3.887 -14.780 1.00 90.31 258 ARG A C 1
ATOM 2098 O O . ARG A 1 258 ? -1.164 -4.004 -13.598 1.00 90.31 258 ARG A O 1
ATOM 2105 N N . GLY A 1 259 ? 0.209 -3.167 -15.176 1.00 89.12 259 GLY A N 1
ATOM 2106 C CA . GLY A 1 259 ? 1.151 -2.495 -14.275 1.00 89.12 259 GLY A CA 1
ATOM 2107 C C . GLY A 1 259 ? 0.527 -1.491 -13.304 1.00 89.12 259 GLY A C 1
ATOM 2108 O O . GLY A 1 259 ? 1.086 -1.233 -12.237 1.00 89.12 259 GLY A O 1
ATOM 2109 N N . ARG A 1 260 ? -0.672 -0.969 -13.605 1.00 88.12 260 ARG A N 1
ATOM 2110 C CA . ARG A 1 260 ? -1.393 -0.050 -12.708 1.00 88.12 260 ARG A CA 1
ATOM 2111 C C . ARG A 1 260 ? -1.733 -0.677 -11.355 1.00 88.12 260 ARG A C 1
ATOM 2113 O O . ARG A 1 260 ? -1.877 0.062 -10.386 1.00 88.12 260 ARG A O 1
ATOM 2120 N N . LYS A 1 261 ? -1.812 -2.011 -11.266 1.00 88.12 261 LYS A N 1
ATOM 2121 C CA . LYS A 1 261 ? -2.057 -2.733 -10.007 1.00 88.12 261 LYS A CA 1
ATOM 2122 C C . LYS A 1 261 ? -0.989 -2.445 -8.942 1.00 88.12 261 LYS A C 1
ATOM 2124 O O . LYS A 1 261 ? -1.309 -2.507 -7.761 1.00 88.12 261 LYS A O 1
ATOM 2129 N N . ARG A 1 262 ? 0.238 -2.047 -9.328 1.00 92.44 262 ARG A N 1
ATOM 2130 C CA . ARG A 1 262 ? 1.273 -1.600 -8.374 1.00 92.44 262 ARG A CA 1
ATOM 2131 C C . ARG A 1 262 ? 0.775 -0.455 -7.492 1.00 92.44 262 ARG A C 1
ATOM 2133 O O . ARG A 1 262 ? 1.021 -0.458 -6.297 1.00 92.44 262 ARG A O 1
ATOM 2140 N N . PHE A 1 263 ? 0.042 0.502 -8.064 1.00 85.31 263 PHE A N 1
ATOM 2141 C CA . PHE A 1 263 ? -0.433 1.686 -7.339 1.00 85.31 263 PHE A CA 1
ATOM 2142 C C . PHE A 1 263 ? -1.464 1.366 -6.252 1.00 85.31 263 PHE A C 1
ATOM 2144 O O . PHE A 1 263 ? -1.744 2.222 -5.427 1.00 85.31 263 PHE A O 1
ATOM 2151 N N . TRP A 1 264 ? -2.015 0.149 -6.203 1.00 88.88 264 TRP A N 1
ATOM 2152 C CA . TRP A 1 264 ? -2.966 -0.248 -5.159 1.00 88.88 264 TRP A CA 1
ATOM 2153 C C . TRP A 1 264 ? -2.307 -0.412 -3.781 1.00 88.88 264 TRP A C 1
ATOM 2155 O O . TRP A 1 264 ? -3.006 -0.476 -2.767 1.00 88.88 264 TRP A O 1
ATOM 2165 N N . ILE A 1 265 ? -0.971 -0.440 -3.715 1.00 85.88 265 ILE A N 1
ATOM 2166 C CA . ILE A 1 265 ? -0.250 -0.431 -2.438 1.00 85.88 265 ILE A CA 1
ATOM 2167 C C . ILE A 1 265 ? -0.287 0.939 -1.752 1.00 85.88 265 ILE A C 1
ATOM 2169 O O . ILE A 1 265 ? -0.316 0.998 -0.530 1.00 85.88 265 ILE A O 1
ATOM 2173 N N . GLU A 1 266 ? -0.386 2.034 -2.510 1.00 81.75 266 GLU A N 1
ATOM 2174 C CA . GLU A 1 266 ? -0.443 3.394 -1.959 1.00 81.75 266 GLU A CA 1
ATOM 2175 C C . GLU A 1 266 ? -1.676 3.628 -1.070 1.00 81.75 266 GLU A C 1
ATOM 2177 O O . GLU A 1 266 ? -1.488 4.034 0.077 1.00 81.75 266 GLU A O 1
ATOM 2182 N N . PRO A 1 267 ? -2.923 3.340 -1.506 1.00 78.38 267 PRO A N 1
ATOM 2183 C CA . PRO A 1 267 ? -4.070 3.443 -0.611 1.00 78.38 267 PRO A CA 1
ATOM 2184 C C . PRO A 1 267 ? -3.988 2.435 0.542 1.00 78.38 267 PRO A C 1
ATOM 2186 O O . PRO A 1 267 ? -4.411 2.761 1.637 1.00 78.38 267 PRO A O 1
ATOM 2189 N N . THR A 1 268 ? -3.366 1.264 0.352 1.00 82.19 268 THR A N 1
ATOM 2190 C CA . THR A 1 268 ? -3.152 0.296 1.447 1.00 82.19 268 THR A CA 1
ATOM 2191 C C . THR A 1 268 ? -2.240 0.870 2.538 1.00 82.19 268 THR A C 1
ATOM 2193 O O . THR A 1 268 ? -2.551 0.787 3.720 1.00 82.19 268 THR A O 1
ATOM 2196 N N . PHE A 1 269 ? -1.119 1.493 2.167 1.00 81.62 269 PHE A N 1
ATOM 2197 C CA . PHE A 1 269 ? -0.235 2.155 3.129 1.00 81.62 269 PHE A CA 1
ATOM 2198 C C . PHE A 1 269 ? -0.851 3.404 3.738 1.00 81.62 269 PHE A C 1
ATOM 2200 O O . PHE A 1 269 ? -0.523 3.742 4.874 1.00 81.62 269 PHE A O 1
ATOM 2207 N N . ARG A 1 270 ? -1.739 4.078 3.006 1.00 73.75 270 ARG A N 1
ATOM 2208 C CA . ARG A 1 270 ? -2.547 5.152 3.568 1.00 73.75 270 ARG A CA 1
ATOM 2209 C C . ARG A 1 270 ? -3.471 4.606 4.651 1.00 73.75 270 ARG A C 1
ATOM 2211 O O . ARG A 1 270 ? -3.445 5.149 5.744 1.00 73.75 270 ARG A O 1
ATOM 2218 N N . ASP A 1 271 ? -4.178 3.502 4.405 1.00 76.62 271 ASP A N 1
ATOM 2219 C CA . ASP A 1 271 ? -5.022 2.839 5.411 1.00 76.62 271 ASP A CA 1
ATOM 2220 C C . ASP A 1 271 ? -4.213 2.429 6.657 1.00 76.62 271 ASP A C 1
ATOM 2222 O O . ASP A 1 271 ? -4.709 2.512 7.772 1.00 76.62 271 ASP A O 1
ATOM 2226 N N . TRP A 1 272 ? -2.940 2.045 6.497 1.00 74.44 272 TRP A N 1
ATOM 2227 C CA . TRP A 1 272 ? -2.062 1.704 7.629 1.00 74.44 272 TRP A CA 1
ATOM 2228 C C . TRP A 1 272 ? -1.585 2.908 8.447 1.00 74.44 272 TRP A C 1
ATOM 2230 O O . TRP A 1 272 ? -1.129 2.726 9.573 1.00 74.44 272 TRP A O 1
ATOM 2240 N N . LYS A 1 273 ? -1.592 4.107 7.857 1.00 67.44 273 LYS A N 1
ATOM 2241 C CA . LYS A 1 273 ? -0.974 5.309 8.431 1.00 67.44 273 LYS A CA 1
ATOM 2242 C C . LYS A 1 273 ? -1.990 6.376 8.797 1.00 67.44 273 LYS A C 1
ATOM 2244 O O . LYS A 1 273 ? -2.017 6.825 9.930 1.00 67.44 273 LYS A O 1
ATOM 2249 N N . SER A 1 274 ? -2.738 6.838 7.801 1.00 54.03 274 SER A N 1
ATOM 2250 C CA . SER A 1 274 ? -3.432 8.124 7.822 1.00 54.03 274 SER A CA 1
ATOM 2251 C C . SER A 1 274 ? -4.871 8.064 7.310 1.00 54.03 274 SER A C 1
ATOM 2253 O O . SER A 1 274 ? -5.490 9.110 7.185 1.00 54.03 274 SER A O 1
ATOM 2255 N N . TYR A 1 275 ? -5.398 6.893 6.937 1.00 44.19 275 TYR A N 1
ATOM 2256 C CA . TYR A 1 275 ? -6.798 6.736 6.508 1.00 44.19 275 TYR A CA 1
ATOM 2257 C C . TYR A 1 275 ? -7.711 6.274 7.657 1.00 44.19 275 TYR A C 1
ATOM 2259 O O . TYR A 1 275 ? -8.590 5.438 7.467 1.00 44.19 275 TYR A O 1
ATOM 2267 N N . GLY A 1 276 ? -7.478 6.831 8.849 1.00 58.16 276 GLY A N 1
ATOM 2268 C CA . GLY A 1 276 ? -8.389 6.783 9.998 1.00 58.16 276 GLY A CA 1
ATOM 2269 C C . GLY A 1 276 ? -8.950 8.173 10.324 1.00 58.16 276 GLY A C 1
ATOM 2270 O O . GLY A 1 276 ? -8.718 9.122 9.571 1.00 58.16 276 GLY A O 1
ATOM 2271 N N . PHE A 1 277 ? -9.671 8.297 11.442 1.00 50.69 277 PHE A N 1
ATOM 2272 C CA . PHE A 1 277 ? -10.063 9.595 12.002 1.00 50.69 277 PHE A CA 1
ATOM 2273 C C . PHE A 1 277 ? -8.840 10.362 12.522 1.00 50.69 277 PHE A C 1
ATOM 2275 O O . PHE A 1 277 ? -7.959 9.796 13.168 1.00 50.69 277 PHE A O 1
ATOM 2282 N N . ASP A 1 278 ? -8.807 11.667 12.266 1.00 59.91 278 ASP A N 1
ATOM 2283 C CA . ASP A 1 278 ? -7.847 12.594 12.862 1.00 59.91 278 ASP A CA 1
ATOM 2284 C C . ASP A 1 278 ? -8.549 13.313 14.020 1.00 59.91 278 ASP A C 1
ATOM 2286 O O . ASP A 1 278 ? -9.532 14.025 13.813 1.00 59.91 278 ASP A O 1
ATOM 2290 N N . LEU A 1 279 ? -8.086 13.080 15.249 1.00 62.31 279 LEU A N 1
ATOM 2291 C CA . LEU A 1 279 ? -8.658 13.709 16.446 1.00 62.31 279 LEU A CA 1
ATOM 2292 C C . LEU A 1 279 ? -8.361 15.213 16.514 1.00 62.31 279 LEU A C 1
ATOM 2294 O O . LEU A 1 279 ? -8.995 15.927 17.285 1.00 62.31 279 LEU A O 1
ATOM 2298 N N . GLU A 1 280 ? -7.390 15.690 15.738 1.00 73.75 280 GLU A N 1
ATOM 2299 C CA . GLU A 1 280 ? -6.888 17.059 15.816 1.00 73.75 280 GLU A CA 1
ATOM 2300 C C . GLU A 1 280 ? -7.369 17.922 14.647 1.00 73.75 280 GLU A C 1
ATOM 2302 O O . GLU A 1 280 ? -7.383 19.149 14.761 1.00 73.75 280 GLU A O 1
ATOM 2307 N N . HIS A 1 281 ? -7.802 17.309 13.541 1.00 81.94 281 HIS A N 1
ATOM 2308 C CA . HIS A 1 281 ? -8.144 18.027 12.317 1.00 81.94 281 HIS A CA 1
ATOM 2309 C C . HIS A 1 281 ? -9.507 17.643 11.736 1.00 81.94 281 HIS A C 1
ATOM 2311 O O . HIS A 1 281 ? -9.872 16.477 11.595 1.00 81.94 281 HIS A O 1
ATOM 2317 N N . LEU A 1 282 ? -10.218 18.670 11.286 1.00 85.38 282 LEU A N 1
ATOM 2318 C CA . LEU A 1 282 ? -11.413 18.595 10.470 1.00 85.38 282 LEU A CA 1
ATOM 2319 C C . LEU A 1 282 ? -11.031 18.602 8.987 1.00 85.38 282 LEU A C 1
ATOM 2321 O O . LEU A 1 282 ? -10.460 19.575 8.486 1.00 85.38 282 LEU A O 1
ATOM 2325 N N . TYR A 1 283 ? -11.385 17.535 8.273 1.00 86.75 283 TYR A N 1
ATOM 2326 C CA . TYR A 1 283 ? -11.185 17.436 6.828 1.00 86.75 283 TYR A CA 1
ATOM 2327 C C . TYR A 1 283 ? -12.503 17.618 6.082 1.00 86.75 283 TYR A C 1
ATOM 2329 O O . TYR A 1 283 ? -13.476 16.907 6.329 1.00 86.75 283 TYR A O 1
ATOM 2337 N N . PHE A 1 284 ? -12.504 18.529 5.113 1.00 87.19 284 PHE A N 1
ATOM 2338 C CA . PHE A 1 284 ? -13.584 18.692 4.150 1.00 87.19 284 PHE A CA 1
ATOM 2339 C C . PHE A 1 284 ? -13.114 18.297 2.764 1.00 87.19 284 PHE A C 1
ATOM 2341 O O . PHE A 1 284 ? -12.081 18.775 2.299 1.00 87.19 284 PHE A O 1
ATOM 2348 N N . ARG A 1 285 ? -13.913 17.468 2.091 1.00 89.12 285 ARG A N 1
ATOM 2349 C CA . ARG A 1 285 ? -13.764 17.166 0.672 1.00 89.12 285 ARG A CA 1
ATOM 2350 C C . ARG A 1 285 ? -15.074 17.445 -0.048 1.00 89.12 285 ARG A C 1
ATOM 2352 O O . ARG A 1 285 ? -16.116 16.921 0.339 1.00 89.12 285 ARG A O 1
ATOM 2359 N N . VAL A 1 286 ? -15.003 18.240 -1.107 1.00 87.44 286 VAL A N 1
ATOM 2360 C CA . VAL A 1 286 ? -16.124 18.519 -2.006 1.00 87.44 286 VAL A CA 1
ATOM 2361 C C . VAL A 1 286 ? -15.769 17.976 -3.384 1.00 87.44 286 VAL A C 1
ATOM 2363 O O . VAL A 1 286 ? -14.708 18.292 -3.926 1.00 87.44 286 VAL A O 1
ATOM 2366 N N . ASP A 1 287 ? -16.665 17.161 -3.940 1.00 87.25 287 ASP A N 1
ATOM 2367 C CA . ASP A 1 287 ? -16.554 16.582 -5.279 1.00 87.25 287 ASP A CA 1
ATOM 2368 C C . ASP A 1 287 ? -17.589 17.258 -6.210 1.00 87.25 287 ASP A C 1
ATOM 2370 O O . ASP A 1 287 ? -18.760 16.871 -6.201 1.00 87.25 287 ASP A O 1
ATOM 2374 N N . PRO A 1 288 ? -17.211 18.279 -7.005 1.00 82.75 288 PRO A N 1
ATOM 2375 C CA . PRO A 1 288 ? -18.134 18.954 -7.917 1.00 82.75 288 PRO A CA 1
ATOM 2376 C C . PRO A 1 288 ? -18.637 18.024 -9.032 1.00 82.75 288 PRO A C 1
ATOM 2378 O O . PRO A 1 288 ? -17.871 17.261 -9.623 1.00 82.75 288 PRO A O 1
ATOM 2381 N N . ALA A 1 289 ? -19.916 18.142 -9.398 1.00 73.69 289 ALA A N 1
ATOM 2382 C CA . ALA A 1 289 ? -20.564 17.265 -10.383 1.00 73.69 289 ALA A CA 1
ATOM 2383 C C . ALA A 1 289 ? -20.057 17.426 -11.841 1.00 73.69 289 ALA A C 1
ATOM 2385 O O . ALA A 1 289 ? -20.379 16.605 -12.698 1.00 73.69 289 ALA A O 1
ATOM 2386 N N . GLY A 1 290 ? -19.240 18.445 -12.140 1.00 62.97 290 GLY A N 1
ATOM 2387 C CA . GLY A 1 290 ? -18.768 18.798 -13.491 1.00 62.97 290 GLY A CA 1
ATOM 2388 C C . GLY A 1 290 ? -17.411 18.213 -13.906 1.00 62.97 290 GLY A C 1
ATOM 2389 O O . GLY A 1 290 ? -16.775 18.735 -14.818 1.00 62.97 290 GLY A O 1
ATOM 2390 N N . GLY A 1 291 ? -16.939 17.163 -13.226 1.00 54.06 291 GLY A N 1
ATOM 2391 C CA . GLY A 1 291 ? -15.575 16.634 -13.315 1.00 54.06 291 GLY A CA 1
ATOM 2392 C C . GLY A 1 291 ? -14.995 16.512 -14.730 1.00 54.06 291 GLY A C 1
ATOM 2393 O O . GLY A 1 291 ? -15.233 15.514 -15.411 1.00 54.06 291 GLY A O 1
ATOM 2394 N N . LYS A 1 292 ? -14.180 17.508 -15.119 1.00 53.75 292 LYS A N 1
ATOM 2395 C CA . LYS A 1 292 ? -13.027 17.455 -16.050 1.00 53.75 292 LYS A CA 1
ATOM 2396 C C . LYS A 1 292 ? -12.489 18.844 -16.406 1.00 53.75 292 LYS A C 1
ATOM 2398 O O . LYS A 1 292 ? -11.313 18.927 -16.752 1.00 53.75 292 LYS A O 1
ATOM 2403 N N . GLU A 1 293 ? -13.308 19.886 -16.312 1.00 61.97 293 GLU A N 1
ATOM 2404 C CA . GLU A 1 293 ? -12.911 21.279 -16.544 1.00 61.97 293 GLU A CA 1
ATOM 2405 C C . GLU A 1 293 ? -12.629 21.962 -15.197 1.00 61.97 293 GLU A C 1
ATOM 2407 O O . GLU A 1 293 ? -13.313 21.686 -14.212 1.00 61.97 293 GLU A O 1
ATOM 2412 N N . GLY A 1 294 ? -11.569 22.772 -15.125 1.00 69.19 294 GLY A N 1
ATOM 2413 C CA . GLY A 1 294 ? -11.225 23.511 -13.906 1.00 69.19 294 GLY A CA 1
ATOM 2414 C C . GLY A 1 294 ? -12.291 24.551 -13.547 1.00 69.19 294 GLY A C 1
ATOM 2415 O O . GLY A 1 294 ? -13.175 24.859 -14.347 1.00 69.19 294 GLY A O 1
ATOM 2416 N N . PHE A 1 295 ? -12.210 25.114 -12.343 1.00 81.56 295 PHE A N 1
ATOM 2417 C CA . PHE A 1 295 ? -13.180 26.110 -11.894 1.00 81.56 295 PHE A CA 1
ATOM 2418 C C . PHE A 1 295 ? -13.093 27.418 -12.703 1.00 81.56 295 PHE A C 1
ATOM 2420 O O . PHE A 1 295 ? -11.990 27.892 -12.991 1.00 81.56 295 PHE A O 1
ATOM 2427 N N . PRO A 1 296 ? -14.238 28.041 -13.044 1.00 82.50 296 PRO A N 1
ATOM 2428 C CA . PRO A 1 296 ? -14.262 29.394 -13.587 1.00 82.50 296 PRO A CA 1
ATOM 2429 C C . PRO A 1 296 ? -13.531 30.407 -12.687 1.00 82.50 296 PRO A C 1
ATOM 2431 O O . PRO A 1 296 ? -13.609 30.301 -11.460 1.00 82.50 296 PRO A O 1
ATOM 2434 N N . PRO A 1 297 ? -12.889 31.438 -13.269 1.00 85.06 297 PRO A N 1
ATOM 2435 C CA . PRO A 1 297 ? -12.202 32.462 -12.492 1.00 85.06 297 PRO A CA 1
ATOM 2436 C C . PRO A 1 297 ? -13.168 33.253 -11.604 1.00 85.06 297 PRO A C 1
ATOM 2438 O O . PRO A 1 297 ? -14.320 33.516 -11.975 1.00 85.06 297 PRO A O 1
ATOM 2441 N N . GLY A 1 298 ? -12.659 33.673 -10.444 1.00 87.94 298 GLY A N 1
ATOM 2442 C CA . GLY A 1 298 ? -13.375 34.518 -9.485 1.00 87.94 298 GLY A CA 1
ATOM 2443 C C . GLY A 1 298 ? -14.385 33.785 -8.601 1.00 87.94 298 GLY A C 1
ATOM 2444 O O . GLY A 1 298 ? -15.197 34.450 -7.962 1.00 87.94 298 GLY A O 1
ATOM 2445 N N . LEU A 1 299 ? -14.360 32.448 -8.581 1.00 92.50 299 LEU A N 1
ATOM 2446 C CA . LEU A 1 299 ? -15.173 31.651 -7.667 1.00 92.50 299 LEU A CA 1
ATOM 2447 C C . LEU A 1 299 ? -14.491 31.447 -6.316 1.00 92.50 299 LEU A C 1
ATOM 2449 O O . LEU A 1 299 ? -13.296 31.148 -6.246 1.00 92.50 299 LEU A O 1
ATOM 2453 N N . TYR A 1 300 ? -15.300 31.514 -5.266 1.00 94.81 300 TYR A N 1
ATOM 2454 C CA . TYR A 1 300 ? -14.925 31.182 -3.902 1.00 94.81 300 TYR A CA 1
ATOM 2455 C C . TYR A 1 300 ? -15.845 30.101 -3.356 1.00 94.81 300 TYR A C 1
ATOM 2457 O O . TYR A 1 300 ? -17.048 30.102 -3.614 1.00 94.81 300 TYR A O 1
ATOM 2465 N N . LEU A 1 301 ? -15.270 29.191 -2.577 1.00 95.50 301 LEU A N 1
ATOM 2466 C CA . LEU A 1 301 ? -16.018 28.324 -1.683 1.00 95.50 301 LEU A CA 1
ATOM 2467 C C . LEU A 1 301 ? -15.918 28.888 -0.269 1.00 95.50 301 LEU A C 1
ATOM 2469 O O . LEU A 1 301 ? -14.821 29.095 0.253 1.00 95.50 301 LEU A O 1
ATOM 2473 N N . HIS A 1 302 ? -17.072 29.068 0.355 1.00 96.75 302 HIS A N 1
ATOM 2474 C CA . HIS A 1 302 ? -17.210 29.421 1.752 1.00 96.75 302 HIS A CA 1
ATOM 2475 C C . HIS A 1 302 ? -17.819 28.257 2.523 1.00 96.75 302 HIS A C 1
ATOM 2477 O O . HIS A 1 302 ? -18.908 27.779 2.207 1.00 96.75 302 HIS A O 1
ATOM 2483 N N . LEU A 1 303 ? -17.128 27.812 3.564 1.00 96.31 303 LEU A N 1
ATOM 2484 C CA . LEU A 1 303 ? -17.694 26.948 4.588 1.00 96.31 303 LEU A CA 1
ATOM 2485 C C . LEU A 1 303 ? -18.085 27.821 5.779 1.00 96.31 303 LEU A C 1
ATOM 2487 O O . LEU A 1 303 ? -17.235 28.455 6.407 1.00 96.31 303 LEU A O 1
ATOM 2491 N N . HIS A 1 304 ? -19.377 27.838 6.082 1.00 96.88 304 HIS A N 1
ATOM 2492 C CA . HIS A 1 304 ? -19.947 28.586 7.191 1.00 96.88 304 HIS A CA 1
ATOM 2493 C C . HIS A 1 304 ? -20.257 27.638 8.335 1.00 96.88 304 HIS A C 1
ATOM 2495 O O . HIS A 1 304 ? -21.143 26.798 8.201 1.00 96.88 304 HIS A O 1
ATOM 2501 N N . ILE A 1 305 ? -19.567 27.796 9.459 1.00 96.25 305 ILE A N 1
ATOM 2502 C CA . ILE A 1 305 ? -19.889 27.114 10.712 1.00 96.25 305 ILE A CA 1
ATOM 2503 C C . ILE A 1 305 ? -20.767 28.051 11.539 1.00 96.25 305 ILE A C 1
ATOM 2505 O O . ILE A 1 305 ? -20.446 29.222 11.705 1.00 96.25 305 ILE A O 1
ATOM 2509 N N . LEU A 1 306 ? -21.890 27.533 12.028 1.00 95.06 306 LEU A N 1
ATOM 2510 C CA . LEU A 1 306 ? -22.913 28.255 12.785 1.00 95.06 306 LEU A CA 1
ATOM 2511 C C . LEU A 1 306 ? -22.810 28.023 14.297 1.00 95.06 306 LEU A C 1
ATOM 2513 O O . LEU A 1 306 ? -23.283 28.841 15.079 1.00 95.06 306 LEU A O 1
ATOM 2517 N N . LYS A 1 307 ? -22.278 26.868 14.715 1.00 91.88 307 LYS A N 1
ATOM 2518 C CA . LYS A 1 307 ? -22.143 26.451 16.120 1.00 91.88 307 LYS A CA 1
ATOM 2519 C C . LYS A 1 307 ? -20.908 25.567 16.294 1.00 91.88 307 LYS A C 1
ATOM 2521 O O . LYS A 1 307 ? -20.597 24.846 15.342 1.00 91.88 307 LYS A O 1
ATOM 2526 N N . PRO A 1 308 ? -20.268 25.552 17.482 1.00 87.00 308 PRO A N 1
ATOM 2527 C CA . PRO A 1 308 ? -20.497 26.396 18.670 1.00 87.00 308 PRO A CA 1
ATOM 2528 C C . PRO A 1 308 ? -20.045 27.860 18.516 1.00 87.00 308 PRO A C 1
ATOM 2530 O O . PRO A 1 308 ? -20.504 28.711 19.271 1.00 87.00 308 PRO A O 1
ATOM 2533 N N . GLY A 1 309 ? -19.215 28.169 17.518 1.00 89.31 309 GLY A N 1
ATOM 2534 C CA . GLY A 1 309 ? -18.863 29.533 17.120 1.00 89.31 309 GLY A CA 1
ATOM 2535 C C . GLY A 1 309 ? -19.239 29.808 15.666 1.00 89.31 309 GLY A C 1
ATOM 2536 O O . GLY A 1 309 ? -19.301 28.883 14.856 1.00 89.31 309 GLY A O 1
ATOM 2537 N N . GLU A 1 310 ? -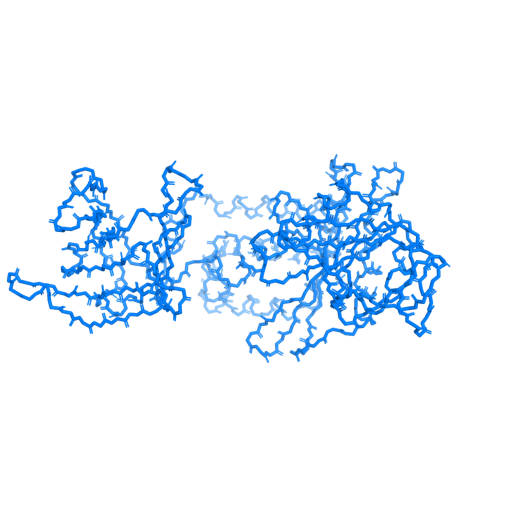19.482 31.076 15.336 1.00 96.00 310 GLU A N 1
ATOM 2538 C CA . GLU A 1 310 ? -19.688 31.497 13.951 1.00 96.00 310 GLU A CA 1
ATOM 2539 C C . GLU A 1 310 ? -18.343 31.708 13.252 1.00 96.00 310 GLU A C 1
ATOM 2541 O O . GLU A 1 310 ? -17.615 32.664 13.538 1.00 96.00 310 GLU A O 1
ATOM 2546 N N . TRP A 1 311 ? -18.031 30.818 12.314 1.00 97.12 311 TRP A N 1
ATOM 2547 C CA . TRP A 1 311 ? -16.797 30.854 11.536 1.00 97.12 311 TRP A CA 1
ATOM 2548 C C . TRP A 1 311 ? -17.094 30.845 10.046 1.00 97.12 311 TRP A C 1
ATOM 2550 O O . TRP A 1 311 ? -18.050 30.217 9.586 1.00 97.12 311 TRP A O 1
ATOM 2560 N N . ARG A 1 312 ? -16.234 31.511 9.282 1.00 97.25 312 ARG A N 1
ATOM 2561 C CA . ARG A 1 312 ? -16.241 31.468 7.825 1.00 97.25 312 ARG A CA 1
ATOM 2562 C C . ARG A 1 312 ? -14.858 31.086 7.332 1.00 97.25 312 ARG A C 1
ATOM 2564 O O . ARG A 1 312 ? -13.884 31.780 7.613 1.00 97.25 312 ARG A O 1
ATOM 2571 N N . ILE A 1 313 ? -14.801 29.992 6.586 1.00 97.31 313 ILE A N 1
ATOM 2572 C CA . ILE A 1 313 ? -13.602 29.520 5.909 1.00 97.31 313 ILE A CA 1
ATOM 2573 C C . ILE A 1 313 ? -13.771 29.827 4.432 1.00 97.31 313 ILE A C 1
ATOM 2575 O O . ILE A 1 313 ? -14.692 29.305 3.812 1.00 97.31 313 ILE A O 1
ATOM 2579 N N . SER A 1 314 ? -12.901 30.664 3.883 1.00 96.88 314 SER A N 1
ATOM 2580 C CA . SER A 1 314 ? -12.985 31.137 2.502 1.00 96.88 314 SER A CA 1
ATOM 2581 C C . SER A 1 314 ? -11.802 30.623 1.694 1.00 96.88 314 SER A C 1
ATOM 2583 O O . SER A 1 314 ? -10.653 30.876 2.049 1.00 96.88 314 SER A O 1
ATOM 2585 N N . LEU A 1 315 ? -12.080 29.929 0.595 1.00 95.69 315 LEU A N 1
ATOM 2586 C CA . LEU A 1 315 ? -11.075 29.355 -0.293 1.00 95.69 315 LEU A CA 1
ATOM 2587 C C . LEU A 1 315 ? -11.351 29.804 -1.737 1.00 95.69 315 LEU A C 1
ATOM 2589 O O . LEU A 1 315 ? -12.450 29.550 -2.237 1.00 95.69 315 LEU A O 1
ATOM 2593 N N . PRO A 1 316 ? -10.394 30.439 -2.436 1.00 94.06 316 PRO A N 1
ATOM 2594 C CA . PRO A 1 316 ? -10.535 30.699 -3.864 1.00 94.06 316 PRO A CA 1
ATOM 2595 C C . PRO A 1 316 ? -10.395 29.391 -4.649 1.00 94.06 316 PRO A C 1
ATOM 2597 O O . PRO A 1 316 ? -9.495 28.592 -4.402 1.00 94.06 316 PRO A O 1
ATOM 2600 N N . LEU A 1 317 ? -11.277 29.161 -5.620 1.00 91.50 317 LEU A N 1
ATOM 2601 C CA . LEU A 1 317 ? -11.285 27.919 -6.403 1.00 91.50 317 LEU A CA 1
ATOM 2602 C C . LEU A 1 317 ? -10.250 27.898 -7.536 1.00 91.50 317 LEU A C 1
ATOM 2604 O O . LEU A 1 317 ? -10.132 26.909 -8.255 1.00 91.50 317 LEU A O 1
ATOM 2608 N N . GLN A 1 318 ? -9.488 28.977 -7.695 1.00 89.12 318 GLN A N 1
ATOM 2609 C CA . GLN A 1 318 ? -8.405 29.074 -8.658 1.00 89.12 318 GLN A CA 1
ATOM 2610 C C . GLN A 1 318 ? -7.221 29.799 -8.024 1.00 89.12 318 GLN A C 1
ATOM 2612 O O . GLN A 1 318 ? -7.390 30.836 -7.386 1.00 89.12 318 GLN A O 1
ATOM 2617 N N . PHE A 1 319 ? -6.027 29.258 -8.244 1.00 86.50 319 PHE A N 1
ATOM 2618 C CA . PHE A 1 319 ? -4.769 29.804 -7.747 1.00 86.50 319 PHE A CA 1
ATOM 2619 C C . PHE A 1 319 ? -3.838 30.121 -8.915 1.00 86.50 319 PHE A C 1
ATOM 2621 O O . PHE A 1 319 ? -3.916 29.492 -9.976 1.00 86.50 319 PHE A O 1
ATOM 2628 N N . SER A 1 320 ? -2.943 31.086 -8.718 1.00 84.19 320 SER A N 1
ATOM 2629 C CA . SER A 1 320 ? -1.856 31.333 -9.670 1.00 84.19 320 SER A CA 1
ATOM 2630 C C . SER A 1 320 ? -0.853 30.173 -9.645 1.00 84.19 320 SER A C 1
ATOM 2632 O O . SER A 1 320 ? -0.698 29.515 -8.622 1.00 84.19 320 SER A O 1
ATOM 2634 N N . ALA A 1 321 ? -0.140 29.924 -10.750 1.00 78.44 321 ALA A N 1
ATOM 2635 C CA . ALA A 1 321 ? 0.772 28.775 -10.868 1.00 78.44 321 ALA A CA 1
ATOM 2636 C C . ALA A 1 321 ? 1.869 28.728 -9.781 1.00 78.44 321 ALA A C 1
ATOM 2638 O O . ALA A 1 321 ? 2.295 27.643 -9.387 1.00 78.44 321 ALA A O 1
ATOM 2639 N N . ASP A 1 322 ? 2.285 29.894 -9.283 1.00 83.12 322 ASP A N 1
ATOM 2640 C CA . ASP A 1 322 ? 3.322 30.041 -8.255 1.00 83.12 322 ASP A CA 1
ATOM 2641 C C . ASP A 1 322 ? 2.753 30.189 -6.830 1.00 83.12 322 ASP A C 1
ATOM 2643 O O . ASP A 1 322 ? 3.502 30.307 -5.857 1.00 83.12 322 ASP A O 1
ATOM 2647 N N . GLU A 1 323 ? 1.428 30.188 -6.681 1.00 84.62 323 GLU A N 1
ATOM 2648 C CA . GLU A 1 323 ? 0.754 30.388 -5.404 1.00 84.62 323 GLU A CA 1
ATOM 2649 C C . GLU A 1 323 ? 0.407 29.047 -4.757 1.00 84.62 323 GLU A C 1
ATOM 2651 O O . GLU A 1 323 ? -0.201 28.164 -5.365 1.00 84.62 323 GLU A O 1
ATOM 2656 N N . LYS A 1 324 ? 0.782 28.884 -3.485 1.00 88.81 324 LYS A N 1
ATOM 2657 C CA . LYS A 1 324 ? 0.345 27.721 -2.711 1.00 88.81 324 LYS A CA 1
ATOM 2658 C C . LYS A 1 324 ? -1.139 27.879 -2.381 1.00 88.81 324 LYS A C 1
ATOM 2660 O O . LYS A 1 324 ? -1.488 28.904 -1.793 1.00 88.81 324 LYS A O 1
ATOM 2665 N N . PRO A 1 325 ? -1.981 26.873 -2.675 1.00 92.56 325 PRO A N 1
ATOM 2666 C CA . PRO A 1 325 ? -3.380 26.911 -2.294 1.00 92.56 325 PRO A CA 1
ATOM 2667 C C . PRO A 1 325 ? -3.567 27.199 -0.806 1.00 92.56 325 PRO A C 1
ATOM 2669 O O . PRO A 1 325 ? -2.837 26.673 0.040 1.00 92.56 325 PRO A O 1
ATOM 2672 N N . TYR A 1 326 ? -4.542 28.044 -0.495 1.00 94.69 326 TYR A N 1
ATOM 2673 C CA . TYR A 1 326 ? -4.799 28.508 0.859 1.00 94.69 326 TYR A CA 1
ATOM 2674 C C . TYR A 1 326 ? -6.292 28.653 1.136 1.00 94.69 326 TYR A C 1
ATOM 2676 O O . TYR A 1 326 ? -7.114 28.678 0.221 1.00 94.69 326 TYR A O 1
ATOM 2684 N N . TYR A 1 327 ? -6.619 28.789 2.415 1.00 96.88 327 TYR A N 1
ATOM 2685 C CA . TYR A 1 327 ? -7.902 29.301 2.870 1.00 96.88 327 TYR A CA 1
ATOM 2686 C C . TYR A 1 327 ? -7.689 30.377 3.935 1.00 96.88 327 TYR A C 1
ATOM 2688 O O . TYR A 1 327 ? -6.702 30.351 4.677 1.00 96.88 327 TYR A O 1
ATOM 2696 N N . ASP A 1 328 ? -8.639 31.299 4.013 1.00 97.50 328 ASP A N 1
ATOM 2697 C CA . ASP A 1 328 ? -8.748 32.296 5.070 1.00 97.50 328 ASP A CA 1
ATOM 2698 C C . ASP A 1 328 ? -9.763 31.823 6.108 1.00 97.50 328 ASP A C 1
ATOM 2700 O O . ASP A 1 328 ? -10.883 31.452 5.756 1.00 97.50 328 ASP A O 1
ATOM 2704 N N . LEU A 1 329 ? -9.379 31.837 7.384 1.00 97.25 329 LEU A N 1
ATOM 2705 C CA . LEU A 1 329 ? -10.289 31.571 8.497 1.00 97.25 329 LEU A CA 1
ATOM 2706 C C . LEU A 1 329 ? -10.680 32.895 9.136 1.00 97.25 329 LEU A C 1
ATOM 2708 O O . LEU A 1 329 ? -9.816 33.662 9.563 1.00 97.25 329 LEU A O 1
ATOM 2712 N N . ALA A 1 330 ? -11.977 33.146 9.243 1.00 97.31 330 ALA A N 1
ATOM 2713 C CA . ALA A 1 330 ? -12.520 34.314 9.912 1.00 97.31 330 ALA A CA 1
ATOM 2714 C C . ALA A 1 330 ? -13.542 33.905 10.973 1.00 97.31 330 ALA A C 1
ATOM 2716 O O . ALA A 1 330 ? -14.295 32.948 10.784 1.00 97.31 330 ALA A O 1
ATOM 2717 N N . ARG A 1 331 ? -13.591 34.660 12.070 1.00 96.62 331 ARG A N 1
ATOM 2718 C CA . ARG A 1 331 ? -14.577 34.496 13.144 1.00 96.62 331 ARG A CA 1
ATOM 2719 C C . ARG A 1 331 ? -15.535 35.675 13.138 1.00 96.62 331 ARG A C 1
ATOM 2721 O O . ARG A 1 331 ? -15.110 36.798 12.877 1.00 96.62 331 ARG A O 1
ATOM 2728 N N . ARG A 1 332 ? -16.810 35.441 13.436 1.00 95.50 332 ARG A N 1
ATOM 2729 C CA . ARG A 1 332 ? -17.758 36.537 13.638 1.00 95.50 332 ARG A CA 1
ATOM 2730 C C . ARG A 1 332 ? -17.380 37.352 14.878 1.00 95.50 332 ARG A C 1
ATOM 2732 O O . ARG A 1 332 ? -17.218 36.792 15.961 1.00 95.50 332 ARG A O 1
ATOM 2739 N N . GLU A 1 333 ? -17.296 38.666 14.714 1.00 91.94 333 GLU A N 1
ATOM 2740 C CA . GLU A 1 333 ? -17.159 39.663 15.775 1.00 91.94 333 GLU A CA 1
ATOM 2741 C C . GLU A 1 333 ? -18.190 40.776 15.525 1.00 91.94 333 GLU A C 1
ATOM 2743 O O . GLU A 1 333 ? -18.060 41.563 14.589 1.00 91.94 333 GLU A O 1
ATOM 2748 N N . GLY A 1 334 ? -19.257 40.821 16.330 1.00 89.44 334 GLY A N 1
ATOM 2749 C CA . GLY A 1 334 ? -20.395 41.706 16.056 1.00 89.44 334 GLY A CA 1
ATOM 2750 C C . GLY A 1 334 ? -21.087 41.331 14.742 1.00 89.44 334 GLY A C 1
ATOM 2751 O O . GLY A 1 334 ? -21.439 40.169 14.543 1.00 89.44 334 GLY A O 1
ATOM 2752 N N . ASP A 1 335 ? -21.249 42.300 13.840 1.00 87.62 335 ASP A N 1
ATOM 2753 C CA . ASP A 1 335 ? -21.908 42.101 12.542 1.00 87.62 335 ASP A CA 1
ATOM 2754 C C . ASP A 1 335 ? -20.942 41.688 11.416 1.00 87.62 335 ASP A C 1
ATOM 2756 O O . ASP A 1 335 ? -21.382 41.347 10.316 1.00 87.62 335 ASP A O 1
ATOM 2760 N N . GLU A 1 336 ? -19.633 41.623 11.673 1.00 92.12 336 GLU A N 1
ATOM 2761 C CA . GLU A 1 336 ? -18.614 41.344 10.654 1.00 92.12 336 GLU A CA 1
ATOM 2762 C C . GLU A 1 336 ? -17.812 40.069 10.944 1.00 92.12 336 GLU A C 1
ATOM 2764 O O . GLU A 1 336 ? -17.778 39.556 12.060 1.00 92.12 336 GLU A O 1
ATOM 2769 N N . PHE A 1 337 ? -17.169 39.521 9.909 1.00 92.94 337 PHE A N 1
ATOM 2770 C CA . PHE A 1 337 ? -16.233 38.403 10.043 1.00 92.94 337 PHE A CA 1
ATOM 2771 C C . PHE A 1 337 ? -14.798 38.934 10.056 1.00 92.94 337 PHE A C 1
ATOM 2773 O O . PHE A 1 337 ? -14.275 39.324 9.011 1.00 92.94 337 PHE A O 1
ATOM 2780 N N . ALA A 1 338 ? -14.157 38.893 11.221 1.00 95.38 338 ALA A N 1
ATOM 2781 C CA . ALA A 1 338 ? -12.769 39.290 11.407 1.00 95.38 338 ALA A CA 1
ATOM 2782 C C . ALA A 1 338 ? -11.815 38.150 11.016 1.00 95.38 338 ALA A C 1
ATOM 2784 O O . ALA A 1 338 ? -11.962 37.011 11.471 1.00 95.38 338 ALA A O 1
ATOM 2785 N N . LEU A 1 339 ? -10.821 38.450 10.174 1.00 96.56 339 LEU A N 1
ATOM 2786 C CA . LEU A 1 339 ? -9.808 37.485 9.744 1.00 96.56 339 LEU A CA 1
ATOM 2787 C C . LEU A 1 339 ? -8.947 37.044 10.938 1.00 96.56 339 LEU A C 1
ATOM 2789 O O . LEU A 1 339 ? -8.358 37.872 11.629 1.00 96.56 339 LEU A O 1
ATOM 2793 N N . ARG A 1 340 ? -8.843 35.732 11.152 1.00 95.50 340 ARG A N 1
ATOM 2794 C CA . ARG A 1 340 ? -7.973 35.121 12.168 1.00 95.50 340 ARG A CA 1
ATOM 2795 C C . ARG A 1 340 ? -6.642 34.663 11.601 1.00 95.50 340 ARG A C 1
ATOM 2797 O O . ARG A 1 340 ? -5.634 34.728 12.294 1.00 95.50 340 ARG A O 1
ATOM 2804 N N . GLY A 1 341 ? -6.620 34.253 10.339 1.00 94.38 341 GLY A N 1
ATOM 2805 C CA . GLY A 1 341 ? -5.379 33.905 9.664 1.00 94.38 341 GLY A CA 1
ATOM 2806 C C . GLY A 1 341 ? -5.592 33.278 8.296 1.00 94.38 341 GLY A C 1
ATOM 2807 O O . GLY A 1 341 ? -6.720 33.156 7.810 1.00 94.38 341 GLY A O 1
ATOM 2808 N N . ARG A 1 342 ? -4.477 32.840 7.713 1.00 96.31 342 ARG A N 1
ATOM 2809 C CA . ARG A 1 342 ? -4.412 32.148 6.428 1.00 96.31 342 ARG A CA 1
ATOM 2810 C C . ARG A 1 342 ? -3.575 30.883 6.563 1.00 96.31 342 ARG A C 1
ATOM 2812 O O . ARG A 1 342 ? -2.448 30.939 7.053 1.00 96.31 342 ARG A O 1
ATOM 2819 N N . TRP A 1 343 ? -4.093 29.765 6.066 1.00 94.38 343 TRP A N 1
ATOM 2820 C CA . TRP A 1 343 ? -3.417 28.467 6.105 1.00 94.38 343 TRP A CA 1
ATOM 2821 C C . TRP A 1 343 ? -3.239 27.915 4.700 1.00 94.38 343 TRP A C 1
ATOM 2823 O O . TRP A 1 343 ? -4.121 28.027 3.857 1.00 94.38 343 TRP A O 1
ATOM 2833 N N . ASN A 1 344 ? -2.111 27.250 4.466 1.00 92.50 344 ASN A N 1
ATOM 2834 C CA . ASN A 1 344 ? -1.754 26.613 3.195 1.00 92.50 344 ASN A CA 1
ATOM 2835 C C . ASN A 1 344 ? -2.085 25.107 3.169 1.00 92.50 344 ASN A C 1
ATOM 2837 O O . ASN A 1 344 ? -1.360 24.309 2.575 1.00 92.50 344 ASN A O 1
ATOM 2841 N N . ARG A 1 345 ? -3.158 24.714 3.865 1.00 89.00 345 ARG A N 1
ATOM 2842 C CA . ARG A 1 345 ? -3.637 23.326 3.985 1.00 89.00 345 ARG A CA 1
ATOM 2843 C C . ARG A 1 345 ? -4.954 23.133 3.241 1.00 89.00 345 ARG A C 1
ATOM 2845 O O . ARG A 1 345 ? -5.958 22.690 3.796 1.00 89.00 345 ARG A O 1
ATOM 2852 N N . ALA A 1 346 ? -4.929 23.518 1.976 1.00 92.00 346 ALA A N 1
ATOM 2853 C CA . ALA A 1 346 ? -6.063 23.470 1.075 1.00 92.00 346 ALA A CA 1
ATOM 2854 C C . ALA A 1 346 ? -5.623 22.995 -0.312 1.00 92.00 346 ALA A C 1
ATOM 2856 O O . ALA A 1 346 ? -4.436 22.993 -0.633 1.00 92.00 346 ALA A O 1
ATOM 2857 N N . GLY A 1 347 ? -6.586 22.620 -1.143 1.00 89.88 347 GLY A N 1
ATOM 2858 C CA . GLY A 1 347 ? -6.396 22.373 -2.565 1.00 89.88 347 GLY A CA 1
ATOM 2859 C C . GLY A 1 347 ? -7.714 22.530 -3.311 1.00 89.88 347 GLY A C 1
ATOM 2860 O O . GLY A 1 347 ? -8.755 22.118 -2.808 1.00 89.88 347 GLY A O 1
ATOM 2861 N N . ALA A 1 348 ? -7.674 23.117 -4.506 1.00 88.69 348 ALA A N 1
ATOM 2862 C CA . ALA A 1 348 ? -8.811 23.156 -5.420 1.00 88.69 348 ALA A CA 1
ATOM 2863 C C . ALA A 1 348 ? -8.333 22.905 -6.852 1.00 88.69 348 ALA A C 1
ATOM 2865 O O . ALA A 1 348 ? -7.530 23.662 -7.393 1.00 88.69 348 ALA A O 1
ATOM 2866 N N . ASP A 1 349 ? -8.818 21.814 -7.439 1.00 85.31 349 ASP A N 1
ATOM 2867 C CA . ASP A 1 349 ? -8.661 21.488 -8.861 1.00 85.31 349 ASP A CA 1
ATOM 2868 C C . ASP A 1 349 ? -9.902 20.708 -9.325 1.00 85.31 349 ASP A C 1
ATOM 2870 O O . ASP A 1 349 ? -10.979 21.271 -9.465 1.00 85.31 349 ASP A O 1
ATOM 2874 N N . LYS A 1 350 ? -9.815 19.385 -9.484 1.00 82.75 350 LYS A N 1
ATOM 2875 C CA . LYS A 1 350 ? -10.991 18.543 -9.783 1.00 82.75 350 LYS A CA 1
ATOM 2876 C C . LYS A 1 350 ? -11.843 18.247 -8.557 1.00 82.75 350 LYS A C 1
ATOM 2878 O O . LYS A 1 350 ? -13.003 17.877 -8.690 1.00 82.75 350 LYS A O 1
ATOM 2883 N N . ILE A 1 351 ? -11.221 18.343 -7.392 1.00 86.69 351 ILE A N 1
ATOM 2884 C CA . ILE A 1 351 ? -11.822 18.197 -6.073 1.00 86.69 351 ILE A CA 1
ATOM 2885 C C . ILE A 1 351 ? -11.354 19.379 -5.234 1.00 86.69 351 ILE A C 1
ATOM 2887 O O . ILE A 1 351 ? -10.308 19.971 -5.529 1.00 86.69 351 ILE A O 1
ATOM 2891 N N . ILE A 1 352 ? -12.126 19.713 -4.209 1.00 89.31 352 ILE A N 1
ATOM 2892 C CA . ILE A 1 352 ? -11.753 20.731 -3.231 1.00 89.31 352 ILE A CA 1
ATOM 2893 C C . ILE A 1 352 ? -11.499 20.016 -1.915 1.00 89.31 352 ILE A C 1
ATOM 2895 O O . ILE A 1 352 ? -12.357 19.265 -1.454 1.00 89.31 352 ILE A O 1
ATOM 2899 N N . GLU A 1 353 ? -10.333 20.240 -1.324 1.00 91.94 353 GLU A N 1
ATOM 2900 C CA . GLU A 1 353 ? -9.939 19.654 -0.047 1.00 91.94 353 GLU A CA 1
ATOM 2901 C C . GLU A 1 353 ? -9.449 20.749 0.902 1.00 91.94 353 GLU A C 1
ATOM 2903 O O . GLU A 1 353 ? -8.676 21.624 0.511 1.00 91.94 353 GLU A O 1
ATOM 2908 N N . ILE A 1 354 ? -9.900 20.703 2.156 1.00 92.88 354 ILE A N 1
ATOM 2909 C CA . ILE A 1 354 ? -9.502 21.632 3.218 1.00 92.88 354 ILE A CA 1
ATOM 2910 C C . ILE A 1 354 ? -9.223 20.823 4.483 1.00 92.88 354 ILE A C 1
ATOM 2912 O O . ILE A 1 354 ? -10.024 19.972 4.864 1.00 92.88 354 ILE A O 1
ATOM 2916 N N . CYS A 1 355 ? -8.096 21.101 5.135 1.00 90.50 355 CYS A N 1
ATOM 2917 C CA . CYS A 1 355 ? -7.726 20.540 6.431 1.00 90.50 355 CYS A CA 1
ATOM 2918 C C . CYS A 1 355 ? -7.622 21.672 7.457 1.00 90.50 355 CYS A C 1
ATOM 2920 O O . CYS A 1 355 ? -6.720 22.505 7.355 1.00 90.50 355 CYS A O 1
ATOM 2922 N N . ILE A 1 356 ? -8.497 21.668 8.462 1.00 91.06 356 ILE A N 1
ATOM 2923 C CA . ILE A 1 356 ? -8.583 22.710 9.491 1.00 91.06 356 ILE A CA 1
ATOM 2924 C C . ILE A 1 356 ? -8.322 22.073 10.859 1.00 91.06 356 ILE A C 1
ATOM 2926 O O . ILE A 1 356 ? -9.062 21.167 11.234 1.00 91.06 356 ILE A O 1
ATOM 2930 N N . PRO A 1 357 ? -7.318 22.507 11.635 1.00 88.19 357 PRO A N 1
ATOM 2931 C CA . PRO A 1 357 ? -7.166 22.031 13.008 1.00 88.19 357 PRO A CA 1
ATOM 2932 C C . PRO A 1 357 ? -8.375 22.446 13.864 1.00 88.19 357 PRO A C 1
ATOM 2934 O O . PRO A 1 357 ? -8.784 23.607 13.820 1.00 88.19 357 PRO A O 1
ATOM 2937 N N . PHE A 1 358 ? -8.935 21.533 14.665 1.00 86.69 358 PHE A N 1
ATOM 2938 C CA . PHE A 1 358 ? -10.085 21.826 15.540 1.00 86.69 358 PHE A CA 1
ATOM 2939 C C . PHE A 1 358 ? -9.790 22.966 16.523 1.00 86.69 358 PHE A C 1
ATOM 2941 O O . PHE A 1 358 ? -10.657 23.799 16.783 1.00 86.69 358 PHE A O 1
ATOM 2948 N N . GLN A 1 359 ? -8.542 23.051 16.993 1.00 87.75 359 GLN A N 1
ATOM 2949 C CA . GLN A 1 359 ? -8.082 24.100 17.901 1.00 87.75 359 GLN A CA 1
ATOM 2950 C C . GLN A 1 359 ? -8.252 25.514 17.319 1.00 87.75 359 GLN A C 1
ATOM 2952 O O . GLN A 1 359 ? -8.618 26.428 18.051 1.00 87.75 359 GLN A O 1
ATOM 2957 N N . GLU A 1 360 ? -8.043 25.698 16.011 1.00 90.75 360 GLU A N 1
ATOM 2958 C CA . GLU A 1 360 ? -8.182 27.009 15.350 1.00 90.75 360 GLU A CA 1
ATOM 2959 C C . GLU A 1 360 ? -9.643 27.468 15.267 1.00 90.75 360 GLU A C 1
ATOM 2961 O O . GLU A 1 360 ? -9.926 28.658 15.153 1.00 90.75 360 GLU A O 1
ATOM 2966 N N . LEU A 1 361 ? -10.577 26.516 15.327 1.00 91.62 361 LEU A N 1
ATOM 2967 C CA . LEU A 1 361 ? -12.017 26.761 15.378 1.00 91.62 361 LEU A CA 1
ATOM 2968 C C . LEU A 1 361 ? -12.550 26.837 16.816 1.00 91.62 361 LEU A C 1
ATOM 2970 O O . LEU A 1 361 ? -13.759 26.994 17.003 1.00 91.62 361 LEU A O 1
ATOM 2974 N N . GLU A 1 362 ? -11.664 26.722 17.813 1.00 92.94 362 GLU A N 1
ATOM 2975 C CA . GLU A 1 362 ? -12.003 26.653 19.239 1.00 92.94 362 GLU A CA 1
ATOM 2976 C C . GLU A 1 362 ? -13.039 25.556 19.529 1.00 92.94 362 GLU A C 1
ATOM 2978 O O . GLU A 1 362 ? -13.983 25.751 20.292 1.00 92.94 362 GLU A O 1
ATOM 2983 N N . LEU A 1 363 ? -12.888 24.419 18.845 1.00 89.69 363 LEU A N 1
ATOM 2984 C CA . LEU A 1 363 ? -13.775 23.270 18.965 1.00 89.69 363 LEU A CA 1
ATOM 2985 C C . LEU A 1 363 ? -13.217 22.265 19.965 1.00 89.69 363 LEU A C 1
ATOM 2987 O O . LEU A 1 363 ? -12.077 21.817 19.831 1.00 89.69 363 LEU A O 1
ATOM 2991 N N . GLU A 1 364 ? -14.054 21.867 20.916 1.00 88.06 364 GLU A N 1
ATOM 2992 C CA . GLU A 1 364 ? -13.726 20.873 21.929 1.00 88.06 364 GLU A CA 1
ATOM 2993 C C . GLU A 1 364 ? -14.321 19.499 21.573 1.00 88.06 364 GLU A C 1
ATOM 2995 O O . GLU A 1 364 ? -15.316 19.398 20.840 1.00 88.06 364 GLU A O 1
ATOM 3000 N N . PRO A 1 365 ? -13.750 18.397 22.094 1.00 85.38 365 PRO A N 1
ATOM 3001 C CA . PRO A 1 365 ? -14.307 17.065 21.899 1.00 85.38 365 PRO A CA 1
ATOM 3002 C C . PRO A 1 365 ? -15.794 16.990 22.278 1.00 85.38 365 PRO A C 1
ATOM 3004 O O . PRO A 1 365 ? -16.196 17.449 23.346 1.00 85.38 365 PRO A O 1
ATOM 3007 N N . ARG A 1 366 ? -16.595 16.325 21.433 1.00 84.38 366 ARG A N 1
ATOM 3008 C CA . ARG A 1 366 ? -18.067 16.186 21.509 1.00 84.38 366 ARG A CA 1
ATOM 3009 C C . ARG A 1 366 ? -18.894 17.409 21.125 1.00 84.38 366 ARG A C 1
ATOM 3011 O O . ARG A 1 366 ? -20.1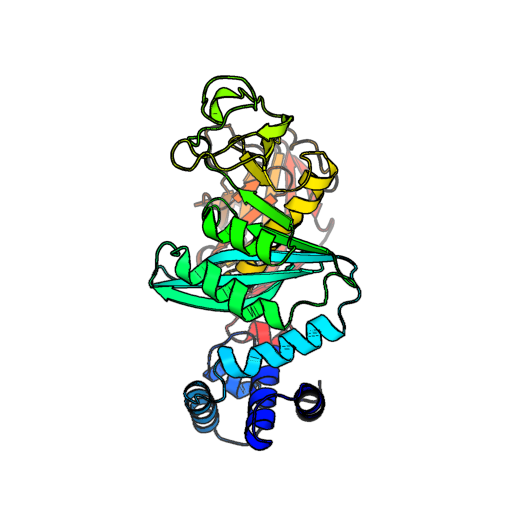26 17.273 21.080 1.00 84.38 366 ARG A O 1
ATOM 3018 N N . ASP A 1 367 ? -18.283 18.543 20.796 1.00 90.62 367 ASP A N 1
ATOM 3019 C CA . ASP A 1 367 ? -19.033 19.688 20.286 1.00 90.62 367 ASP A CA 1
ATOM 3020 C C . ASP A 1 367 ? -19.819 19.317 19.027 1.00 90.62 367 ASP A C 1
ATOM 3022 O O . ASP A 1 367 ? -19.361 18.559 18.170 1.00 90.62 367 ASP A O 1
ATOM 3026 N N . ARG A 1 368 ? -21.035 19.857 18.903 1.00 90.75 368 ARG A N 1
ATOM 3027 C CA . ARG A 1 368 ? -21.836 19.720 17.682 1.00 90.75 368 ARG A CA 1
ATOM 3028 C C . ARG A 1 368 ? -21.578 20.900 16.764 1.00 90.75 368 ARG A C 1
ATOM 3030 O O . ARG A 1 368 ? -21.930 22.035 17.083 1.00 90.75 368 ARG A O 1
ATOM 3037 N N . VAL A 1 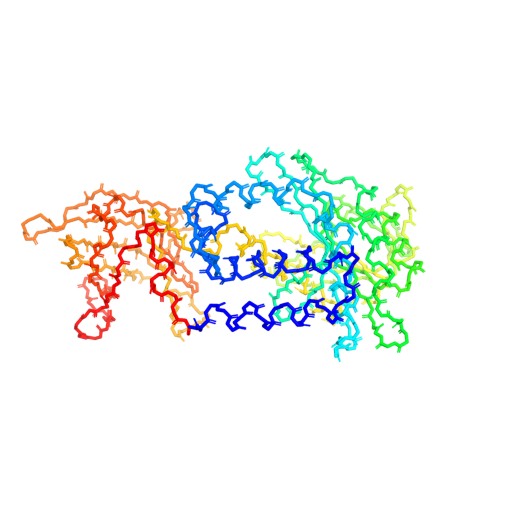369 ? -21.021 20.597 15.600 1.00 92.56 369 VAL A N 1
ATOM 3038 C CA . VAL A 1 369 ? -20.699 21.565 14.559 1.00 92.56 369 VAL A CA 1
ATOM 3039 C C . VAL A 1 369 ? -21.819 21.569 13.539 1.00 92.56 369 VAL A C 1
ATOM 3041 O O . VAL A 1 369 ? -22.087 20.555 12.897 1.00 92.56 369 VAL A O 1
ATOM 3044 N N . HIS A 1 370 ? -22.487 22.708 13.391 1.00 95.94 370 HIS A N 1
ATOM 3045 C CA . HIS A 1 370 ? -23.495 22.919 12.354 1.00 95.94 370 HIS A CA 1
ATOM 3046 C C . HIS A 1 370 ? -22.903 23.802 11.273 1.00 95.94 370 HIS A C 1
ATOM 3048 O O . HIS A 1 370 ? -22.362 24.855 11.598 1.00 95.94 370 HIS A O 1
ATOM 3054 N N . PHE A 1 371 ? -23.010 23.410 10.010 1.00 95.88 371 PHE A N 1
ATOM 3055 C CA . PHE A 1 371 ? -22.380 24.154 8.929 1.00 95.88 371 PHE A CA 1
ATOM 3056 C C . PHE A 1 371 ? -23.126 24.040 7.602 1.00 95.88 371 PHE A C 1
ATOM 3058 O O . PHE A 1 371 ? -23.953 23.154 7.402 1.00 95.88 371 PHE A O 1
ATOM 3065 N N . PHE A 1 372 ? -22.826 24.934 6.672 1.00 96.00 372 PHE A N 1
ATOM 3066 C CA . PHE A 1 372 ? -23.243 24.825 5.278 1.00 96.00 372 PHE A CA 1
ATOM 3067 C C . PHE A 1 372 ? -22.127 25.323 4.363 1.00 96.00 372 PHE A C 1
ATOM 3069 O O . PHE A 1 372 ? -21.220 26.034 4.799 1.00 96.00 372 PHE A O 1
ATOM 3076 N N . LEU A 1 373 ? -22.196 24.933 3.097 1.00 95.44 373 LEU A N 1
ATOM 3077 C CA . LEU A 1 373 ? -21.299 25.416 2.059 1.00 95.44 373 LEU A CA 1
ATOM 3078 C C . LEU A 1 373 ? -22.019 26.452 1.206 1.00 95.44 373 LEU A C 1
ATOM 3080 O O . LEU A 1 373 ? -23.216 26.329 0.948 1.00 95.44 373 LEU A O 1
ATOM 3084 N N . GLN A 1 374 ? -21.275 27.441 0.743 1.00 96.00 374 GLN A N 1
ATOM 3085 C CA . GLN A 1 374 ? -21.743 28.467 -0.168 1.00 96.00 374 GLN A CA 1
ATOM 3086 C C . GLN A 1 374 ? -20.677 28.699 -1.233 1.00 96.00 374 GLN A C 1
ATOM 3088 O O . GLN A 1 374 ? -19.499 28.842 -0.919 1.00 96.00 374 GLN A O 1
ATOM 3093 N N . VAL A 1 375 ? -21.080 28.724 -2.495 1.00 94.38 375 VAL A N 1
ATOM 3094 C CA . VAL A 1 375 ? -20.229 29.120 -3.613 1.00 94.38 375 VAL A CA 1
ATOM 3095 C C . VAL A 1 375 ? -20.582 30.552 -3.975 1.00 94.38 375 VAL A C 1
ATOM 3097 O O . VAL A 1 375 ? -21.752 30.873 -4.182 1.00 94.38 375 VAL A O 1
ATOM 3100 N N . GLU A 1 376 ? -19.576 31.412 -4.060 1.00 94.81 376 GLU A N 1
ATOM 3101 C CA . GLU A 1 376 ? -19.732 32.829 -4.380 1.00 94.81 376 GLU A CA 1
ATOM 3102 C C . GLU A 1 376 ? -18.956 33.185 -5.650 1.00 94.81 376 GLU A C 1
ATOM 3104 O O . GLU A 1 376 ? -17.863 32.669 -5.897 1.00 94.81 376 GLU A O 1
ATOM 3109 N N . LYS A 1 377 ? -19.507 34.102 -6.451 1.00 93.06 377 LYS A N 1
ATOM 3110 C CA . LYS A 1 377 ? -18.800 34.757 -7.553 1.00 93.06 377 LYS A CA 1
ATOM 3111 C C . LYS A 1 377 ? -19.022 36.262 -7.491 1.00 93.06 377 LYS A C 1
ATOM 3113 O O . LYS A 1 377 ? -20.133 36.730 -7.722 1.00 93.06 377 LYS A O 1
ATOM 3118 N N . GLY A 1 378 ? -17.960 37.023 -7.231 1.00 86.50 378 GLY A N 1
ATOM 3119 C CA . GLY A 1 378 ? -18.017 38.490 -7.230 1.00 86.50 378 GLY A CA 1
ATOM 3120 C C . GLY A 1 378 ? -19.041 39.075 -6.248 1.00 86.50 378 GLY A C 1
ATOM 3121 O O . GLY A 1 378 ? -19.758 40.000 -6.620 1.00 86.50 378 GLY A O 1
ATOM 3122 N N . GLY A 1 379 ? -19.145 38.522 -5.033 1.00 84.75 379 GLY A N 1
ATOM 3123 C CA . GLY A 1 379 ? -20.089 38.980 -4.008 1.00 84.75 379 GLY A CA 1
ATOM 3124 C C . GLY A 1 379 ? -21.510 38.424 -4.131 1.00 84.75 379 GLY A C 1
ATOM 3125 O O . GLY A 1 379 ? -22.357 38.747 -3.302 1.00 84.75 379 GLY A O 1
ATOM 3126 N N . LEU A 1 380 ? -21.797 37.612 -5.153 1.00 89.62 380 LEU A N 1
ATOM 3127 C CA . LEU A 1 380 ? -23.110 36.998 -5.358 1.00 89.62 380 LEU A CA 1
ATOM 3128 C C . LEU A 1 380 ? -23.068 35.501 -5.049 1.00 89.62 380 LEU A C 1
ATOM 3130 O O . LEU A 1 380 ? -22.196 34.781 -5.543 1.00 89.62 380 LEU A O 1
ATOM 3134 N N . GLU A 1 381 ? -24.043 35.032 -4.270 1.00 93.12 381 GLU A N 1
ATOM 3135 C CA . GLU A 1 381 ? -24.265 33.607 -4.027 1.00 93.12 381 GLU A CA 1
ATOM 3136 C C . GLU A 1 381 ? -24.655 32.907 -5.335 1.00 93.12 381 GLU A C 1
ATOM 3138 O O . GLU A 1 381 ? -25.640 33.261 -5.982 1.00 93.12 381 GLU A O 1
ATOM 3143 N N . VAL A 1 382 ? -23.856 31.916 -5.724 1.00 92.06 382 VAL A N 1
ATOM 3144 C CA . VAL A 1 382 ? -24.094 31.058 -6.890 1.00 92.06 382 VAL A CA 1
ATOM 3145 C C . VAL A 1 382 ? -24.836 29.796 -6.472 1.00 92.06 382 VAL A C 1
ATOM 3147 O O . VAL A 1 382 ? -25.761 29.363 -7.154 1.00 92.06 382 VAL A O 1
ATOM 3150 N N . GLU A 1 383 ? -24.415 29.194 -5.362 1.00 92.19 383 GLU A N 1
ATOM 3151 C CA . GLU A 1 383 ? -24.970 27.941 -4.864 1.00 92.19 383 GLU A CA 1
ATOM 3152 C C . GLU A 1 383 ? -24.803 27.850 -3.348 1.00 92.19 383 GLU A C 1
ATOM 3154 O O . GLU A 1 383 ? -23.804 28.309 -2.796 1.00 92.19 383 GLU A O 1
ATOM 3159 N N . ARG A 1 384 ? -25.758 27.201 -2.679 1.00 93.62 384 ARG A N 1
ATOM 3160 C CA . ARG A 1 384 ? -25.704 26.895 -1.250 1.00 93.62 384 ARG A CA 1
ATOM 3161 C C . ARG A 1 384 ? -26.050 25.432 -1.011 1.00 93.62 384 ARG A C 1
ATOM 3163 O O . ARG A 1 384 ? -27.034 24.925 -1.548 1.00 93.62 384 ARG A O 1
ATOM 3170 N N . ILE A 1 385 ? -25.267 24.761 -0.169 1.00 91.12 385 ILE A N 1
ATOM 3171 C CA . ILE A 1 385 ? -25.412 23.334 0.124 1.00 91.12 385 ILE A CA 1
ATOM 3172 C C . ILE A 1 385 ? -25.492 23.110 1.644 1.00 91.12 385 ILE A C 1
ATOM 3174 O O . ILE A 1 385 ? -24.531 23.407 2.359 1.00 91.12 385 ILE A O 1
ATOM 3178 N N . PRO A 1 386 ? -26.598 22.535 2.154 1.00 91.06 386 PRO A N 1
ATOM 3179 C CA . PRO A 1 386 ? -27.869 22.304 1.452 1.00 91.06 386 PRO A CA 1
ATOM 3180 C C . PRO A 1 386 ? -28.532 23.633 1.028 1.00 91.06 386 PRO A C 1
ATOM 3182 O O . PRO A 1 386 ? -28.188 24.672 1.588 1.00 91.06 386 PRO A O 1
ATOM 3185 N N . PRO A 1 387 ? -29.523 23.638 0.116 1.00 87.56 387 PRO A N 1
ATOM 3186 C CA . PRO A 1 387 ? -30.224 24.871 -0.272 1.00 87.56 387 PRO A CA 1
ATOM 3187 C C . PRO A 1 387 ? -30.878 25.605 0.910 1.00 87.56 387 PRO A C 1
ATOM 3189 O O . PRO A 1 387 ? -30.967 26.826 0.927 1.00 87.56 387 PRO A O 1
ATOM 3192 N N . SER A 1 388 ? -31.282 24.865 1.945 1.00 88.19 388 SER A N 1
ATOM 3193 C CA . SER A 1 388 ? -31.804 25.401 3.205 1.00 88.19 388 SER A CA 1
ATOM 3194 C C . SER A 1 388 ? -31.324 24.566 4.389 1.00 88.19 388 SER A C 1
ATOM 3196 O O . SER A 1 388 ? -31.144 23.357 4.255 1.00 88.19 388 SER A O 1
ATOM 3198 N N . GLY A 1 389 ? -31.170 25.181 5.563 1.00 93.44 389 GLY A N 1
ATOM 3199 C CA . GLY A 1 389 ? -30.713 24.489 6.773 1.00 93.44 389 GLY A CA 1
ATOM 3200 C C . GLY A 1 389 ? -29.197 24.293 6.806 1.00 93.44 389 GLY A C 1
ATOM 3201 O O . GLY A 1 389 ? -28.455 25.082 6.220 1.00 93.44 389 GLY A O 1
ATOM 3202 N N . TYR A 1 390 ? -28.733 23.268 7.515 1.00 94.25 390 TYR A N 1
ATOM 3203 C CA . TYR A 1 390 ? -27.314 22.989 7.734 1.00 94.25 390 TYR A CA 1
ATOM 3204 C C . TYR A 1 390 ? -27.054 21.481 7.777 1.00 94.25 390 TYR A C 1
ATOM 3206 O O . TYR A 1 390 ? -27.951 20.684 8.045 1.00 94.25 390 TYR A O 1
ATOM 3214 N N . LEU A 1 391 ? -25.804 21.113 7.530 1.00 91.75 391 LEU A N 1
ATOM 3215 C CA . LEU A 1 391 ? -25.229 19.817 7.859 1.00 91.75 391 LEU A CA 1
ATOM 3216 C C . LEU A 1 391 ? -24.723 19.850 9.303 1.00 91.75 391 LEU A C 1
ATOM 3218 O O . LEU A 1 391 ? -24.386 20.914 9.826 1.00 91.75 391 LEU A O 1
ATOM 3222 N N . SER A 1 392 ? -24.666 18.691 9.952 1.00 89.94 392 SER A N 1
ATOM 3223 C CA . SER A 1 392 ? -24.158 18.573 11.318 1.00 89.94 392 SER A CA 1
ATOM 3224 C C . SER A 1 392 ? -23.140 17.452 11.438 1.00 89.94 392 SER A C 1
ATOM 3226 O O . SER A 1 392 ? -23.364 16.368 10.903 1.00 89.94 392 SER A O 1
ATOM 3228 N N . LEU A 1 393 ? -22.081 17.688 12.206 1.00 86.31 393 LEU A N 1
ATOM 3229 C CA . LEU A 1 393 ? -21.157 16.658 12.677 1.00 86.31 393 LEU A CA 1
ATOM 3230 C C . LEU A 1 393 ? -20.874 16.854 14.168 1.00 86.31 393 LEU A C 1
ATOM 3232 O O . LEU A 1 393 ? -21.116 17.932 14.713 1.00 86.31 393 LEU A O 1
ATOM 3236 N N . GLN A 1 394 ? -20.371 15.817 14.828 1.00 86.12 394 GLN A N 1
ATOM 3237 C CA . GLN A 1 394 ? -19.850 15.914 16.187 1.00 86.12 394 GLN A CA 1
ATOM 3238 C C . GLN A 1 394 ? -18.323 15.829 16.148 1.00 86.12 394 GLN A C 1
ATOM 3240 O O . GLN A 1 394 ? -17.777 14.974 15.453 1.00 86.12 394 GLN A O 1
ATOM 3245 N N . VAL A 1 395 ? -17.647 16.720 16.876 1.00 83.56 395 VAL A N 1
ATOM 3246 C CA . VAL A 1 395 ? -16.188 16.696 17.029 1.00 83.56 395 VAL A CA 1
ATOM 3247 C C . VAL A 1 395 ? -15.805 15.395 17.726 1.00 83.56 395 VAL A C 1
ATOM 3249 O O . VAL A 1 395 ? -16.346 15.110 18.804 1.00 83.56 395 VAL A O 1
ATOM 3252 N N . PRO A 1 396 ? -14.904 14.594 17.137 1.00 75.56 396 PRO A N 1
ATOM 3253 C CA . PRO A 1 396 ? -14.547 13.315 17.708 1.00 75.56 396 PRO A CA 1
ATOM 3254 C C . PRO A 1 396 ? -13.844 13.510 19.051 1.00 75.56 396 PRO A C 1
ATOM 3256 O O . PRO A 1 396 ? -12.934 14.322 19.192 1.00 75.56 396 PRO A O 1
ATOM 3259 N N . ASP A 1 397 ? -14.270 12.756 20.057 1.00 74.25 397 ASP A N 1
ATOM 3260 C CA . ASP A 1 397 ? -13.465 12.513 21.242 1.00 74.25 397 ASP A CA 1
ATOM 3261 C C . ASP A 1 397 ? -12.657 11.218 21.079 1.00 74.25 397 ASP A C 1
ATOM 3263 O O . ASP A 1 397 ? -12.776 10.483 20.098 1.00 74.25 397 ASP A O 1
ATOM 3267 N N . ARG A 1 398 ? -11.829 10.909 22.077 1.00 63.16 398 ARG A N 1
ATOM 3268 C CA . ARG A 1 398 ? -11.034 9.670 22.115 1.00 63.16 398 ARG A CA 1
ATOM 3269 C C . ARG A 1 398 ? -11.865 8.378 22.025 1.00 63.16 398 ARG A C 1
ATOM 3271 O O . ARG A 1 398 ? -11.288 7.318 21.794 1.00 63.16 398 ARG A O 1
ATOM 3278 N N . ASP A 1 399 ? -13.173 8.467 22.262 1.00 57.72 399 ASP A N 1
ATOM 3279 C CA . ASP A 1 399 ? -14.121 7.356 22.301 1.00 57.72 399 ASP A CA 1
ATOM 3280 C C . ASP A 1 399 ? -15.074 7.377 21.074 1.00 57.72 399 ASP A C 1
ATOM 3282 O O . ASP A 1 399 ? -15.896 6.474 20.912 1.00 57.72 399 ASP A O 1
ATOM 3286 N N . PHE A 1 400 ? -14.957 8.368 20.178 1.00 55.84 400 PHE A N 1
ATOM 3287 C CA . PHE A 1 400 ? -15.890 8.641 19.077 1.00 55.84 400 PHE A CA 1
ATOM 3288 C C . PHE A 1 400 ? -15.986 7.471 18.110 1.00 55.84 400 PHE A C 1
ATOM 3290 O O . PHE A 1 400 ? -17.075 7.007 17.777 1.00 55.84 400 PHE A O 1
ATOM 3297 N N . GLU A 1 401 ? -14.835 6.929 17.725 1.00 50.69 401 GLU A N 1
ATOM 3298 C CA . GLU A 1 401 ? -14.767 5.755 16.863 1.00 50.69 401 GLU A CA 1
ATOM 3299 C C . GLU A 1 401 ? -15.437 4.524 17.516 1.00 50.69 401 GLU A C 1
ATOM 3301 O O . GLU A 1 401 ? -16.015 3.707 16.810 1.00 50.69 401 GLU A O 1
ATOM 3306 N N . ALA A 1 402 ? -15.445 4.397 18.851 1.00 46.09 402 ALA A N 1
ATOM 3307 C CA . ALA A 1 402 ? -16.141 3.301 19.538 1.00 46.09 402 ALA A CA 1
ATOM 3308 C C . ALA A 1 402 ? -17.673 3.477 19.579 1.00 46.09 402 ALA A C 1
ATOM 3310 O O . ALA A 1 402 ? -18.388 2.511 19.855 1.00 46.09 402 ALA A O 1
ATOM 3311 N N . THR A 1 403 ? -18.165 4.695 19.328 1.00 45.78 403 THR A N 1
ATOM 3312 C CA . THR A 1 403 ? -19.563 5.097 19.552 1.00 45.78 403 THR A CA 1
ATOM 3313 C C . THR A 1 403 ? -20.338 5.270 18.241 1.00 45.78 403 THR A C 1
ATOM 3315 O O . THR A 1 403 ? -21.476 4.822 18.141 1.00 45.78 403 THR A O 1
ATOM 3318 N N . GLU A 1 404 ? -19.721 5.866 17.216 1.00 42.97 404 GLU A N 1
ATOM 3319 C CA . GLU A 1 404 ? -20.389 6.207 15.948 1.00 42.97 404 GLU A CA 1
ATOM 3320 C C . GLU A 1 404 ? -20.183 5.153 14.844 1.00 42.97 404 GLU A C 1
ATOM 3322 O O . GLU A 1 404 ? -20.926 5.117 13.865 1.00 42.97 404 GLU A O 1
ATOM 3327 N N . TRP A 1 405 ? -19.216 4.240 15.002 1.00 36.47 405 TRP A N 1
ATOM 3328 C CA . TRP A 1 405 ? -19.036 3.093 14.103 1.00 36.47 405 TRP A CA 1
ATOM 3329 C C . TRP A 1 405 ? -19.771 1.863 14.648 1.00 36.47 405 TRP A C 1
ATOM 3331 O O . TRP A 1 405 ? -19.186 0.859 15.058 1.00 36.47 405 TRP A O 1
ATOM 3341 N N . HIS A 1 406 ? -21.099 1.933 14.636 1.00 27.66 406 HIS A N 1
ATOM 3342 C CA . HIS A 1 406 ? -21.956 0.753 14.648 1.00 27.66 406 HIS A CA 1
ATOM 3343 C C . HIS A 1 406 ? -22.406 0.474 13.209 1.00 27.66 406 HIS A C 1
ATOM 3345 O O . HIS A 1 406 ? -23.302 1.139 12.699 1.00 27.66 406 HIS A O 1
ATOM 3351 N N . LEU A 1 407 ? -21.754 -0.493 12.553 1.00 29.50 407 LEU A N 1
ATOM 3352 C CA . LEU A 1 407 ? -22.321 -1.178 11.384 1.00 29.50 407 LEU A CA 1
ATOM 3353 C C . LEU A 1 407 ? -23.451 -2.119 11.812 1.00 29.50 407 LEU A C 1
ATOM 3355 O O . LEU A 1 407 ? -23.258 -2.853 12.818 1.00 29.50 407 LEU A O 1
#

Sequence (407 aa):
MNSVHLHQQLVQHLAGLRLPLSQPQQTNLALWCQALAVSPNCHLATLALGLPLPGQRENLIQRLRRDLKKEALQSDRCYQALVRHLFAHWSGQEVSLVMDRTDLEHRWSILSLGVAYHQRVMPLAWQLLPFGGTGMAEQIKLLKRVKPAVPSLERVRVHFYGDCEFRAVPLQRLCRTYGWHWQVGLKSDLYFRPQTGPWQQLASLGLKTGQRRYLNQVYLTQEHDFGPVNLIADWSPNQASPRYWALDLPADSQAWRRGRKRFWIEPTFRDWKSYGFDLEHLYFRVDPAGGKEGFPPGLYLHLHILKPGEWRISLPLQFSADEKPYYDLARREGDEFALRGRWNRAGADKIIEICIPFQELELEPRDRVHFFLQVEKGGLEVERIPPSGYLSLQVPDRDFEATEWHL

Radius of gyration: 26.31 Å; chains: 1; bounding box: 59×67×68 Å

Foldseek 3Di:
DPLVVQLVVQLVVLVVLPAPDDSVLSSVVSLVVQLVVQFQDDQLLRSLVRGPDDDDSVVSSVVVVVSVPDPSPPCLRGVQSVLLVCQVPDPDQEWEWAWDWDDDPQFWIKTFIFTQDPLATHTNDIDIDGRDADDQVVVVVRCVSNLVSHDDNVRHAYEYEEEQSNPDLVSCVVCVVSVHKYKYWHDQQWWKAAPDDDIDGNVVVPDDEPDKDKAFQMFTDPVPSHDDWIKIWDRYNPDPDIIMMTIRDGGDPVVVVSNCSNCSHVVNVCVVPPPHDDLFKDKDKAADPPADDADDPQKWKWKFWDPPFTKIKIFGQDDDPPDQGKIWIFGDDPPDTHTPDMDSQWDHTNMTMHIGTCVSVVHDAFTKIWIKMFMDGPNDTPDIVPNDGTDIDTNHDPCNSSPVPDD

Secondary structure (DSSP, 8-state):
--HHHHHHHHHHHHHHTT-SS-HHHHHHHHHHHHHHHH-SS--HHHHGGG--S-S-HHHHHHHHHHHTT-GGG-HHHHHHHHHHHHHHT---SEEEEEEEEEEETTTEEEEEEEEEETTEEEEEEEEEEESSPPPHHHHHHHHHHHTTTSPPTTT-EEEEEE-GGG--HHHHHHHHHTT-EEEEEE-TT-EEE-SSS--EEGGGG---TT-EEEEEEEEE-TTTTEEEEEEEEE--TT-SS-EEEEESS--SHHHHHHHGGGGGHHHHHHHHHTSS--SSEEEEEE--TTBTBPPPTTEEEEEEEEESS-EEEEEES---TTSPP-EEEEEEETTEEEEEEEES-EEESSSEEEEEEGGGGTPPTTPEEEEEEEEEETTEEEEEESSSS-EEEE---TTHHHHH---